Protein AF-A0A8J2HDX2-F1 (afdb_monomer_lite)

Radius of gyration: 68.19 Å; chains: 1; bounding box: 130×158×175 Å

Sequence (519 aa):
MGEDLKQIIIDLNKFLNKNLSLISFKALTPTDLLQLLSDVLSKITETPRINIIDENIEQSTMRILSILKILKYQTNKDFSLFRQRLSKGDQDTICGILQWLFKNIDIAQKRAYLSRFLIKIEVPAEYLQDAETSALYERYLELVEEFKIVHKEREAGIKGNEAAAELKSDLRAMEKERQSLQQRLQEEVMILMAIYNEKMSKELSALKLRVNALNNVVNTPYIGPDDIIKLRQQLDVLVREIQTLAESKITENGSEKITPFRQQAAAIAGIKRTTLDKLEKNENDLAEFTIKLENKRAKTKHLAEDSMPKGEDLKRYVARLKTKSGMYKRCRAELAELRAEGGILSRTDIILENQLNLKPLRQKNYDVDDKYERAKRSYDSIASSTQNAISNLINEVESTRKLIEENAQEMTELQKKIAKMKKIQQNIQDEVRSYANPNGEKSLQDKLNESIISEEKKYKLLKDKEKSLKELLKQSVSQTHQWTSLISIFKSKIENFAENKRRDGIVLRKDGTETLILE

pLDDT: mean 83.94, std 11.57, range [37.44, 97.31]

Structure (mmCIF, N/CA/C/O backbone):
data_AF-A0A8J2HDX2-F1
#
_entry.id   AF-A0A8J2HDX2-F1
#
loop_
_atom_site.group_PDB
_atom_site.id
_atom_site.type_symbol
_atom_site.label_atom_id
_atom_site.label_alt_id
_atom_site.label_comp_id
_atom_site.label_asym_id
_atom_site.label_entity_id
_atom_site.label_seq_id
_atom_site.pdbx_PDB_ins_code
_atom_site.Cartn_x
_atom_site.Cartn_y
_atom_site.Cartn_z
_atom_site.occupancy
_atom_site.B_iso_or_equiv
_atom_site.auth_seq_id
_atom_site.auth_comp_id
_atom_site.auth_asym_id
_atom_site.auth_atom_id
_atom_site.pdbx_PDB_model_num
ATOM 1 N N . MET A 1 1 ? 27.558 15.458 7.521 1.00 47.88 1 MET A N 1
ATOM 2 C CA . MET A 1 1 ? 28.916 14.862 7.551 1.00 47.88 1 MET A CA 1
ATOM 3 C C . MET A 1 1 ? 29.335 14.418 8.953 1.00 47.88 1 MET A C 1
ATOM 5 O O . MET A 1 1 ? 29.633 13.247 9.116 1.00 47.88 1 MET A O 1
ATOM 9 N N . GLY A 1 2 ? 29.376 15.294 9.971 1.00 58.41 2 GLY A N 1
ATOM 10 C CA . GLY A 1 2 ? 29.831 14.905 11.322 1.00 58.41 2 GLY A CA 1
ATOM 11 C C . GLY A 1 2 ? 28.864 14.012 12.117 1.00 58.41 2 GLY A C 1
ATOM 12 O O . GLY A 1 2 ? 29.315 13.105 12.809 1.00 58.41 2 GLY A O 1
ATOM 13 N N . GLU A 1 3 ? 27.551 14.245 12.016 1.00 66.44 3 GLU A N 1
ATOM 14 C CA . GLU A 1 3 ? 26.525 13.407 12.667 1.00 66.44 3 GLU A CA 1
ATOM 15 C C . GLU A 1 3 ? 26.333 12.070 11.945 1.00 66.44 3 GLU A C 1
ATOM 17 O O . GLU A 1 3 ? 26.319 11.027 12.594 1.00 66.44 3 GLU A O 1
ATOM 22 N N . ASP A 1 4 ? 26.308 12.087 10.609 1.00 76.50 4 ASP A N 1
ATOM 23 C CA . ASP A 1 4 ? 26.183 10.874 9.788 1.00 76.50 4 ASP A CA 1
ATOM 24 C C . ASP A 1 4 ? 27.313 9.876 10.076 1.00 76.50 4 ASP A C 1
ATOM 26 O O . ASP A 1 4 ? 27.078 8.680 10.216 1.00 76.50 4 ASP A O 1
ATOM 30 N N . LEU A 1 5 ? 28.545 10.370 10.239 1.00 82.94 5 LEU A N 1
ATOM 31 C CA . LEU A 1 5 ? 29.707 9.528 10.513 1.00 82.94 5 LEU A CA 1
ATOM 32 C C . LEU A 1 5 ? 29.677 8.940 11.934 1.00 82.94 5 LEU A C 1
ATOM 34 O O . LEU A 1 5 ? 30.085 7.798 12.129 1.00 82.94 5 LEU A O 1
ATOM 38 N N . LYS A 1 6 ? 29.142 9.671 12.922 1.00 84.88 6 LYS A N 1
ATOM 39 C CA . LYS A 1 6 ? 28.924 9.127 14.274 1.00 84.88 6 LYS A CA 1
ATOM 40 C C . LYS A 1 6 ? 27.893 8.001 14.260 1.00 84.88 6 LYS A C 1
ATOM 42 O O . LYS A 1 6 ? 28.129 6.977 14.892 1.00 84.88 6 LYS A O 1
ATOM 47 N N . GLN A 1 7 ? 26.796 8.174 13.521 1.00 87.00 7 GLN A N 1
ATOM 48 C CA . GLN A 1 7 ? 25.762 7.148 13.401 1.00 87.00 7 GLN A CA 1
ATOM 49 C C . GLN A 1 7 ? 26.303 5.883 12.722 1.00 87.00 7 GLN A C 1
ATOM 51 O O . GLN A 1 7 ? 26.125 4.792 13.252 1.00 87.00 7 GLN A O 1
ATOM 56 N N . ILE A 1 8 ? 27.063 6.032 11.628 1.00 87.75 8 ILE A N 1
ATOM 57 C CA . ILE A 1 8 ? 27.727 4.904 10.953 1.00 87.75 8 ILE A CA 1
ATOM 58 C C . ILE A 1 8 ? 28.613 4.124 11.928 1.00 87.75 8 ILE A C 1
ATOM 60 O O . ILE A 1 8 ? 28.575 2.900 11.925 1.00 87.75 8 ILE A O 1
ATOM 64 N N . ILE A 1 9 ? 29.393 4.803 12.776 1.00 87.56 9 ILE A N 1
ATOM 65 C CA . ILE A 1 9 ? 30.262 4.133 13.756 1.00 87.56 9 ILE A CA 1
ATOM 66 C C . ILE A 1 9 ? 29.443 3.359 14.797 1.00 87.56 9 ILE A C 1
ATOM 68 O O . ILE A 1 9 ? 29.817 2.240 15.141 1.00 87.56 9 ILE A O 1
ATOM 72 N N . ILE A 1 10 ? 28.332 3.921 15.286 1.00 88.25 10 ILE A N 1
ATOM 73 C CA . ILE A 1 10 ? 27.433 3.236 16.231 1.00 88.25 10 ILE A CA 1
ATOM 74 C C . ILE A 1 10 ? 26.864 1.965 15.593 1.00 88.25 10 ILE A C 1
ATOM 76 O O . ILE A 1 10 ? 26.948 0.888 16.187 1.00 88.25 10 ILE A O 1
ATOM 80 N N . ASP A 1 11 ? 26.336 2.081 14.375 1.00 88.88 11 ASP A N 1
ATOM 81 C CA . ASP A 1 11 ? 25.712 0.965 13.661 1.00 88.88 11 ASP A CA 1
ATOM 82 C C . ASP A 1 11 ? 26.738 -0.121 13.318 1.00 88.88 11 ASP A C 1
ATOM 84 O O . ASP A 1 11 ? 26.485 -1.308 13.508 1.00 88.88 11 ASP A O 1
ATOM 88 N N . LEU A 1 12 ? 27.940 0.279 12.907 1.00 90.38 12 LEU A N 1
ATOM 89 C CA . LEU A 1 12 ? 29.064 -0.607 12.618 1.00 90.38 12 LEU A CA 1
ATOM 90 C C . LEU A 1 12 ? 29.540 -1.350 13.870 1.00 90.38 12 LEU A C 1
ATOM 92 O O . LEU A 1 12 ? 29.727 -2.566 13.821 1.00 90.38 12 LEU A O 1
ATOM 96 N N . ASN A 1 13 ? 29.698 -0.648 14.994 1.00 90.88 13 ASN A N 1
ATOM 97 C CA . ASN A 1 13 ? 30.079 -1.254 16.269 1.00 90.88 13 ASN A CA 1
ATOM 98 C C . ASN A 1 13 ? 29.044 -2.289 16.719 1.00 90.88 13 ASN A C 1
ATOM 100 O O . ASN A 1 13 ? 29.422 -3.399 17.090 1.00 90.88 13 ASN A O 1
ATOM 104 N N . LYS A 1 14 ? 27.749 -1.965 16.602 1.00 89.88 14 LYS A N 1
ATOM 105 C CA . LYS A 1 14 ? 26.645 -2.889 16.894 1.00 89.88 14 LYS A CA 1
ATOM 106 C C . LYS A 1 14 ? 26.617 -4.086 15.939 1.00 89.88 14 LYS A C 1
ATOM 108 O O . LYS A 1 14 ? 26.324 -5.197 16.363 1.00 89.88 14 LYS A O 1
ATOM 113 N N . PHE A 1 15 ? 26.899 -3.872 14.655 1.00 89.25 15 PHE A N 1
ATOM 114 C CA . PHE A 1 15 ? 26.772 -4.908 13.630 1.00 89.25 15 PHE A CA 1
ATOM 115 C C . PHE A 1 15 ? 27.961 -5.880 13.593 1.00 89.25 15 PHE A C 1
ATOM 117 O O . PHE A 1 15 ? 27.776 -7.079 13.389 1.00 89.25 15 PHE A O 1
ATOM 124 N N . LEU A 1 16 ? 29.182 -5.380 13.804 1.00 87.88 16 LEU A N 1
ATOM 125 C CA . LEU A 1 16 ? 30.414 -6.178 13.808 1.00 87.88 16 LEU A CA 1
ATOM 126 C C . LEU A 1 16 ? 30.913 -6.538 15.217 1.00 87.88 16 LEU A C 1
ATOM 128 O O . LEU A 1 16 ? 31.955 -7.182 15.323 1.00 87.88 16 LEU A O 1
ATOM 132 N N . ASN A 1 17 ? 30.214 -6.120 16.279 1.00 87.06 17 ASN A N 1
ATOM 133 C CA . ASN A 1 17 ? 30.668 -6.226 17.672 1.00 87.06 17 ASN A CA 1
ATOM 134 C C . ASN A 1 17 ? 32.095 -5.672 17.867 1.00 87.06 17 ASN A C 1
ATOM 136 O O . ASN A 1 17 ? 32.968 -6.329 18.435 1.00 87.06 17 ASN A O 1
ATOM 140 N N . LYS A 1 18 ? 32.343 -4.458 17.359 1.00 85.81 18 LYS A N 1
ATOM 141 C CA . LYS A 1 18 ? 33.616 -3.721 17.498 1.00 85.81 18 LYS A CA 1
ATOM 142 C C . LYS A 1 18 ? 33.418 -2.478 18.377 1.00 85.81 18 LYS A C 1
ATOM 144 O O . LYS A 1 18 ? 32.295 -2.031 18.566 1.00 85.81 18 LYS A O 1
ATOM 149 N N . ASN A 1 19 ? 34.513 -1.904 18.882 1.00 85.88 19 ASN A N 1
ATOM 150 C CA . ASN A 1 19 ? 34.509 -0.698 19.724 1.00 85.88 19 ASN A CA 1
ATOM 151 C C . ASN A 1 19 ? 35.328 0.436 19.084 1.00 85.88 19 ASN A C 1
ATOM 153 O O . ASN A 1 19 ? 36.314 0.910 19.647 1.00 85.88 19 ASN A O 1
ATOM 157 N N . LEU A 1 20 ? 34.957 0.855 17.874 1.00 85.25 20 LEU A N 1
ATOM 158 C CA . LEU A 1 20 ? 35.617 1.962 17.183 1.00 85.25 20 LEU A CA 1
ATOM 159 C C . LEU A 1 20 ? 35.148 3.309 17.749 1.00 85.25 20 LEU A C 1
ATOM 161 O O . LEU A 1 20 ? 33.952 3.576 17.850 1.00 85.25 20 LEU A O 1
ATOM 165 N N . SER A 1 21 ? 36.100 4.179 18.080 1.00 88.12 21 SER A N 1
ATOM 166 C CA . SER A 1 21 ? 35.879 5.601 18.358 1.00 88.12 21 SER A CA 1
ATOM 167 C C . SER A 1 21 ? 36.009 6.445 17.084 1.00 88.12 21 SER A C 1
ATOM 169 O O . SER A 1 21 ? 36.665 6.039 16.121 1.00 88.12 21 SER A O 1
ATOM 171 N N . LEU A 1 22 ? 35.455 7.663 17.092 1.00 85.88 22 LEU A N 1
ATOM 172 C CA . LEU A 1 22 ? 35.558 8.619 15.978 1.00 85.88 22 LEU A CA 1
ATOM 173 C C . LEU A 1 22 ? 37.010 8.891 15.549 1.00 85.88 22 LEU A C 1
ATOM 175 O O . LEU A 1 22 ? 37.285 9.043 14.360 1.00 85.88 22 LEU A O 1
ATOM 179 N N . ILE A 1 23 ? 37.928 8.936 16.517 1.00 84.56 23 ILE A N 1
ATOM 180 C CA . ILE A 1 23 ? 39.357 9.169 16.284 1.00 84.56 23 ILE A CA 1
ATOM 181 C C . ILE A 1 23 ? 39.982 7.926 15.649 1.00 84.56 23 ILE A C 1
ATOM 183 O O . ILE A 1 23 ? 40.622 8.035 14.608 1.00 84.56 23 ILE A O 1
ATOM 187 N N . SER A 1 24 ? 39.723 6.741 16.214 1.00 85.75 24 SER A N 1
ATOM 188 C CA . SER A 1 24 ? 40.250 5.486 15.663 1.00 85.75 24 SER A CA 1
ATOM 189 C C . SER A 1 24 ? 39.725 5.189 14.259 1.00 85.75 24 SER A C 1
ATOM 191 O O . SER A 1 24 ? 40.480 4.702 13.433 1.00 85.75 24 SER A O 1
ATOM 193 N N . PHE A 1 25 ? 38.470 5.542 13.956 1.00 87.31 25 PHE A N 1
ATOM 194 C CA . PHE A 1 25 ? 37.887 5.349 12.629 1.00 87.31 25 PHE A CA 1
ATOM 195 C C . PHE A 1 25 ? 38.519 6.275 11.581 1.00 87.31 25 PHE A C 1
ATOM 197 O O . PHE A 1 25 ? 38.784 5.848 10.464 1.00 87.31 25 PHE A O 1
ATOM 204 N N . LYS A 1 26 ? 38.793 7.540 11.931 1.00 85.62 26 LYS A N 1
ATOM 205 C CA . LYS A 1 26 ? 39.486 8.480 11.032 1.00 85.62 26 LYS A CA 1
ATOM 206 C C . LYS A 1 26 ? 40.965 8.151 10.828 1.00 85.62 26 LYS A C 1
ATOM 208 O O . LYS A 1 26 ? 41.532 8.587 9.836 1.00 85.62 26 LYS A O 1
ATOM 213 N N . ALA A 1 27 ? 41.570 7.422 11.761 1.00 88.12 27 ALA A N 1
ATOM 214 C CA . ALA A 1 27 ? 42.953 6.969 11.673 1.00 88.12 27 ALA A CA 1
ATOM 215 C C . ALA A 1 27 ? 43.121 5.663 10.870 1.00 88.12 27 ALA A C 1
ATOM 217 O O . ALA A 1 27 ? 44.254 5.233 10.671 1.00 88.12 27 ALA A O 1
ATOM 218 N N . LEU A 1 28 ? 42.027 5.025 10.426 1.00 88.19 28 LEU A N 1
ATOM 219 C CA . LEU A 1 28 ? 42.089 3.798 9.628 1.00 88.19 28 LEU A CA 1
ATOM 220 C C . LEU A 1 28 ? 42.771 4.053 8.285 1.00 88.19 28 LEU A C 1
ATOM 222 O O . LEU A 1 28 ? 42.478 5.040 7.604 1.00 88.19 28 LEU A O 1
ATOM 226 N N . THR A 1 29 ? 43.642 3.129 7.879 1.00 88.44 29 THR A N 1
ATOM 227 C CA . THR A 1 29 ? 44.233 3.182 6.542 1.00 88.44 29 THR A CA 1
ATOM 228 C C . THR A 1 29 ? 43.172 2.864 5.478 1.00 88.44 29 THR A C 1
ATOM 230 O O . THR A 1 29 ? 42.164 2.215 5.782 1.00 88.44 29 THR A O 1
ATOM 233 N N . PRO A 1 30 ? 43.368 3.272 4.210 1.00 88.06 30 PRO A N 1
ATOM 234 C CA . PRO A 1 30 ? 42.437 2.934 3.131 1.00 88.06 30 PRO A CA 1
ATOM 235 C C . PRO A 1 30 ? 42.194 1.421 2.991 1.00 88.06 30 PRO A C 1
ATOM 237 O O . PRO A 1 30 ? 41.072 0.993 2.718 1.00 88.06 30 PRO A O 1
ATOM 240 N N . THR A 1 31 ? 43.223 0.608 3.248 1.00 88.12 31 THR A N 1
ATOM 241 C CA . THR A 1 31 ? 43.141 -0.859 3.254 1.00 88.12 31 THR A CA 1
ATOM 242 C C . THR A 1 31 ? 42.283 -1.373 4.409 1.00 88.12 31 THR A C 1
ATOM 244 O O . THR A 1 31 ? 41.418 -2.222 4.195 1.00 88.12 31 THR A O 1
ATOM 247 N N . ASP A 1 32 ? 42.445 -0.822 5.615 1.00 89.19 32 ASP A N 1
ATOM 248 C CA . ASP A 1 32 ? 41.626 -1.199 6.776 1.00 89.19 32 ASP A CA 1
ATOM 249 C C . ASP A 1 32 ? 40.155 -0.813 6.583 1.00 89.19 32 ASP A C 1
ATOM 251 O O . ASP A 1 32 ? 39.248 -1.546 6.985 1.00 89.19 32 ASP A O 1
ATOM 255 N N . LEU A 1 33 ? 39.902 0.330 5.941 1.00 89.69 33 LEU A N 1
ATOM 256 C CA . LEU A 1 33 ? 38.555 0.805 5.636 1.00 89.69 33 LEU A CA 1
ATOM 257 C C . LEU A 1 33 ? 37.858 -0.103 4.611 1.00 89.69 33 LEU A C 1
ATOM 259 O O . LEU A 1 33 ? 36.677 -0.430 4.763 1.00 89.69 33 LEU A O 1
ATOM 263 N N . LEU A 1 34 ? 38.598 -0.556 3.596 1.00 89.56 34 LEU A N 1
ATOM 264 C CA . LEU A 1 34 ? 38.124 -1.567 2.654 1.00 89.56 34 LEU A CA 1
ATOM 265 C C . LEU A 1 34 ? 37.864 -2.902 3.354 1.00 89.56 34 LEU A C 1
ATOM 267 O O . LEU A 1 34 ? 36.822 -3.513 3.109 1.00 89.56 34 LEU A O 1
ATOM 271 N N . GLN A 1 35 ? 38.754 -3.335 4.255 1.00 91.50 35 GLN A N 1
ATOM 272 C CA . GLN A 1 35 ? 38.575 -4.579 5.009 1.00 91.50 35 GLN A CA 1
ATOM 273 C C . GLN A 1 35 ? 37.304 -4.514 5.846 1.00 91.50 35 GLN A C 1
ATOM 275 O O . GLN A 1 35 ? 36.529 -5.465 5.889 1.00 91.50 35 GLN A O 1
ATOM 280 N N . LEU A 1 36 ? 37.051 -3.366 6.465 1.00 90.94 36 LEU A N 1
ATOM 281 C CA . LEU A 1 36 ? 35.852 -3.128 7.244 1.00 90.94 36 LEU A CA 1
ATOM 282 C C . LEU A 1 36 ? 34.590 -3.219 6.380 1.00 90.94 36 LEU A C 1
ATOM 284 O O . LEU A 1 36 ? 33.626 -3.870 6.781 1.00 90.94 36 LEU A O 1
ATOM 288 N N . LEU A 1 37 ? 34.592 -2.617 5.189 1.00 92.50 37 LEU A N 1
ATOM 289 C CA . LEU A 1 37 ? 33.483 -2.755 4.244 1.00 92.50 37 LEU A CA 1
ATOM 290 C C . LEU A 1 37 ? 33.296 -4.218 3.809 1.00 92.50 37 LEU A C 1
ATOM 292 O O . LEU A 1 37 ? 32.166 -4.702 3.768 1.00 92.50 37 LEU A O 1
ATOM 296 N N . SER A 1 38 ? 34.386 -4.935 3.531 1.00 91.88 38 SER A N 1
ATOM 297 C CA . SER A 1 38 ? 34.357 -6.362 3.185 1.00 91.88 38 SER A CA 1
ATOM 298 C C . SER A 1 38 ? 33.798 -7.217 4.328 1.00 91.88 38 SER A C 1
ATOM 300 O O . SER A 1 38 ? 32.986 -8.104 4.071 1.00 91.88 38 SER A O 1
ATOM 302 N N . ASP A 1 39 ? 34.142 -6.921 5.585 1.00 91.75 39 ASP A N 1
ATOM 303 C CA . ASP A 1 39 ? 33.595 -7.591 6.772 1.00 91.75 39 ASP A CA 1
ATOM 304 C C . ASP A 1 39 ? 32.075 -7.382 6.874 1.00 91.75 39 ASP A C 1
ATOM 306 O O . ASP A 1 39 ? 31.327 -8.340 7.086 1.00 91.75 39 ASP A O 1
ATOM 310 N N . VAL A 1 40 ? 31.606 -6.140 6.684 1.00 92.88 40 VAL A N 1
ATOM 311 C CA . VAL A 1 40 ? 30.170 -5.806 6.692 1.00 92.88 40 VAL A CA 1
ATOM 312 C C . VAL A 1 40 ? 29.442 -6.550 5.577 1.00 92.88 40 VAL A C 1
ATOM 314 O O . VAL A 1 40 ? 28.422 -7.190 5.831 1.00 92.88 40 VAL A O 1
ATOM 317 N N . LEU A 1 41 ? 29.970 -6.513 4.353 1.00 92.62 41 LEU A N 1
ATOM 318 C CA . LEU A 1 41 ? 29.374 -7.209 3.214 1.00 92.62 41 LEU A CA 1
ATOM 319 C C . LEU A 1 41 ? 29.359 -8.726 3.416 1.00 92.62 41 LEU A C 1
ATOM 321 O O . LEU A 1 41 ? 28.342 -9.352 3.129 1.00 92.62 41 LEU A O 1
ATOM 325 N N . SER A 1 42 ? 30.425 -9.309 3.971 1.00 91.62 42 SER A N 1
ATOM 326 C CA . SER A 1 42 ? 30.490 -10.746 4.281 1.00 91.62 42 SER A CA 1
ATOM 327 C C . SER A 1 42 ? 29.433 -11.135 5.314 1.00 91.62 42 SER A C 1
ATOM 329 O O . SER A 1 42 ? 28.755 -12.147 5.171 1.00 91.62 42 SER A O 1
ATOM 331 N N . LYS A 1 43 ? 29.216 -10.288 6.327 1.00 92.31 43 LYS A N 1
ATOM 332 C CA . LYS A 1 43 ? 28.185 -10.517 7.343 1.00 92.31 43 LYS A CA 1
ATOM 333 C C . LYS A 1 43 ? 26.760 -10.356 6.796 1.00 92.31 43 LYS A C 1
ATOM 335 O O . LYS A 1 43 ? 25.887 -11.109 7.208 1.00 92.31 43 LYS A O 1
ATOM 340 N N . ILE A 1 44 ? 26.521 -9.415 5.875 1.00 92.06 44 ILE A N 1
ATOM 341 C CA . ILE A 1 44 ? 25.218 -9.228 5.201 1.00 92.06 44 ILE A CA 1
ATOM 342 C C . ILE A 1 44 ? 24.912 -10.381 4.239 1.00 92.06 44 ILE A C 1
ATOM 344 O O . ILE A 1 44 ? 23.761 -10.788 4.116 1.00 92.06 44 ILE A O 1
ATOM 348 N N . THR A 1 45 ? 25.929 -10.875 3.534 1.00 89.38 45 THR A N 1
ATOM 349 C CA . THR A 1 45 ? 25.784 -11.937 2.526 1.00 89.38 45 THR A CA 1
ATOM 350 C C . THR A 1 45 ? 25.924 -13.349 3.091 1.00 89.38 45 THR A C 1
ATOM 352 O O . THR A 1 45 ? 25.694 -14.312 2.363 1.00 89.38 45 THR A O 1
ATOM 355 N N . GLU A 1 46 ? 26.263 -13.473 4.379 1.00 90.00 46 GLU A N 1
ATOM 356 C CA . GLU A 1 46 ? 26.555 -14.738 5.066 1.00 90.00 46 GLU A CA 1
ATOM 357 C C . GLU A 1 46 ? 27.662 -15.557 4.380 1.00 90.00 46 GLU A C 1
ATOM 359 O O . GLU A 1 46 ? 27.651 -16.788 4.384 1.00 90.00 46 GLU A O 1
ATOM 364 N N . THR A 1 47 ? 28.638 -14.869 3.783 1.00 87.31 47 THR A N 1
ATOM 365 C CA . THR A 1 47 ? 29.817 -15.490 3.171 1.00 87.31 47 THR A CA 1
ATOM 366 C C . THR A 1 47 ? 30.985 -15.526 4.156 1.00 87.31 47 THR A C 1
ATOM 368 O O . THR A 1 47 ? 31.059 -14.682 5.058 1.00 87.31 47 THR A O 1
ATOM 371 N N . PRO A 1 48 ? 31.939 -16.466 3.997 1.00 87.25 48 PRO A N 1
ATOM 372 C CA . PRO A 1 48 ? 33.165 -16.454 4.784 1.00 87.25 48 PRO A CA 1
ATOM 373 C C . PRO A 1 48 ? 33.876 -15.104 4.660 1.00 87.25 48 PRO A C 1
ATOM 375 O O . PRO A 1 48 ? 33.853 -14.458 3.610 1.00 87.25 48 PRO A O 1
ATOM 378 N N . ARG A 1 49 ? 34.491 -14.671 5.762 1.00 86.81 49 ARG A N 1
ATOM 379 C CA . ARG A 1 49 ? 35.256 -13.428 5.813 1.00 86.81 49 ARG A CA 1
ATOM 380 C C . ARG A 1 49 ? 36.492 -13.570 4.932 1.00 86.81 49 ARG A C 1
ATOM 382 O O . ARG A 1 49 ? 37.257 -14.514 5.101 1.00 86.81 49 ARG A O 1
ATOM 389 N N . ILE A 1 50 ? 36.691 -12.607 4.042 1.00 85.75 50 ILE A N 1
ATOM 390 C CA . ILE A 1 50 ? 37.848 -12.565 3.150 1.00 85.75 50 ILE A CA 1
ATOM 391 C C . ILE A 1 50 ? 38.763 -11.425 3.588 1.00 85.75 50 ILE A C 1
ATOM 393 O O . ILE A 1 50 ? 38.307 -10.285 3.754 1.00 85.75 50 ILE A O 1
ATOM 397 N N . ASN A 1 51 ? 40.040 -11.745 3.785 1.00 85.50 51 ASN A N 1
ATOM 398 C CA . ASN A 1 51 ? 41.079 -10.756 4.034 1.00 85.50 51 ASN A CA 1
ATOM 399 C C . ASN A 1 51 ? 41.512 -10.142 2.701 1.00 85.50 51 ASN A C 1
ATOM 401 O O . ASN A 1 51 ? 41.922 -10.845 1.785 1.00 85.50 51 ASN A O 1
ATOM 405 N N . ILE A 1 52 ? 41.461 -8.819 2.609 1.00 82.50 52 ILE A N 1
ATOM 406 C CA . ILE A 1 52 ? 41.796 -8.063 1.397 1.00 82.50 52 ILE A CA 1
ATOM 407 C C . ILE A 1 52 ? 43.292 -8.118 1.085 1.00 82.50 52 ILE A C 1
ATOM 409 O O . ILE A 1 52 ? 43.673 -7.929 -0.058 1.00 82.50 52 ILE A O 1
ATOM 413 N N . ILE A 1 53 ? 44.141 -8.396 2.077 1.00 80.56 53 ILE A N 1
ATOM 414 C CA . ILE A 1 53 ? 45.593 -8.544 1.879 1.00 80.56 53 ILE A CA 1
ATOM 415 C C . ILE A 1 53 ? 45.912 -9.808 1.066 1.00 80.56 53 ILE A C 1
ATOM 417 O O . ILE A 1 53 ? 46.876 -9.816 0.305 1.00 80.56 53 ILE A O 1
ATOM 421 N N . ASP A 1 54 ? 45.081 -10.845 1.195 1.00 81.06 54 ASP A N 1
ATOM 422 C CA . ASP A 1 54 ? 45.250 -12.115 0.484 1.00 81.06 54 ASP A CA 1
ATOM 423 C C . ASP A 1 54 ? 44.727 -12.031 -0.969 1.00 81.06 54 ASP A C 1
ATOM 425 O O . ASP A 1 54 ? 45.016 -12.898 -1.792 1.00 81.06 54 ASP A O 1
ATOM 429 N N . GLU A 1 55 ? 43.974 -10.976 -1.304 1.00 81.38 55 GLU A N 1
ATOM 430 C CA . GLU A 1 55 ? 43.422 -10.708 -2.634 1.00 81.38 55 GLU A CA 1
ATOM 431 C C . GLU A 1 55 ? 44.170 -9.550 -3.321 1.00 81.38 55 GLU A C 1
ATOM 433 O O . GLU A 1 55 ? 44.597 -8.582 -2.696 1.00 81.38 55 GLU A O 1
ATOM 438 N N . ASN A 1 56 ? 44.264 -9.565 -4.654 1.00 85.50 56 ASN A N 1
ATOM 439 C CA . ASN A 1 56 ? 44.684 -8.363 -5.378 1.00 85.50 56 ASN A CA 1
ATOM 440 C C . ASN A 1 56 ? 43.636 -7.240 -5.177 1.00 85.50 56 ASN A C 1
ATOM 442 O O . ASN A 1 56 ? 42.431 -7.507 -5.155 1.00 85.50 56 ASN A O 1
ATOM 446 N N . ILE A 1 57 ? 44.066 -5.976 -5.095 1.00 81.50 57 ILE A N 1
ATOM 447 C CA . ILE A 1 57 ? 43.197 -4.789 -4.955 1.00 81.50 57 ILE A CA 1
ATOM 448 C C . ILE A 1 57 ? 42.097 -4.781 -6.028 1.00 81.50 57 ILE A C 1
ATOM 450 O O . ILE A 1 57 ? 40.936 -4.482 -5.737 1.00 81.50 57 ILE A O 1
ATOM 454 N N . GLU A 1 58 ? 42.433 -5.159 -7.263 1.00 85.50 58 GLU A N 1
ATOM 455 C CA . GLU A 1 58 ? 41.466 -5.195 -8.363 1.00 85.50 58 GLU A CA 1
ATOM 456 C C . GLU A 1 58 ? 40.440 -6.328 -8.196 1.00 85.50 58 GLU A C 1
ATOM 458 O O . GLU A 1 58 ? 39.248 -6.130 -8.430 1.00 85.50 58 GLU A O 1
ATOM 463 N N . GLN A 1 59 ? 40.878 -7.497 -7.714 1.00 87.31 59 GLN A N 1
ATOM 464 C CA . GLN A 1 59 ? 39.998 -8.633 -7.417 1.00 87.31 59 GLN A CA 1
ATOM 465 C C . GLN A 1 59 ? 39.042 -8.300 -6.263 1.00 87.31 59 GLN A C 1
ATOM 467 O O . GLN A 1 59 ? 37.831 -8.482 -6.398 1.00 87.31 59 GLN A O 1
ATOM 472 N N . SER A 1 60 ? 39.564 -7.708 -5.184 1.00 88.00 60 SER A N 1
ATOM 473 C CA . SER A 1 60 ? 38.775 -7.213 -4.048 1.00 88.00 60 SER A CA 1
ATOM 474 C C . SER A 1 60 ? 37.733 -6.184 -4.487 1.00 88.00 60 SER A C 1
ATOM 476 O O . SER A 1 60 ? 36.563 -6.260 -4.108 1.00 88.00 60 SER A O 1
ATOM 478 N N . THR A 1 61 ? 38.135 -5.233 -5.338 1.00 88.81 61 THR A N 1
ATOM 479 C CA . THR A 1 61 ? 37.245 -4.189 -5.862 1.00 88.81 61 THR A CA 1
ATOM 480 C C . THR A 1 61 ? 36.129 -4.798 -6.708 1.00 88.81 61 THR A C 1
ATOM 482 O O . THR A 1 61 ? 34.959 -4.469 -6.510 1.00 88.81 61 THR A O 1
ATOM 485 N N . MET A 1 62 ? 36.453 -5.729 -7.609 1.00 89.56 62 MET A N 1
ATOM 486 C CA . MET A 1 62 ? 35.463 -6.414 -8.446 1.00 89.56 62 MET A CA 1
ATOM 487 C C . MET A 1 62 ? 34.495 -7.269 -7.623 1.00 89.56 62 MET A C 1
ATOM 489 O O . MET A 1 62 ? 33.291 -7.249 -7.889 1.00 89.56 62 MET A O 1
ATOM 493 N N . ARG A 1 63 ? 34.982 -7.956 -6.583 1.00 91.50 63 ARG A N 1
ATOM 494 C CA . ARG A 1 63 ? 34.145 -8.712 -5.642 1.00 91.50 63 ARG A CA 1
ATOM 495 C C . ARG A 1 63 ? 33.160 -7.797 -4.917 1.00 91.50 63 ARG A C 1
ATOM 497 O O . ARG A 1 63 ? 31.958 -8.063 -4.926 1.00 91.50 63 ARG A O 1
ATOM 504 N N . ILE A 1 64 ? 33.644 -6.693 -4.347 1.00 91.75 64 ILE A N 1
ATOM 505 C CA . ILE A 1 64 ? 32.799 -5.704 -3.664 1.00 91.75 64 ILE A CA 1
ATOM 506 C C . ILE A 1 64 ? 31.763 -5.121 -4.636 1.00 91.75 64 ILE A C 1
ATOM 508 O O . ILE A 1 64 ? 30.584 -5.054 -4.298 1.00 91.75 64 ILE A O 1
ATOM 512 N N . LEU A 1 65 ? 32.158 -4.758 -5.861 1.00 91.56 65 LEU A N 1
ATOM 513 C CA . LEU A 1 65 ? 31.238 -4.239 -6.880 1.00 91.56 65 LEU A CA 1
ATOM 514 C C . LEU A 1 65 ? 30.177 -5.262 -7.299 1.00 91.56 65 LEU A C 1
ATOM 516 O O . LEU A 1 65 ? 29.015 -4.892 -7.470 1.00 91.56 65 LEU A O 1
ATOM 520 N N . SER A 1 66 ? 30.551 -6.535 -7.435 1.00 90.44 66 SER A N 1
ATOM 521 C CA . SER A 1 66 ? 29.615 -7.624 -7.727 1.00 90.44 66 SER A CA 1
ATOM 522 C C . SER A 1 66 ? 28.559 -7.750 -6.627 1.00 90.44 66 SER A C 1
ATOM 524 O O . SER A 1 66 ? 27.359 -7.722 -6.912 1.00 90.44 66 SER A O 1
ATOM 526 N N . ILE A 1 67 ? 28.987 -7.758 -5.359 1.00 91.88 67 ILE A N 1
ATOM 527 C CA . ILE A 1 67 ? 28.072 -7.790 -4.211 1.00 91.88 67 ILE A CA 1
ATOM 528 C C . ILE A 1 67 ? 27.173 -6.547 -4.214 1.00 91.88 67 ILE A C 1
ATOM 530 O O . ILE A 1 67 ? 25.955 -6.668 -4.125 1.00 91.88 67 ILE A O 1
ATOM 534 N N . LEU A 1 68 ? 27.727 -5.345 -4.389 1.00 92.62 68 LEU A N 1
ATOM 535 C CA . LEU A 1 68 ? 26.939 -4.108 -4.432 1.00 92.62 68 LEU A CA 1
ATOM 536 C C . LEU A 1 68 ? 25.916 -4.097 -5.580 1.00 92.62 68 LEU A C 1
ATOM 538 O O . LEU A 1 68 ? 24.802 -3.597 -5.402 1.00 92.62 68 LEU A O 1
ATOM 542 N N . LYS A 1 69 ? 26.247 -4.698 -6.730 1.00 91.06 69 LYS A N 1
ATOM 543 C CA . LYS A 1 69 ? 25.322 -4.878 -7.857 1.00 91.06 69 LYS A CA 1
ATOM 544 C C . LYS A 1 69 ? 24.166 -5.811 -7.492 1.00 91.06 69 LYS A C 1
ATOM 546 O O . LYS A 1 69 ? 23.017 -5.486 -7.798 1.00 91.06 69 LYS A O 1
ATOM 551 N N . ILE A 1 70 ? 24.445 -6.921 -6.805 1.00 91.19 70 ILE A N 1
ATOM 552 C CA . ILE A 1 70 ? 23.426 -7.849 -6.282 1.00 91.19 70 ILE A CA 1
ATOM 553 C C . ILE A 1 70 ? 22.511 -7.135 -5.281 1.00 91.19 70 ILE A C 1
ATOM 555 O O . ILE A 1 70 ? 21.285 -7.218 -5.374 1.00 91.19 70 ILE A O 1
ATOM 559 N N . LEU A 1 71 ? 23.100 -6.359 -4.371 1.00 92.44 71 LEU A N 1
ATOM 560 C CA . LEU A 1 71 ? 22.368 -5.562 -3.389 1.00 92.44 71 LEU A CA 1
ATOM 561 C C . LEU A 1 71 ? 21.595 -4.393 -4.028 1.00 92.44 71 LEU A C 1
ATOM 563 O O . LEU A 1 71 ? 20.739 -3.806 -3.367 1.00 92.44 71 LEU A O 1
ATOM 567 N N . LYS A 1 72 ? 21.824 -4.097 -5.318 1.00 90.19 72 LYS A N 1
ATOM 568 C CA . LYS A 1 72 ? 21.256 -2.970 -6.081 1.00 90.19 72 LYS A CA 1
ATOM 569 C C . LYS A 1 72 ? 21.590 -1.609 -5.462 1.00 90.19 72 LYS A C 1
ATOM 571 O O . LYS A 1 72 ? 20.730 -0.732 -5.375 1.00 90.19 72 LYS A O 1
ATOM 576 N N . TYR A 1 73 ? 22.835 -1.437 -5.032 1.00 91.31 73 TYR A N 1
ATOM 577 C CA . TYR A 1 73 ? 23.353 -0.127 -4.657 1.00 91.31 73 TYR A CA 1
ATOM 578 C C . TYR A 1 73 ? 23.451 0.777 -5.896 1.00 91.31 73 TYR A C 1
ATOM 580 O O . TYR A 1 73 ? 23.956 0.352 -6.935 1.00 91.31 73 TYR A O 1
ATOM 588 N N . GLN A 1 74 ? 22.963 2.015 -5.794 1.00 84.50 74 GLN A N 1
ATOM 589 C CA . GLN A 1 74 ? 23.023 3.007 -6.869 1.00 84.50 74 GLN A CA 1
ATOM 590 C C . GLN A 1 74 ? 23.990 4.127 -6.495 1.00 84.50 74 GLN A C 1
ATOM 592 O O . GLN A 1 74 ? 23.885 4.719 -5.420 1.00 84.50 74 GLN A O 1
ATOM 597 N N . THR A 1 75 ? 24.930 4.420 -7.392 1.00 82.12 75 THR A N 1
ATOM 598 C CA . THR A 1 75 ? 25.923 5.478 -7.209 1.00 82.12 75 THR A CA 1
ATOM 599 C C . THR A 1 75 ? 25.456 6.749 -7.906 1.00 82.12 75 THR A C 1
ATOM 601 O O . THR A 1 75 ? 25.179 6.731 -9.099 1.00 82.12 75 THR A O 1
ATOM 604 N N . ASN A 1 76 ? 25.456 7.883 -7.204 1.00 73.69 76 ASN A N 1
ATOM 605 C CA . ASN A 1 76 ? 25.144 9.192 -7.806 1.00 73.69 76 ASN A CA 1
ATOM 606 C C . ASN A 1 76 ? 26.333 9.796 -8.587 1.00 73.69 76 ASN A C 1
ATOM 608 O O . ASN A 1 76 ? 26.272 10.944 -9.014 1.00 73.69 76 ASN A O 1
ATOM 612 N N . LYS A 1 77 ? 27.445 9.061 -8.690 1.00 75.62 77 LYS A N 1
ATOM 613 C CA . LYS A 1 77 ? 28.697 9.464 -9.344 1.00 75.62 77 LYS A CA 1
ATOM 614 C C . LYS A 1 77 ? 28.944 8.577 -10.563 1.00 75.62 77 LYS A C 1
ATOM 616 O O . LYS A 1 77 ? 28.457 7.446 -10.594 1.00 75.62 77 LYS A O 1
ATOM 621 N N . ASP A 1 78 ? 29.767 9.056 -11.493 1.00 84.62 78 ASP A N 1
ATOM 622 C CA . ASP A 1 78 ? 30.226 8.274 -12.644 1.00 84.62 78 ASP A CA 1
ATOM 623 C C . ASP A 1 78 ? 30.859 6.947 -12.211 1.00 84.62 78 ASP A C 1
ATOM 625 O O . ASP A 1 78 ? 31.716 6.910 -11.324 1.00 84.62 78 ASP A O 1
ATOM 629 N N . PHE A 1 79 ? 30.464 5.851 -12.866 1.00 85.25 79 PHE A N 1
ATOM 630 C CA . PHE A 1 79 ? 30.865 4.495 -12.479 1.00 85.25 79 PHE A CA 1
ATOM 631 C C . PHE A 1 79 ? 32.387 4.283 -12.534 1.00 85.25 79 PHE A C 1
ATOM 633 O O . PHE A 1 79 ? 32.961 3.684 -11.625 1.00 85.25 79 PHE A O 1
ATOM 640 N N . SER A 1 80 ? 33.061 4.823 -13.556 1.00 86.62 80 SER A N 1
ATOM 641 C CA . SER A 1 80 ? 34.522 4.732 -13.697 1.00 86.62 80 SER A CA 1
ATOM 642 C C . SER A 1 80 ? 35.251 5.433 -12.548 1.00 86.62 80 SER A C 1
ATOM 644 O O . SER A 1 80 ? 36.187 4.879 -11.969 1.00 86.62 80 SER A O 1
ATOM 646 N N . LEU A 1 81 ? 34.777 6.622 -12.163 1.00 88.19 81 LEU A N 1
ATOM 647 C CA . LEU A 1 81 ? 35.329 7.387 -11.047 1.00 88.19 81 LEU A CA 1
ATOM 648 C C . LEU A 1 81 ? 35.008 6.723 -9.701 1.00 88.19 81 LEU A C 1
ATOM 650 O O . LEU A 1 81 ? 35.848 6.697 -8.804 1.00 88.19 81 LEU A O 1
ATOM 654 N N . PHE A 1 82 ? 33.817 6.139 -9.563 1.00 90.75 82 PHE A N 1
ATOM 655 C CA . PHE A 1 82 ? 33.428 5.365 -8.388 1.00 90.75 82 PHE A CA 1
ATOM 656 C C . PHE A 1 82 ? 34.321 4.132 -8.196 1.00 90.75 82 PHE A C 1
ATOM 658 O O . PHE A 1 82 ? 34.855 3.949 -7.104 1.00 90.75 82 PHE A O 1
ATOM 665 N N . ARG A 1 83 ? 34.561 3.340 -9.252 1.00 90.38 83 ARG A N 1
ATOM 666 C CA . ARG A 1 83 ? 35.480 2.186 -9.214 1.00 90.38 83 ARG A CA 1
ATOM 667 C C . ARG A 1 83 ? 36.892 2.608 -8.816 1.00 90.38 83 ARG A C 1
ATOM 669 O O . ARG A 1 83 ? 37.481 1.976 -7.947 1.00 90.38 83 ARG A O 1
ATOM 676 N N . GLN A 1 84 ? 37.411 3.692 -9.398 1.00 90.12 84 GLN A N 1
ATOM 677 C CA . GLN A 1 84 ? 38.748 4.202 -9.077 1.00 90.12 84 GLN A CA 1
ATOM 678 C C . GLN A 1 84 ? 38.865 4.692 -7.623 1.00 90.12 84 GLN A C 1
ATOM 680 O O . GLN A 1 84 ? 39.898 4.508 -6.984 1.00 90.12 84 GLN A O 1
ATOM 685 N N . ARG A 1 85 ? 37.828 5.347 -7.087 1.00 89.12 85 ARG A N 1
ATOM 686 C CA . ARG A 1 85 ? 37.815 5.796 -5.684 1.00 89.12 85 ARG A CA 1
ATOM 687 C C . ARG A 1 85 ? 37.681 4.622 -4.720 1.00 89.12 85 ARG A C 1
ATOM 689 O O . ARG A 1 85 ? 38.342 4.616 -3.685 1.00 89.12 85 ARG A O 1
ATOM 696 N N . LEU A 1 86 ? 36.876 3.622 -5.077 1.00 91.56 86 LEU A N 1
ATOM 697 C CA . LEU A 1 86 ? 36.724 2.402 -4.294 1.00 91.56 86 LEU A CA 1
ATOM 698 C C . LEU A 1 86 ? 38.039 1.614 -4.227 1.00 91.56 86 LEU A C 1
ATOM 700 O O . LEU A 1 86 ? 38.449 1.258 -3.130 1.00 91.56 86 LEU A O 1
ATOM 704 N N . SER A 1 87 ? 38.742 1.420 -5.349 1.00 89.62 87 SER A N 1
ATOM 705 C CA . SER A 1 87 ? 40.027 0.700 -5.352 1.00 89.62 87 SER A CA 1
ATOM 706 C C . SER A 1 87 ? 41.119 1.406 -4.542 1.00 89.62 87 SER A C 1
ATOM 708 O O . SER A 1 87 ? 41.996 0.753 -3.986 1.00 89.62 87 SER A O 1
ATOM 710 N N . LYS A 1 88 ? 41.041 2.736 -4.414 1.00 89.50 88 LYS A N 1
ATOM 711 C CA . LYS A 1 88 ? 41.930 3.541 -3.560 1.00 89.50 88 LYS A CA 1
ATOM 712 C C . LYS A 1 88 ? 41.514 3.587 -2.084 1.00 89.50 88 LYS A C 1
ATOM 714 O O . LYS A 1 88 ? 42.211 4.225 -1.302 1.00 89.50 88 LYS A O 1
ATOM 719 N N . GLY A 1 89 ? 40.393 2.971 -1.702 1.00 87.69 89 GLY A N 1
ATOM 720 C CA . GLY A 1 89 ? 39.879 2.998 -0.329 1.00 87.69 89 GLY A CA 1
ATOM 721 C C . GLY A 1 89 ? 39.447 4.392 0.139 1.00 87.69 89 GLY A C 1
ATOM 722 O O . GLY A 1 89 ? 39.625 4.747 1.302 1.00 87.69 89 GLY A O 1
ATOM 723 N N . ASP A 1 90 ? 38.897 5.203 -0.768 1.00 90.25 90 ASP A N 1
ATOM 724 C CA . ASP A 1 90 ? 38.452 6.566 -0.475 1.00 90.25 90 ASP A CA 1
ATOM 725 C C . ASP A 1 90 ? 37.367 6.607 0.616 1.00 90.25 90 ASP A C 1
ATOM 727 O O . ASP A 1 90 ? 36.309 5.975 0.504 1.00 90.25 90 ASP A O 1
ATOM 731 N N . GLN A 1 91 ? 37.618 7.411 1.653 1.00 88.06 91 GLN A N 1
ATOM 732 C CA . GLN A 1 91 ? 36.797 7.438 2.861 1.00 88.06 91 GLN A CA 1
ATOM 733 C C . GLN A 1 91 ? 35.349 7.856 2.593 1.00 88.06 91 GLN A C 1
ATOM 735 O O . GLN A 1 91 ? 34.428 7.206 3.090 1.00 88.06 91 GLN A O 1
ATOM 740 N N . ASP A 1 92 ? 35.132 8.894 1.783 1.00 87.69 92 ASP A N 1
ATOM 741 C CA . ASP A 1 92 ? 33.786 9.383 1.459 1.00 87.69 92 ASP A CA 1
ATOM 742 C C . ASP A 1 92 ? 32.959 8.324 0.728 1.00 87.69 92 ASP A C 1
ATOM 744 O O . ASP A 1 92 ? 31.767 8.151 0.990 1.00 87.69 92 ASP A O 1
ATOM 748 N N . THR A 1 93 ? 33.593 7.608 -0.203 1.00 90.75 93 THR A N 1
ATOM 749 C CA . THR A 1 93 ? 32.935 6.577 -1.008 1.00 90.75 93 THR A CA 1
ATOM 750 C C . THR A 1 93 ? 32.525 5.390 -0.139 1.00 90.75 93 THR A C 1
ATOM 752 O O . THR A 1 93 ? 31.371 4.966 -0.197 1.00 90.75 93 THR A O 1
ATOM 755 N N . ILE A 1 94 ? 33.415 4.901 0.729 1.00 91.06 94 ILE A N 1
ATOM 756 C CA . ILE A 1 94 ? 33.107 3.780 1.628 1.00 91.06 94 ILE A CA 1
ATOM 757 C C . ILE A 1 94 ? 32.084 4.181 2.695 1.00 91.06 94 ILE A C 1
ATOM 759 O O . ILE A 1 94 ? 31.149 3.422 2.948 1.00 91.06 94 ILE A O 1
ATOM 763 N N . CYS A 1 95 ? 32.180 5.386 3.265 1.00 89.00 95 CYS A N 1
ATOM 764 C CA . CYS A 1 95 ? 31.171 5.883 4.204 1.00 89.00 95 CYS A CA 1
ATOM 765 C C . CYS A 1 95 ? 29.794 5.996 3.539 1.00 89.00 95 CYS A C 1
ATOM 767 O O . CYS A 1 95 ? 28.800 5.609 4.147 1.00 89.00 95 CYS A O 1
ATOM 769 N N . GLY A 1 96 ? 29.725 6.450 2.283 1.00 89.50 96 GLY A N 1
ATOM 770 C CA . GLY A 1 96 ? 28.474 6.496 1.524 1.00 89.50 96 GLY A CA 1
ATOM 771 C C . GLY A 1 96 ? 27.860 5.112 1.282 1.00 89.50 96 GLY A C 1
ATOM 772 O O . GLY A 1 96 ? 26.638 4.961 1.347 1.00 89.50 96 GLY A O 1
ATOM 773 N N . ILE A 1 97 ? 28.690 4.090 1.051 1.00 91.69 97 ILE A N 1
ATOM 774 C CA . ILE A 1 97 ? 28.235 2.699 0.923 1.00 91.69 97 ILE A CA 1
ATOM 775 C C . ILE A 1 97 ? 27.725 2.179 2.272 1.00 91.69 97 ILE A C 1
ATOM 777 O O . ILE A 1 97 ? 26.607 1.673 2.346 1.00 91.69 97 ILE A O 1
ATOM 781 N N . LEU A 1 98 ? 28.503 2.338 3.348 1.00 91.56 98 LEU A N 1
ATOM 782 C CA . LEU A 1 98 ? 28.131 1.888 4.695 1.00 91.56 98 LEU A CA 1
ATOM 783 C C . LEU A 1 98 ? 26.842 2.554 5.184 1.00 91.56 98 LEU A C 1
ATOM 785 O O . LEU A 1 98 ? 25.957 1.877 5.700 1.00 91.56 98 LEU A O 1
ATOM 789 N N . GLN A 1 99 ? 26.699 3.861 4.959 1.00 91.19 99 GLN A N 1
ATOM 790 C CA . GLN A 1 99 ? 25.486 4.600 5.299 1.00 91.19 99 GLN A CA 1
ATOM 791 C C . GLN A 1 99 ? 24.258 4.010 4.603 1.00 91.19 99 GLN A C 1
ATOM 793 O O . GLN A 1 99 ? 23.203 3.845 5.216 1.00 91.19 99 GLN A O 1
ATOM 798 N N . TRP A 1 100 ? 24.388 3.679 3.318 1.00 93.06 100 TRP A N 1
ATOM 799 C CA . TRP A 1 100 ? 23.300 3.065 2.572 1.00 93.06 100 TRP A CA 1
ATOM 800 C C . TRP A 1 100 ? 23.000 1.642 3.053 1.00 93.06 100 TRP A C 1
ATOM 802 O O . TRP A 1 100 ? 21.826 1.294 3.187 1.00 93.06 100 TRP A O 1
ATOM 812 N N . LEU A 1 101 ? 24.031 0.840 3.341 1.00 93.25 101 LEU A N 1
ATOM 813 C CA . LEU A 1 101 ? 23.876 -0.531 3.829 1.00 93.25 101 LEU A CA 1
ATOM 814 C C . LEU A 1 101 ? 23.138 -0.567 5.168 1.00 93.25 101 LEU A C 1
ATOM 816 O O . LEU A 1 101 ? 22.154 -1.290 5.286 1.00 93.25 101 LEU A O 1
ATOM 820 N N . PHE A 1 102 ? 23.549 0.245 6.146 1.00 92.25 102 PHE A N 1
ATOM 821 C CA . PHE A 1 102 ? 22.908 0.259 7.465 1.00 92.25 102 PHE A CA 1
ATOM 822 C C . PHE A 1 102 ? 21.483 0.810 7.424 1.00 92.25 102 PHE A C 1
ATOM 824 O O . PHE A 1 102 ? 20.608 0.295 8.113 1.00 92.25 102 PHE A O 1
ATOM 831 N N . LYS A 1 103 ? 21.204 1.785 6.550 1.00 91.56 103 LYS A N 1
ATOM 832 C CA . LYS A 1 103 ? 19.838 2.286 6.347 1.00 91.56 103 LYS A CA 1
ATOM 833 C C . LYS A 1 103 ? 18.897 1.241 5.728 1.00 91.56 103 LYS A C 1
ATOM 835 O O . LYS A 1 103 ? 17.690 1.332 5.923 1.00 91.56 103 LYS A O 1
ATOM 840 N N . ASN A 1 104 ? 19.425 0.285 4.963 1.00 92.75 104 ASN A N 1
ATOM 841 C CA . ASN A 1 104 ? 18.637 -0.684 4.195 1.00 92.75 104 ASN A CA 1
ATOM 842 C C . ASN A 1 104 ? 19.011 -2.134 4.531 1.00 92.75 104 ASN A C 1
ATOM 844 O O . ASN A 1 104 ? 18.980 -2.992 3.647 1.00 92.75 104 ASN A O 1
ATOM 848 N N . ILE A 1 105 ? 19.389 -2.409 5.780 1.00 91.88 105 ILE A N 1
ATOM 849 C CA . ILE A 1 105 ? 20.028 -3.676 6.147 1.00 91.88 105 ILE A CA 1
ATOM 850 C C . ILE A 1 105 ? 19.129 -4.890 5.898 1.00 91.88 105 ILE A C 1
ATOM 852 O O . ILE A 1 105 ? 19.577 -5.853 5.279 1.00 91.88 105 ILE A O 1
ATOM 856 N N . ASP A 1 106 ? 17.843 -4.796 6.242 1.00 90.62 106 ASP A N 1
ATOM 857 C CA . ASP A 1 106 ? 16.870 -5.880 6.051 1.00 90.62 106 ASP A CA 1
ATOM 858 C C . ASP A 1 106 ? 16.662 -6.183 4.560 1.00 90.62 106 ASP A C 1
ATOM 860 O O . ASP A 1 106 ? 16.620 -7.335 4.122 1.00 90.62 106 ASP A O 1
ATOM 864 N N . ILE A 1 107 ? 16.594 -5.127 3.741 1.00 91.44 107 ILE A N 1
ATOM 865 C CA . ILE A 1 107 ? 16.452 -5.242 2.286 1.00 91.44 107 ILE A CA 1
ATOM 866 C C . ILE A 1 107 ? 17.724 -5.846 1.685 1.00 91.44 107 ILE A C 1
ATOM 868 O O . ILE A 1 107 ? 17.639 -6.693 0.794 1.00 91.44 107 ILE A O 1
ATOM 872 N N . ALA A 1 108 ? 18.897 -5.415 2.151 1.00 92.50 108 ALA A N 1
ATOM 873 C CA . ALA A 1 108 ? 20.184 -5.902 1.677 1.00 92.50 108 ALA A CA 1
ATOM 874 C C . ALA A 1 108 ? 20.380 -7.388 2.018 1.00 92.50 108 ALA A C 1
ATOM 876 O O . ALA A 1 108 ? 20.712 -8.164 1.125 1.00 92.50 108 ALA A O 1
ATOM 877 N N . GLN A 1 109 ? 20.090 -7.803 3.253 1.00 93.38 109 GLN A N 1
ATOM 878 C CA . GLN A 1 109 ? 20.133 -9.207 3.673 1.00 93.38 109 GLN A CA 1
ATOM 879 C C . GLN A 1 109 ? 19.158 -10.064 2.864 1.00 93.38 109 GLN A C 1
ATOM 881 O O . GLN A 1 109 ? 19.546 -11.094 2.315 1.00 93.38 109 GLN A O 1
ATOM 886 N N . LYS A 1 110 ? 17.913 -9.602 2.685 1.00 91.62 110 LYS A N 1
ATOM 887 C CA . LYS A 1 110 ? 16.924 -10.311 1.864 1.00 91.62 110 LYS A CA 1
ATOM 888 C C . LYS A 1 110 ? 17.379 -10.459 0.412 1.00 91.62 110 LYS A C 1
ATOM 890 O O . LYS A 1 110 ? 17.223 -11.527 -0.175 1.00 91.62 110 LYS A O 1
ATOM 895 N N . ARG A 1 111 ? 17.954 -9.409 -0.186 1.00 93.62 111 ARG A N 1
ATOM 896 C CA . ARG A 1 111 ? 18.506 -9.465 -1.551 1.00 93.62 111 ARG A CA 1
ATOM 897 C C . ARG A 1 111 ? 19.679 -10.428 -1.645 1.00 93.62 111 ARG A C 1
ATOM 899 O O . ARG A 1 111 ? 19.716 -11.214 -2.585 1.00 93.62 111 ARG A O 1
ATOM 906 N N . ALA A 1 112 ? 20.600 -10.386 -0.686 1.00 92.94 112 ALA A N 1
ATOM 907 C CA . ALA A 1 112 ? 21.725 -11.308 -0.635 1.00 92.94 112 ALA A CA 1
ATOM 908 C C . ALA A 1 112 ? 21.248 -12.762 -0.535 1.00 92.94 112 ALA A C 1
ATOM 910 O O . ALA A 1 112 ? 21.656 -13.592 -1.344 1.00 92.94 112 ALA A O 1
ATOM 911 N N . TYR A 1 113 ? 20.310 -13.047 0.369 1.00 93.31 113 TYR A N 1
ATOM 912 C CA . TYR A 1 113 ? 19.700 -14.365 0.511 1.00 93.31 113 TYR A CA 1
ATOM 913 C C . TYR A 1 113 ? 19.047 -14.839 -0.795 1.00 93.31 113 TYR A C 1
ATOM 915 O O . TYR A 1 113 ? 19.406 -15.889 -1.322 1.00 93.31 113 TYR A O 1
ATOM 923 N N . LEU A 1 114 ? 18.146 -14.035 -1.373 1.00 93.44 114 LEU A N 1
ATOM 924 C CA . LEU A 1 114 ? 17.432 -14.393 -2.601 1.00 93.44 114 LEU A CA 1
ATOM 925 C C . LEU A 1 114 ? 18.364 -14.548 -3.806 1.00 93.44 114 LEU A C 1
ATOM 927 O O . LEU A 1 114 ? 18.105 -15.373 -4.677 1.00 93.44 114 LEU A O 1
ATOM 931 N N . SER A 1 115 ? 19.456 -13.784 -3.865 1.00 91.81 115 SER A N 1
ATOM 932 C CA . SER A 1 115 ? 20.402 -13.850 -4.981 1.00 91.81 115 SER A CA 1
ATOM 933 C C . SER A 1 115 ? 21.035 -15.231 -5.154 1.00 91.81 115 SER A C 1
ATOM 935 O O . SER A 1 115 ? 21.274 -15.640 -6.285 1.00 91.81 115 SER A O 1
ATOM 937 N N . ARG A 1 116 ? 21.210 -15.979 -4.056 1.00 90.06 116 ARG A N 1
ATOM 938 C CA . ARG A 1 116 ? 21.768 -17.341 -4.057 1.00 90.06 116 ARG A CA 1
ATOM 939 C C . ARG A 1 116 ? 20.884 -18.347 -4.796 1.00 90.06 116 ARG A C 1
ATOM 941 O O . ARG A 1 116 ? 21.389 -19.366 -5.247 1.00 90.06 116 ARG A O 1
ATOM 948 N N . PHE A 1 117 ? 19.588 -18.060 -4.904 1.00 90.69 117 PHE A N 1
ATOM 949 C CA . PHE A 1 117 ? 18.594 -18.959 -5.495 1.00 90.69 117 PHE A CA 1
ATOM 950 C C . PHE A 1 117 ? 18.008 -18.422 -6.805 1.00 90.69 117 PHE A C 1
ATOM 952 O O . PHE A 1 117 ? 17.596 -19.201 -7.657 1.00 90.69 117 PHE A O 1
ATOM 959 N N . LEU A 1 118 ? 17.951 -17.096 -6.976 1.00 91.94 118 LEU A N 1
ATOM 960 C CA . LEU A 1 118 ? 17.285 -16.456 -8.116 1.00 91.94 118 LEU A CA 1
ATOM 961 C C . LEU A 1 118 ? 18.231 -16.028 -9.244 1.00 91.94 118 LEU A C 1
ATOM 963 O O . LEU A 1 118 ? 17.756 -15.765 -10.350 1.00 91.94 118 LEU A O 1
ATOM 967 N N . ILE A 1 119 ? 19.540 -15.913 -8.993 1.00 89.44 119 ILE A N 1
ATOM 968 C CA . ILE A 1 119 ? 20.508 -15.685 -10.072 1.00 89.44 119 ILE A CA 1
ATOM 969 C C . ILE A 1 119 ? 20.680 -17.009 -10.812 1.00 89.44 119 ILE A C 1
ATOM 971 O O . ILE A 1 119 ? 21.205 -17.973 -10.258 1.00 89.44 119 ILE A O 1
ATOM 975 N N . LYS A 1 120 ? 20.194 -17.048 -12.055 1.00 89.38 120 LYS A N 1
ATOM 976 C CA . LYS A 1 120 ? 20.256 -18.243 -12.895 1.00 89.38 120 LYS A CA 1
ATOM 977 C C . LYS A 1 120 ? 21.702 -18.575 -13.233 1.00 89.38 120 LYS A C 1
ATOM 979 O O . LYS A 1 120 ? 22.485 -17.684 -13.554 1.00 89.38 120 LYS A O 1
ATOM 984 N N . ILE A 1 121 ? 22.019 -19.862 -13.196 1.00 88.56 121 ILE A N 1
ATOM 985 C CA . ILE A 1 121 ? 23.285 -20.369 -13.719 1.00 88.56 121 ILE A CA 1
ATOM 986 C C . ILE A 1 121 ? 23.248 -20.204 -15.244 1.00 88.56 121 ILE A C 1
ATOM 988 O O . ILE A 1 121 ? 22.304 -20.655 -15.902 1.00 88.56 121 ILE A O 1
ATOM 992 N N . GLU A 1 122 ? 24.245 -19.512 -15.791 1.00 88.56 122 GLU A N 1
ATOM 993 C CA . GLU A 1 122 ? 24.435 -19.370 -17.234 1.00 88.56 122 GLU A CA 1
ATOM 994 C C . GLU A 1 122 ? 25.081 -20.655 -17.765 1.00 88.56 122 GLU A C 1
ATOM 996 O O . GLU A 1 122 ? 26.234 -20.954 -17.454 1.00 88.56 122 GLU A O 1
ATOM 1001 N N . VAL A 1 123 ? 24.317 -21.436 -18.531 1.00 88.94 123 VAL A N 1
ATOM 1002 C CA . VAL A 1 123 ? 24.789 -22.667 -19.176 1.00 88.94 123 VAL A CA 1
ATOM 1003 C C . VAL A 1 123 ? 25.054 -22.355 -20.653 1.00 88.94 123 VAL A C 1
ATOM 1005 O O . VAL A 1 123 ? 24.136 -21.880 -21.327 1.00 88.94 123 VAL A O 1
ATOM 1008 N N . PRO A 1 124 ? 26.279 -22.570 -21.167 1.00 92.50 124 PRO A N 1
ATOM 1009 C CA . PRO A 1 124 ? 26.589 -22.327 -22.574 1.00 92.50 124 PRO A CA 1
ATOM 1010 C C . PRO A 1 124 ? 25.700 -23.146 -23.519 1.00 92.50 124 PRO A C 1
ATOM 1012 O O . PRO A 1 124 ? 25.299 -24.270 -23.203 1.00 92.50 124 PRO A O 1
ATOM 1015 N N . ALA A 1 125 ? 25.400 -22.581 -24.690 1.00 86.88 125 ALA A N 1
ATOM 1016 C CA . ALA A 1 125 ? 24.442 -23.155 -25.635 1.00 86.88 125 ALA A CA 1
ATOM 1017 C C . ALA A 1 125 ? 24.882 -24.522 -26.179 1.00 86.88 125 ALA A C 1
ATOM 1019 O O . ALA A 1 125 ? 24.036 -25.326 -26.556 1.00 86.88 125 ALA A O 1
ATOM 1020 N N . GLU A 1 126 ? 26.186 -24.804 -26.190 1.00 91.25 126 GLU A N 1
ATOM 1021 C CA . GLU A 1 126 ? 26.755 -26.080 -26.622 1.00 91.25 126 GLU A CA 1
ATOM 1022 C C . GLU A 1 126 ? 26.320 -27.236 -25.712 1.00 91.25 126 GLU A C 1
ATOM 1024 O O . GLU A 1 126 ? 26.041 -28.327 -26.200 1.00 91.25 126 GLU A O 1
ATOM 1029 N N . TYR A 1 127 ? 26.198 -26.990 -24.404 1.00 87.62 127 TYR A N 1
ATOM 1030 C CA . TYR A 1 127 ? 25.756 -28.001 -23.437 1.00 87.62 127 TYR A CA 1
ATOM 1031 C C . TYR A 1 127 ? 24.237 -28.185 -23.434 1.00 87.62 127 TYR A C 1
ATOM 1033 O O . TYR A 1 127 ? 23.753 -29.257 -23.098 1.00 87.62 127 TYR A O 1
ATOM 1041 N N . LEU A 1 128 ? 23.473 -27.169 -23.841 1.00 89.38 128 LEU A N 1
ATOM 1042 C CA . LEU A 1 128 ? 22.011 -27.255 -23.944 1.00 89.38 128 LEU A CA 1
ATOM 1043 C C . LEU A 1 128 ? 21.530 -28.026 -25.185 1.00 89.38 128 LEU A C 1
ATOM 1045 O O . LEU A 1 128 ? 20.337 -28.294 -25.305 1.00 89.38 128 LEU A O 1
ATOM 1049 N N . GLN A 1 129 ? 22.431 -28.381 -26.108 1.00 88.06 129 GLN A N 1
ATOM 1050 C CA . GLN A 1 129 ? 22.114 -29.268 -27.236 1.00 88.06 129 GLN A CA 1
ATOM 1051 C C . GLN A 1 129 ? 21.928 -30.722 -26.791 1.00 88.06 129 GLN A C 1
ATOM 1053 O O . GLN A 1 129 ? 21.221 -31.479 -27.456 1.00 88.06 129 GLN A O 1
ATOM 1058 N N . ASP A 1 130 ? 22.556 -31.107 -25.679 1.00 94.19 130 ASP A N 1
ATOM 1059 C CA . ASP A 1 130 ? 22.359 -32.412 -25.067 1.00 94.19 130 ASP A CA 1
ATOM 1060 C C . ASP A 1 130 ? 20.980 -32.489 -24.391 1.00 94.19 130 ASP A C 1
ATOM 1062 O O . ASP A 1 130 ? 20.603 -31.628 -23.590 1.00 94.19 130 ASP A O 1
ATOM 1066 N N . ALA A 1 131 ? 20.215 -33.531 -24.721 1.00 92.12 131 ALA A N 1
ATOM 1067 C CA . ALA A 1 131 ? 18.826 -33.669 -24.291 1.00 92.12 131 ALA A CA 1
ATOM 1068 C C . ALA A 1 131 ? 18.696 -33.838 -22.768 1.00 92.12 131 ALA A C 1
ATOM 1070 O O . ALA A 1 131 ? 17.765 -33.296 -22.171 1.00 92.12 131 ALA A O 1
ATOM 1071 N N . GLU A 1 132 ? 19.633 -34.547 -22.129 1.00 93.31 132 GLU A N 1
ATOM 1072 C CA . GLU A 1 132 ? 19.628 -34.750 -20.675 1.00 93.31 132 GLU A CA 1
ATOM 1073 C C . GLU A 1 132 ? 19.933 -33.446 -19.932 1.00 93.31 132 GLU A C 1
ATOM 1075 O O . GLU A 1 132 ? 19.215 -33.065 -19.002 1.00 93.31 132 GLU A O 1
ATOM 1080 N N . THR A 1 133 ? 20.960 -32.721 -20.381 1.00 92.12 133 THR A N 1
ATOM 1081 C CA . THR A 1 133 ? 21.349 -31.424 -19.812 1.00 92.12 133 THR A CA 1
ATOM 1082 C C . THR A 1 133 ? 20.243 -30.380 -19.973 1.00 92.12 133 THR A C 1
ATOM 1084 O O . THR A 1 133 ? 19.960 -29.626 -19.038 1.00 92.12 133 THR A O 1
ATOM 1087 N N . SER A 1 134 ? 19.577 -30.363 -21.129 1.00 92.69 134 SER A N 1
ATOM 1088 C CA . SER A 1 134 ? 18.443 -29.473 -21.394 1.00 92.69 134 SER A CA 1
ATOM 1089 C C . SER A 1 134 ? 17.260 -29.761 -20.463 1.00 92.69 134 SER A C 1
ATOM 1091 O O . SER A 1 134 ? 16.780 -28.855 -19.779 1.00 92.69 134 SER A O 1
ATOM 1093 N N . ALA A 1 135 ? 16.866 -31.033 -20.325 1.00 94.31 135 ALA A N 1
ATOM 1094 C CA . ALA A 1 135 ? 15.790 -31.442 -19.421 1.00 94.31 135 ALA A CA 1
ATOM 1095 C C . ALA A 1 135 ? 16.102 -31.115 -17.947 1.00 94.31 135 ALA A C 1
ATOM 1097 O O . ALA A 1 135 ? 15.231 -30.666 -17.198 1.00 94.31 135 ALA A O 1
ATOM 1098 N N . LEU A 1 136 ? 17.358 -31.292 -17.517 1.00 95.50 136 LEU A N 1
ATOM 1099 C CA . LEU A 1 136 ? 17.788 -30.924 -16.167 1.00 95.50 136 LEU A CA 1
ATOM 1100 C C . LEU A 1 136 ? 17.715 -29.406 -15.943 1.00 95.50 136 LEU A C 1
ATOM 1102 O O . LEU A 1 136 ? 17.308 -28.959 -14.867 1.00 95.50 136 LEU A O 1
ATOM 1106 N N . TYR A 1 137 ? 18.085 -28.613 -16.951 1.00 94.12 137 TYR A N 1
ATOM 1107 C CA . TYR A 1 137 ? 17.996 -27.158 -16.883 1.00 94.12 137 TYR A CA 1
ATOM 1108 C C . TYR A 1 137 ? 16.541 -26.676 -16.834 1.00 94.12 137 TYR A C 1
ATOM 1110 O O . TYR A 1 137 ? 16.221 -25.805 -16.024 1.00 94.12 137 TYR A O 1
ATOM 1118 N N . GLU A 1 138 ? 15.639 -27.275 -17.615 1.00 94.12 138 GLU A N 1
ATOM 1119 C CA . GLU A 1 138 ? 14.197 -27.013 -17.526 1.00 94.12 138 GLU A CA 1
ATOM 1120 C C . GLU A 1 138 ? 13.662 -27.325 -16.125 1.00 94.12 138 GLU A C 1
ATOM 1122 O O . GLU A 1 138 ? 13.025 -26.472 -15.501 1.00 94.12 138 GLU A O 1
ATOM 1127 N N . ARG A 1 139 ? 14.018 -28.488 -15.562 1.00 95.44 139 ARG A N 1
ATOM 1128 C CA . ARG A 1 139 ? 13.624 -28.858 -14.197 1.00 95.44 139 ARG A CA 1
ATOM 1129 C C . ARG A 1 139 ? 14.167 -27.890 -13.142 1.00 95.44 139 ARG A C 1
ATOM 1131 O O . ARG A 1 139 ? 13.475 -27.567 -12.177 1.00 95.44 139 ARG A O 1
ATOM 1138 N N . TYR A 1 140 ? 15.396 -27.410 -13.313 1.00 94.69 140 TYR A N 1
ATOM 1139 C CA . TYR A 1 140 ? 15.969 -26.364 -12.466 1.00 94.69 140 TYR A CA 1
ATOM 1140 C C . TYR A 1 140 ? 15.152 -25.066 -12.541 1.00 94.69 140 TYR A C 1
ATOM 1142 O O . TYR A 1 140 ? 14.856 -24.471 -11.503 1.00 94.69 140 TYR A O 1
ATOM 1150 N N . LEU A 1 141 ? 14.748 -24.638 -13.741 1.00 94.06 141 LEU A N 1
ATOM 1151 C CA . LEU A 1 141 ? 13.925 -23.441 -13.917 1.00 94.06 141 LEU A CA 1
ATOM 1152 C C . LEU A 1 141 ? 12.548 -23.584 -13.254 1.00 94.06 141 LEU A C 1
ATOM 1154 O O . LEU A 1 141 ? 12.099 -22.634 -12.612 1.00 94.06 141 LEU A O 1
ATOM 1158 N N . GLU A 1 142 ? 11.918 -24.758 -13.343 1.00 95.50 142 GLU A N 1
ATOM 1159 C CA . GLU A 1 142 ? 10.666 -25.057 -12.632 1.00 95.50 142 GLU A CA 1
ATOM 1160 C C . GLU A 1 142 ? 10.824 -24.916 -11.113 1.00 95.50 142 GLU A C 1
ATOM 1162 O O . GLU A 1 142 ? 10.037 -24.219 -10.472 1.00 95.50 142 GLU A O 1
ATOM 1167 N N . LEU A 1 143 ? 11.878 -25.508 -10.539 1.00 95.69 143 LEU A N 1
ATOM 1168 C CA . LEU A 1 143 ? 12.168 -25.419 -9.102 1.00 95.69 143 LEU A CA 1
ATOM 1169 C C . LEU A 1 143 ? 12.437 -23.975 -8.650 1.00 95.69 143 LEU A C 1
ATOM 1171 O O . LEU A 1 143 ? 12.063 -23.590 -7.540 1.00 95.69 143 LEU A O 1
ATOM 1175 N N . VAL A 1 144 ? 13.061 -23.150 -9.498 1.00 95.00 144 VAL A N 1
ATOM 1176 C CA . VAL A 1 144 ? 13.257 -21.718 -9.218 1.00 95.00 144 VAL A CA 1
ATOM 1177 C C . VAL A 1 144 ? 11.918 -20.973 -9.171 1.00 95.00 144 VAL A C 1
ATOM 1179 O O . VAL A 1 144 ? 11.741 -20.106 -8.311 1.00 95.00 144 VAL A O 1
ATOM 1182 N N . GLU A 1 145 ? 10.967 -21.285 -10.057 1.00 94.75 145 GLU A N 1
ATOM 1183 C CA . GLU A 1 145 ? 9.622 -20.692 -10.001 1.00 94.75 145 GLU A CA 1
ATOM 1184 C C . GLU A 1 145 ? 8.824 -21.186 -8.785 1.00 94.75 145 GLU A C 1
ATOM 1186 O O . GLU A 1 145 ? 8.209 -20.373 -8.091 1.00 94.75 145 GLU A O 1
ATOM 1191 N N . GLU A 1 146 ? 8.903 -22.477 -8.451 1.00 95.75 146 GLU A N 1
ATOM 1192 C CA . GLU A 1 146 ? 8.285 -23.040 -7.244 1.00 95.75 146 GLU A CA 1
ATOM 1193 C C . GLU A 1 146 ? 8.825 -22.363 -5.973 1.00 95.75 146 GLU A C 1
ATOM 1195 O O . GLU A 1 146 ? 8.053 -21.904 -5.125 1.00 95.75 146 GLU A O 1
ATOM 1200 N N . PHE A 1 147 ? 10.148 -22.179 -5.880 1.00 95.88 147 PHE A N 1
ATOM 1201 C CA . PHE A 1 147 ? 10.779 -21.446 -4.782 1.00 95.88 147 PHE A CA 1
ATOM 1202 C C . PHE A 1 147 ? 10.227 -20.022 -4.641 1.00 95.88 147 PHE A C 1
ATOM 1204 O O . PHE A 1 147 ? 9.966 -19.575 -3.522 1.00 95.88 147 PHE A O 1
ATOM 1211 N N . LYS A 1 148 ? 10.010 -19.292 -5.746 1.00 94.50 148 LYS A N 1
ATOM 1212 C CA . LYS A 1 148 ? 9.442 -17.933 -5.683 1.00 94.50 148 LYS A CA 1
ATOM 1213 C C . LYS A 1 148 ? 8.039 -17.929 -5.087 1.00 94.50 148 LYS A C 1
ATOM 1215 O O . LYS A 1 148 ? 7.733 -17.025 -4.308 1.00 94.50 148 LYS A O 1
ATOM 1220 N N . ILE A 1 149 ? 7.202 -18.900 -5.454 1.00 94.69 149 ILE A N 1
ATOM 1221 C CA . ILE A 1 149 ? 5.829 -19.021 -4.950 1.00 94.69 149 ILE A CA 1
ATOM 1222 C C . ILE A 1 149 ? 5.863 -19.308 -3.447 1.00 94.69 149 ILE A C 1
ATOM 1224 O O . ILE A 1 149 ? 5.367 -18.499 -2.660 1.00 94.69 149 ILE A O 1
ATOM 1228 N N . VAL A 1 150 ? 6.552 -20.377 -3.042 1.00 95.06 150 VAL A N 1
ATOM 1229 C CA . VAL A 1 150 ? 6.637 -20.809 -1.637 1.00 95.06 150 VAL A CA 1
ATOM 1230 C C . VAL A 1 150 ? 7.264 -19.727 -0.754 1.00 95.06 150 VAL A C 1
ATOM 1232 O O . VAL A 1 150 ? 6.762 -19.413 0.328 1.00 95.06 150 VAL A O 1
ATOM 1235 N N . HIS A 1 151 ? 8.341 -19.084 -1.214 1.00 93.69 151 HIS A N 1
ATOM 1236 C CA . HIS A 1 151 ? 8.978 -18.003 -0.464 1.00 93.69 151 HIS A CA 1
ATOM 1237 C C . HIS A 1 151 ? 8.050 -16.786 -0.324 1.00 93.69 151 HIS A C 1
ATOM 1239 O O . HIS A 1 151 ? 8.036 -16.133 0.721 1.00 93.69 151 HIS A O 1
ATOM 1245 N N . LYS A 1 152 ? 7.269 -16.446 -1.357 1.00 92.75 152 LYS A N 1
ATOM 1246 C CA . LYS A 1 152 ? 6.309 -15.334 -1.293 1.00 92.75 152 LYS A CA 1
ATOM 1247 C C . LYS A 1 152 ? 5.189 -15.616 -0.289 1.00 92.75 152 LYS A C 1
ATOM 1249 O O . LYS A 1 152 ? 4.830 -14.712 0.465 1.00 92.75 152 LYS A O 1
ATOM 1254 N N . GLU A 1 153 ? 4.681 -16.844 -0.244 1.00 91.38 153 GLU A N 1
ATOM 1255 C CA . GLU A 1 153 ? 3.674 -17.276 0.734 1.00 91.38 153 GLU A CA 1
ATOM 1256 C C . GLU A 1 153 ? 4.214 -17.242 2.165 1.00 91.38 153 GLU A C 1
ATOM 1258 O O . GLU A 1 153 ? 3.578 -16.667 3.049 1.00 91.38 153 GLU A O 1
ATOM 1263 N N . ARG A 1 154 ? 5.432 -17.754 2.390 1.00 91.75 154 ARG A N 1
ATOM 1264 C CA . ARG A 1 154 ? 6.112 -17.671 3.691 1.00 91.75 154 ARG A CA 1
ATOM 1265 C C . ARG A 1 154 ? 6.246 -16.226 4.174 1.00 91.75 154 ARG A C 1
ATOM 1267 O O . ARG A 1 154 ? 5.944 -15.937 5.328 1.00 91.75 154 ARG A O 1
ATOM 1274 N N . GLU A 1 155 ? 6.683 -15.315 3.306 1.00 88.38 155 GLU A N 1
ATOM 1275 C CA . GLU A 1 155 ? 6.832 -13.893 3.648 1.00 88.38 155 GLU A CA 1
ATOM 1276 C C . GLU A 1 155 ? 5.492 -13.222 3.974 1.00 88.38 155 GLU A C 1
ATOM 1278 O O . GLU A 1 155 ? 5.428 -12.373 4.864 1.00 88.38 155 GLU A O 1
ATOM 1283 N N . ALA A 1 156 ? 4.416 -13.600 3.280 1.00 87.38 156 ALA A N 1
ATOM 1284 C CA . ALA A 1 156 ? 3.070 -13.140 3.612 1.00 87.38 156 ALA A CA 1
ATOM 1285 C C . ALA A 1 156 ? 2.615 -13.682 4.979 1.00 87.38 156 ALA A C 1
ATOM 1287 O O . ALA A 1 156 ? 2.072 -12.927 5.787 1.00 87.38 156 ALA A O 1
ATOM 1288 N N . GLY A 1 157 ? 2.902 -14.954 5.269 1.00 86.31 157 GLY A N 1
ATOM 1289 C CA . GLY A 1 157 ? 2.602 -15.590 6.552 1.00 86.31 157 GLY A CA 1
ATOM 1290 C C . GLY A 1 157 ? 3.347 -14.965 7.735 1.00 86.31 157 GLY A C 1
ATOM 1291 O O . GLY A 1 157 ? 2.742 -14.745 8.781 1.00 86.31 157 GLY A O 1
ATOM 1292 N N . ILE A 1 158 ? 4.628 -14.609 7.574 1.00 87.38 158 ILE A N 1
ATOM 1293 C CA . ILE A 1 158 ? 5.412 -13.922 8.620 1.00 87.38 158 ILE A CA 1
ATOM 1294 C C . ILE A 1 158 ? 4.760 -12.587 8.992 1.00 87.38 158 ILE A C 1
ATOM 1296 O O . ILE A 1 158 ? 4.510 -12.342 10.170 1.00 87.38 158 ILE A O 1
ATOM 1300 N N . LYS A 1 159 ? 4.392 -11.771 7.997 1.00 85.44 159 LYS A N 1
ATOM 1301 C CA . LYS A 1 159 ? 3.693 -10.497 8.237 1.00 85.44 159 LYS A CA 1
ATOM 1302 C C . LYS A 1 159 ? 2.333 -10.692 8.907 1.00 85.44 159 LYS A C 1
ATOM 1304 O O . LYS A 1 159 ? 1.958 -9.913 9.778 1.00 85.44 159 LYS A O 1
ATOM 1309 N N . GLY A 1 160 ? 1.597 -11.736 8.519 1.00 84.12 160 GLY A N 1
ATOM 1310 C CA . GLY A 1 160 ? 0.337 -12.104 9.168 1.00 84.12 160 GLY A CA 1
ATOM 1311 C C . GLY A 1 160 ? 0.523 -12.485 10.641 1.00 84.12 160 GLY A C 1
ATOM 1312 O O . GLY A 1 160 ? -0.254 -12.055 11.491 1.00 84.12 160 GLY A O 1
ATOM 1313 N N . ASN A 1 161 ? 1.581 -13.233 10.960 1.00 85.94 161 ASN A N 1
ATOM 1314 C CA . ASN A 1 161 ? 1.910 -13.618 12.333 1.00 85.94 161 ASN A CA 1
ATOM 1315 C C . ASN A 1 161 ? 2.355 -12.430 13.194 1.00 85.94 161 ASN A C 1
ATOM 1317 O O . ASN A 1 161 ? 1.988 -12.376 14.365 1.00 85.94 161 ASN A O 1
ATOM 1321 N N . GLU A 1 162 ? 3.113 -11.482 12.638 1.00 84.56 162 GLU A N 1
ATOM 1322 C CA . GLU A 1 162 ? 3.482 -10.239 13.331 1.00 84.56 162 GLU A CA 1
ATOM 1323 C C . GLU A 1 162 ? 2.234 -9.433 13.710 1.00 84.56 162 GLU A C 1
ATOM 1325 O O . GLU A 1 162 ? 2.063 -9.083 14.878 1.00 84.56 162 GLU A O 1
ATOM 1330 N N . ALA A 1 163 ? 1.307 -9.246 12.764 1.00 84.00 163 ALA A N 1
ATOM 1331 C CA . ALA A 1 163 ? 0.032 -8.577 13.025 1.00 84.00 163 ALA A CA 1
ATOM 1332 C C . ALA A 1 163 ? -0.820 -9.326 14.071 1.00 84.00 163 ALA A C 1
ATOM 1334 O O . ALA A 1 163 ? -1.426 -8.713 14.949 1.00 84.00 163 ALA A O 1
ATOM 1335 N N . ALA A 1 164 ? -0.843 -10.662 14.025 1.00 85.25 164 ALA A N 1
ATOM 1336 C CA . ALA A 1 164 ? -1.541 -11.471 15.023 1.00 85.25 164 ALA A CA 1
ATOM 1337 C C . ALA A 1 164 ? -0.893 -11.380 16.418 1.00 85.25 164 ALA A C 1
ATOM 1339 O O . ALA A 1 164 ? -1.596 -11.405 17.432 1.00 85.25 164 ALA A O 1
ATOM 1340 N N . ALA A 1 165 ? 0.437 -11.274 16.492 1.00 88.50 165 ALA A N 1
ATOM 1341 C CA . ALA A 1 165 ? 1.167 -11.106 17.745 1.00 88.50 165 ALA A CA 1
ATOM 1342 C C . ALA A 1 165 ? 0.905 -9.731 18.378 1.00 88.50 165 ALA A C 1
ATOM 1344 O O . ALA A 1 165 ? 0.685 -9.663 19.590 1.00 88.50 165 ALA A O 1
ATOM 1345 N N . GLU A 1 166 ? 0.865 -8.671 17.567 1.00 88.75 166 GLU A N 1
ATOM 1346 C CA . GLU A 1 166 ? 0.484 -7.320 17.997 1.00 88.75 166 GLU A CA 1
ATOM 1347 C C . GLU A 1 166 ? -0.952 -7.311 18.542 1.00 88.75 166 GLU A C 1
ATOM 1349 O O . GLU A 1 166 ? -1.163 -6.970 19.706 1.00 88.75 166 GLU A O 1
ATOM 1354 N N . LEU A 1 167 ? -1.915 -7.857 17.789 1.00 88.50 167 LEU A N 1
ATOM 1355 C CA . LEU A 1 167 ? -3.309 -7.968 18.232 1.00 88.50 167 LEU A CA 1
ATOM 1356 C C . LEU A 1 167 ? -3.454 -8.773 19.537 1.00 88.50 167 LEU A C 1
ATOM 1358 O O . LEU A 1 167 ? -4.261 -8.439 20.404 1.00 88.50 167 LEU A O 1
ATOM 1362 N N . LYS A 1 168 ? -2.665 -9.839 19.710 1.00 90.19 168 LYS A N 1
ATOM 1363 C CA . LYS A 1 168 ? -2.654 -10.640 20.945 1.00 90.19 168 LYS A CA 1
ATOM 1364 C C . LYS A 1 168 ? -2.087 -9.861 22.133 1.00 90.19 168 LYS A C 1
ATOM 1366 O O . LYS A 1 168 ? -2.545 -10.066 23.260 1.00 90.19 168 LYS A O 1
ATOM 1371 N N . SER A 1 169 ? -1.087 -9.013 21.906 1.00 92.19 169 SER A N 1
ATOM 1372 C CA . SER A 1 169 ? -0.555 -8.109 22.928 1.00 92.19 169 SER A CA 1
ATOM 1373 C C . SER A 1 169 ? -1.609 -7.079 23.338 1.00 92.19 169 SER A C 1
ATOM 1375 O O . SER A 1 169 ? -1.874 -6.922 24.531 1.00 92.19 169 SER A O 1
ATOM 1377 N N . ASP A 1 170 ? -2.279 -6.469 22.362 1.00 91.50 170 ASP A N 1
ATOM 1378 C CA . ASP A 1 170 ? -3.336 -5.484 22.597 1.00 91.50 170 ASP A CA 1
ATOM 1379 C C . ASP A 1 170 ? -4.525 -6.089 23.344 1.00 91.50 170 ASP A C 1
ATOM 1381 O O . ASP A 1 170 ? -4.984 -5.524 24.334 1.00 91.50 170 ASP A O 1
ATOM 1385 N N . LEU A 1 171 ? -4.966 -7.293 22.966 1.00 90.50 171 LEU A N 1
ATOM 1386 C CA . LEU A 1 171 ? -6.018 -8.015 23.688 1.00 90.50 171 LEU A CA 1
ATOM 1387 C C . LEU A 1 171 ? -5.648 -8.271 25.154 1.00 90.50 171 LEU A C 1
ATOM 1389 O O . LEU A 1 171 ? -6.497 -8.144 26.034 1.00 90.50 171 LEU A O 1
ATOM 1393 N N . ARG A 1 172 ? -4.385 -8.608 25.448 1.00 93.69 172 ARG A N 1
ATOM 1394 C CA . ARG A 1 172 ? -3.921 -8.779 26.836 1.00 93.69 172 ARG A CA 1
ATOM 1395 C C . ARG A 1 172 ? -3.926 -7.462 27.605 1.00 93.69 172 ARG A C 1
ATOM 1397 O O . ARG A 1 172 ? -4.268 -7.461 28.787 1.00 93.69 172 ARG A O 1
ATOM 1404 N N . ALA A 1 173 ? -3.544 -6.363 26.958 1.00 93.06 173 ALA A N 1
ATOM 1405 C CA . ALA A 1 173 ? -3.598 -5.037 27.561 1.00 93.06 173 ALA A CA 1
ATOM 1406 C C . ALA A 1 173 ? -5.049 -4.627 27.862 1.00 93.06 173 ALA A C 1
ATOM 1408 O O . ALA A 1 173 ? -5.344 -4.245 28.995 1.00 93.06 173 ALA A O 1
ATOM 1409 N N . MET A 1 174 ? -5.957 -4.811 26.899 1.00 91.44 174 MET A N 1
ATOM 1410 C CA . MET A 1 174 ? -7.387 -4.537 27.061 1.00 91.44 174 MET A CA 1
ATOM 1411 C C . MET A 1 174 ? -8.021 -5.397 28.153 1.00 91.44 174 MET A C 1
ATOM 1413 O O . MET A 1 174 ? -8.794 -4.890 28.958 1.00 91.44 174 MET A O 1
ATOM 1417 N N . GLU A 1 175 ? -7.678 -6.683 28.239 1.00 91.81 175 GLU A N 1
ATOM 1418 C CA . GLU A 1 175 ? -8.208 -7.560 29.288 1.00 91.81 175 GLU A CA 1
ATOM 1419 C C . GLU A 1 175 ? -7.745 -7.117 30.684 1.00 91.81 175 GLU A C 1
ATOM 1421 O O . GLU A 1 175 ? -8.533 -7.104 31.631 1.00 91.81 175 GLU A O 1
ATOM 1426 N N . LYS A 1 176 ? -6.489 -6.676 30.817 1.00 93.62 176 LYS A N 1
ATOM 1427 C CA . LYS A 1 176 ? -5.975 -6.119 32.075 1.00 93.62 176 LYS A CA 1
ATOM 1428 C C . LYS A 1 176 ? -6.683 -4.813 32.450 1.00 93.62 176 LYS A C 1
ATOM 1430 O O . LYS A 1 176 ? -7.019 -4.611 33.617 1.00 93.62 176 LYS A O 1
ATOM 1435 N N . GLU A 1 177 ? -6.925 -3.939 31.477 1.00 92.00 177 GLU A N 1
ATOM 1436 C CA . GLU A 1 177 ? -7.677 -2.698 31.686 1.00 92.00 177 GLU A CA 1
ATOM 1437 C C . GLU A 1 177 ? -9.127 -2.988 32.092 1.00 92.00 177 GLU A C 1
ATOM 1439 O O . GLU A 1 177 ? -9.615 -2.432 33.077 1.00 92.00 177 GLU A O 1
ATOM 1444 N N . ARG A 1 178 ? -9.784 -3.940 31.417 1.00 93.19 178 ARG A N 1
ATOM 1445 C CA . ARG A 1 178 ? -11.138 -4.408 31.741 1.00 93.19 178 ARG A CA 1
ATOM 1446 C C . ARG A 1 178 ? -11.228 -4.914 33.179 1.00 93.19 178 ARG A C 1
ATOM 1448 O O . ARG A 1 178 ? -12.155 -4.543 33.894 1.00 93.19 178 ARG A O 1
ATOM 1455 N N . GLN A 1 179 ? -10.269 -5.728 33.618 1.00 93.75 179 GLN A N 1
ATOM 1456 C CA . GLN A 1 179 ? -10.216 -6.231 34.995 1.00 93.75 179 GLN A CA 1
ATOM 1457 C C . GLN A 1 179 ? -10.027 -5.101 36.011 1.00 93.75 179 GLN A C 1
ATOM 1459 O O . GLN A 1 179 ? -10.721 -5.069 37.025 1.00 93.75 179 GLN A O 1
ATOM 1464 N N . SER A 1 180 ? -9.149 -4.136 35.723 1.00 92.38 180 SER A N 1
ATOM 1465 C CA . SER A 1 180 ? -8.949 -2.969 36.589 1.00 92.38 180 SER A CA 1
ATOM 1466 C C . SER A 1 180 ? -10.208 -2.101 36.695 1.00 92.38 180 SER A C 1
ATOM 1468 O O . SER A 1 180 ? -10.574 -1.683 37.793 1.00 92.38 180 SER A O 1
ATOM 1470 N N . LEU A 1 181 ? -10.909 -1.867 35.581 1.00 91.69 181 LEU A N 1
ATOM 1471 C CA . LEU A 1 181 ? -12.179 -1.137 35.570 1.00 91.69 181 LEU A CA 1
ATOM 1472 C C . LEU A 1 181 ? -13.269 -1.881 36.341 1.00 91.69 181 LEU A C 1
ATOM 1474 O O . LEU A 1 181 ? -13.993 -1.268 37.120 1.00 91.69 181 LEU A O 1
ATOM 1478 N N . GLN A 1 182 ? -13.360 -3.200 36.165 1.00 91.81 182 GLN A N 1
ATOM 1479 C CA . GLN A 1 182 ? -14.318 -4.026 36.891 1.00 91.81 182 GLN A CA 1
ATOM 1480 C C . GLN A 1 182 ? -14.063 -3.986 38.403 1.00 91.81 182 GLN A C 1
ATOM 1482 O O . GLN A 1 182 ? -15.017 -3.859 39.169 1.00 91.81 182 GLN A O 1
ATOM 1487 N N . GLN A 1 183 ? -12.799 -4.032 38.832 1.00 93.50 183 GLN A N 1
ATOM 1488 C CA . GLN A 1 183 ? -12.436 -3.897 40.242 1.00 93.50 183 GLN A CA 1
ATOM 1489 C C . GLN A 1 183 ? -12.831 -2.521 40.796 1.00 93.50 183 GLN A C 1
ATOM 1491 O O . GLN A 1 183 ? -13.484 -2.445 41.833 1.00 93.50 183 GLN A O 1
ATOM 1496 N N . ARG A 1 184 ? -12.512 -1.435 40.080 1.00 92.44 184 ARG A N 1
ATOM 1497 C CA . ARG A 1 184 ? -12.897 -0.073 40.487 1.00 92.44 184 ARG A CA 1
ATOM 1498 C C . ARG A 1 184 ? -14.413 0.089 40.597 1.00 92.44 184 ARG A C 1
ATOM 1500 O O . ARG A 1 184 ? -14.891 0.669 41.563 1.00 92.44 184 ARG A O 1
ATOM 1507 N N . LEU A 1 185 ? -15.166 -0.462 39.643 1.00 91.62 185 LEU A N 1
ATOM 1508 C CA . LEU A 1 185 ? -16.627 -0.435 39.674 1.00 91.62 185 LEU A CA 1
ATOM 1509 C C . LEU A 1 185 ? -17.179 -1.216 40.876 1.00 91.62 185 LEU A C 1
ATOM 1511 O O . LEU A 1 185 ? -18.121 -0.766 41.519 1.00 91.62 185 LEU A O 1
ATOM 1515 N N . GLN A 1 186 ? -16.596 -2.373 41.203 1.00 91.88 186 GLN A N 1
ATOM 1516 C CA . GLN A 1 186 ? -16.979 -3.142 42.392 1.00 91.88 186 GLN A CA 1
ATOM 1517 C C . GLN A 1 186 ? -16.705 -2.369 43.686 1.00 91.88 186 GLN A C 1
ATOM 1519 O O . GLN A 1 186 ? -17.563 -2.347 44.569 1.00 91.88 186 GLN A O 1
ATOM 1524 N N . GLU A 1 187 ? -15.548 -1.713 43.790 1.00 90.31 187 GLU A N 1
ATOM 1525 C CA . GLU A 1 187 ? -15.201 -0.854 44.928 1.00 90.31 187 GLU A CA 1
ATOM 1526 C C . GLU A 1 187 ? -16.196 0.308 45.069 1.00 90.31 187 GLU A C 1
ATOM 1528 O O . GLU A 1 187 ? -16.715 0.548 46.160 1.00 90.31 187 GLU A O 1
ATOM 1533 N N . GLU A 1 188 ? -16.538 0.977 43.967 1.00 86.69 188 GLU A N 1
ATOM 1534 C CA . GLU A 1 188 ? -17.490 2.091 43.947 1.00 86.69 188 GLU A CA 1
ATOM 1535 C C . GLU A 1 188 ? -18.911 1.650 44.327 1.00 86.69 188 GLU A C 1
ATOM 1537 O O . GLU A 1 188 ? -19.545 2.267 45.184 1.00 86.69 188 GLU A O 1
ATOM 1542 N N . VAL A 1 189 ? -19.393 0.525 43.787 1.00 90.81 189 VAL A N 1
ATOM 1543 C CA . VAL A 1 189 ? -20.684 -0.064 44.183 1.00 90.81 189 VAL A CA 1
ATOM 1544 C C . VAL A 1 189 ? -20.693 -0.418 45.671 1.00 90.81 189 VAL A C 1
ATOM 1546 O O . VAL A 1 189 ? -21.684 -0.156 46.355 1.00 90.81 189 VAL A O 1
ATOM 1549 N N . MET A 1 190 ? -19.598 -0.974 46.199 1.00 89.06 190 MET A N 1
ATOM 1550 C CA . MET A 1 190 ? -19.488 -1.306 47.621 1.00 89.06 190 MET A CA 1
ATOM 1551 C C . MET A 1 190 ? -19.555 -0.050 48.504 1.00 89.06 190 MET A C 1
ATOM 1553 O O . MET A 1 190 ? -20.238 -0.058 49.532 1.00 89.06 190 MET A O 1
ATOM 1557 N N . ILE A 1 191 ? -18.900 1.040 48.091 1.00 86.00 191 ILE A N 1
ATOM 1558 C CA . ILE A 1 191 ? -18.955 2.338 48.778 1.00 86.00 191 ILE A CA 1
ATOM 1559 C C . ILE A 1 191 ? -20.379 2.906 48.740 1.00 86.00 191 ILE A C 1
ATOM 1561 O O . ILE A 1 191 ? -20.916 3.268 49.789 1.00 86.00 191 ILE A O 1
ATOM 1565 N N . LEU A 1 192 ? -21.028 2.923 47.573 1.00 85.19 192 LEU A N 1
ATOM 1566 C CA . LEU A 1 192 ? -22.398 3.423 47.421 1.00 85.19 192 LEU A CA 1
ATOM 1567 C C . LEU A 1 192 ? -23.399 2.620 48.260 1.00 85.19 192 LEU A C 1
ATOM 1569 O O . LEU A 1 192 ? -24.246 3.205 48.938 1.00 85.19 192 LEU A O 1
ATOM 1573 N N . MET A 1 193 ? -23.273 1.290 48.290 1.00 85.62 193 MET A N 1
ATOM 1574 C CA . MET A 1 193 ? -24.080 0.443 49.173 1.00 85.62 193 MET A CA 1
ATOM 1575 C C . MET A 1 193 ? -23.847 0.774 50.651 1.00 85.62 193 MET A C 1
ATOM 1577 O O . MET A 1 193 ? -24.803 0.808 51.427 1.00 85.62 193 MET A O 1
ATOM 1581 N N . ALA A 1 194 ? -22.602 1.042 51.060 1.00 83.00 194 ALA A N 1
ATOM 1582 C CA . ALA A 1 194 ? -22.296 1.433 52.434 1.00 83.00 194 ALA A CA 1
ATOM 1583 C C . ALA A 1 194 ? -22.918 2.794 52.799 1.00 83.00 194 ALA A C 1
ATOM 1585 O O . ALA A 1 194 ? -23.524 2.913 53.866 1.00 83.00 194 ALA A O 1
ATOM 1586 N N . ILE A 1 195 ? -22.833 3.791 51.911 1.00 82.81 195 ILE A N 1
ATOM 1587 C CA . ILE A 1 195 ? -23.452 5.115 52.096 1.00 82.81 195 ILE A CA 1
ATOM 1588 C C . ILE A 1 195 ? -24.978 4.989 52.199 1.00 82.81 195 ILE A C 1
ATOM 1590 O O . ILE A 1 195 ? -25.584 5.558 53.114 1.00 82.81 195 ILE A O 1
ATOM 1594 N N . TYR A 1 196 ? -25.594 4.206 51.307 1.00 83.69 196 TYR A N 1
ATOM 1595 C CA . TYR A 1 196 ? -27.036 3.962 51.301 1.00 83.69 196 TYR A CA 1
ATOM 1596 C C . TYR A 1 196 ? -27.511 3.311 52.609 1.00 83.69 196 TYR A C 1
ATOM 1598 O O . TYR A 1 196 ? -28.417 3.817 53.278 1.00 83.69 196 TYR A O 1
ATOM 1606 N N . ASN A 1 197 ? -26.866 2.209 53.002 1.00 80.00 197 ASN A N 1
ATOM 1607 C CA . ASN A 1 197 ? -27.276 1.419 54.159 1.00 80.00 197 ASN A CA 1
ATOM 1608 C C . ASN A 1 197 ? -27.028 2.133 55.489 1.00 80.00 197 ASN A C 1
ATOM 1610 O O . ASN A 1 197 ? -27.818 1.958 56.414 1.00 80.00 197 ASN A O 1
ATOM 1614 N N . GLU A 1 198 ? -25.959 2.923 55.621 1.00 77.38 198 GLU A N 1
ATOM 1615 C CA . GLU A 1 198 ? -25.596 3.517 56.913 1.00 77.38 198 GLU A CA 1
ATOM 1616 C C . GLU A 1 198 ? -26.007 4.973 57.087 1.00 77.38 198 GLU A C 1
ATOM 1618 O O . GLU A 1 198 ? -26.457 5.319 58.179 1.00 77.38 198 GLU A O 1
ATOM 1623 N N . LYS A 1 199 ? -25.824 5.825 56.073 1.00 77.06 199 LYS A N 1
ATOM 1624 C CA . LYS A 1 199 ? -26.043 7.276 56.192 1.00 77.06 199 LYS A CA 1
ATOM 1625 C C . LYS A 1 199 ? -27.462 7.629 55.740 1.00 77.06 199 LYS A C 1
ATOM 1627 O O . LYS A 1 199 ? -28.279 8.042 56.561 1.00 77.06 199 LYS A O 1
ATOM 1632 N N . MET A 1 200 ? -27.794 7.327 54.481 1.00 78.06 200 MET A N 1
ATOM 1633 C CA . MET A 1 200 ? -29.095 7.655 53.877 1.00 78.06 200 MET A CA 1
ATOM 1634 C C . MET A 1 200 ? -30.269 6.996 54.607 1.00 78.06 200 MET A C 1
ATOM 1636 O O . MET A 1 200 ? -31.254 7.663 54.914 1.00 78.06 200 MET A O 1
ATOM 1640 N N . SER A 1 201 ? -30.181 5.698 54.921 1.00 82.75 201 SER A N 1
ATOM 1641 C CA . SER A 1 201 ? -31.275 4.988 55.602 1.00 82.75 201 SER A CA 1
ATOM 1642 C C . SER A 1 201 ? -31.577 5.579 56.990 1.00 82.75 201 SER A C 1
ATOM 1644 O O . SER A 1 201 ? -32.744 5.762 57.353 1.00 82.75 201 SER A O 1
ATOM 1646 N N . LYS A 1 202 ? -30.529 5.942 57.747 1.00 81.56 202 LYS A N 1
ATOM 1647 C CA . LYS A 1 202 ? -30.648 6.527 59.087 1.00 81.56 202 LYS A CA 1
ATOM 1648 C C . 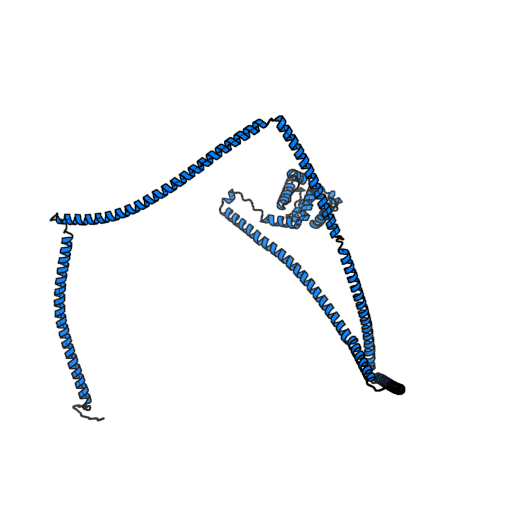LYS A 1 202 ? -31.203 7.939 59.019 1.00 81.56 202 LYS A C 1
ATOM 1650 O O . LYS A 1 202 ? -32.152 8.228 59.743 1.00 81.56 202 LYS A O 1
ATOM 1655 N N . GLU A 1 203 ? -30.682 8.782 58.132 1.00 84.38 203 GLU A N 1
ATOM 1656 C CA . GLU A 1 203 ? -31.188 10.142 57.915 1.00 84.38 203 GLU A CA 1
ATOM 1657 C C . GLU A 1 203 ? -32.654 10.134 57.473 1.00 84.38 203 GLU A C 1
ATOM 1659 O O . GLU A 1 203 ? -33.469 10.861 58.039 1.00 84.38 203 GLU A O 1
ATOM 1664 N N . LEU A 1 204 ? -33.024 9.239 56.550 1.00 83.69 204 LEU A N 1
ATOM 1665 C CA . LEU A 1 204 ? -34.408 9.058 56.115 1.00 83.69 204 LEU A CA 1
ATOM 1666 C C . LEU A 1 204 ? -35.313 8.635 57.282 1.00 83.69 204 LEU A C 1
ATOM 1668 O O . LEU A 1 204 ? -36.412 9.168 57.436 1.00 83.69 204 LEU A O 1
ATOM 1672 N N . SER A 1 205 ? -34.869 7.690 58.118 1.00 87.00 205 SER A N 1
ATOM 1673 C CA . SER A 1 205 ? -35.635 7.237 59.288 1.00 87.00 205 SER A CA 1
ATOM 1674 C C . SER A 1 205 ? -35.793 8.334 60.347 1.00 87.00 205 SER A C 1
ATOM 1676 O O . SER A 1 205 ? -36.889 8.525 60.874 1.00 87.00 205 SER A O 1
ATOM 1678 N N . ALA A 1 206 ? -34.735 9.109 60.602 1.00 87.31 206 ALA A N 1
ATOM 1679 C CA . ALA A 1 206 ? -34.744 10.227 61.536 1.00 87.31 206 ALA A CA 1
ATOM 1680 C C . ALA A 1 206 ? -35.654 11.356 61.040 1.00 87.31 206 ALA A C 1
ATOM 1682 O O . ALA A 1 206 ? -36.433 11.912 61.815 1.00 87.31 206 ALA A O 1
ATOM 1683 N N . LEU A 1 207 ? -35.612 11.659 59.739 1.00 89.25 207 LEU A N 1
ATOM 1684 C CA . LEU A 1 207 ? -36.486 12.652 59.128 1.00 89.25 207 LEU A CA 1
ATOM 1685 C C . LEU A 1 207 ? -37.950 12.199 59.167 1.00 89.25 207 LEU A C 1
ATOM 1687 O O . LEU A 1 207 ? -38.809 12.992 59.542 1.00 89.25 207 LEU A O 1
ATOM 1691 N N . LYS A 1 208 ? -38.240 10.921 58.882 1.00 89.81 208 LYS A N 1
ATOM 1692 C CA . LYS A 1 208 ? -39.586 10.337 59.037 1.00 89.81 208 LYS A CA 1
ATOM 1693 C C . LYS A 1 208 ? -40.093 10.437 60.476 1.00 89.81 208 LYS A C 1
ATOM 1695 O O . LYS A 1 208 ? -41.227 10.855 60.685 1.00 89.81 208 LYS A O 1
ATOM 1700 N N . LEU A 1 209 ? -39.261 10.104 61.466 1.00 89.31 209 LEU A N 1
ATOM 1701 C CA . LEU A 1 209 ? -39.599 10.258 62.886 1.00 89.31 209 LEU A CA 1
ATOM 1702 C C . LEU A 1 209 ? -39.884 11.719 63.242 1.00 89.31 209 LEU A C 1
ATOM 1704 O O . LEU A 1 209 ? -40.865 11.995 63.926 1.00 89.31 209 LEU A O 1
ATOM 1708 N N . ARG A 1 210 ? -39.073 12.658 62.743 1.00 87.56 210 ARG A N 1
ATOM 1709 C CA . ARG A 1 210 ? -39.281 14.095 62.954 1.00 87.56 210 ARG A CA 1
ATOM 1710 C C . ARG A 1 210 ? -40.582 14.579 62.320 1.00 87.56 210 ARG A C 1
ATOM 1712 O O . ARG A 1 210 ? -41.320 15.309 62.971 1.00 87.56 210 ARG A O 1
ATOM 1719 N N . VAL A 1 211 ? -40.881 14.163 61.091 1.00 88.44 211 VAL A N 1
ATOM 1720 C CA . VAL A 1 211 ? -42.143 14.488 60.409 1.00 88.44 211 VAL A CA 1
ATOM 1721 C C . VAL A 1 211 ? -43.331 13.915 61.179 1.00 88.44 211 VAL A C 1
ATOM 1723 O O . VAL A 1 211 ? -44.277 14.648 61.438 1.00 88.44 211 VAL A O 1
ATOM 1726 N N . ASN A 1 212 ? -43.266 12.657 61.622 1.00 88.31 212 ASN A N 1
ATOM 1727 C CA . ASN A 1 212 ? -44.321 12.046 62.434 1.00 88.31 212 ASN A CA 1
ATOM 1728 C C . ASN A 1 212 ? -44.503 12.760 63.779 1.00 88.31 212 ASN A C 1
ATOM 1730 O O . ASN A 1 212 ? -45.633 13.003 64.186 1.00 88.31 212 ASN A O 1
ATOM 1734 N N . ALA A 1 213 ? -43.415 13.139 64.453 1.00 82.12 213 ALA A N 1
ATOM 1735 C CA . ALA A 1 213 ? -43.479 13.895 65.700 1.00 82.12 213 ALA A CA 1
ATOM 1736 C C . ALA A 1 213 ? -44.122 15.274 65.493 1.00 82.12 213 ALA A C 1
ATOM 1738 O O . ALA A 1 213 ? -45.008 15.651 66.253 1.00 82.12 213 ALA A O 1
ATOM 1739 N N . LEU A 1 214 ? -43.731 16.000 64.440 1.00 83.50 214 LEU A N 1
ATOM 1740 C CA . LEU A 1 214 ? -44.349 17.278 64.077 1.00 83.50 214 LEU A CA 1
ATOM 1741 C C . LEU A 1 214 ? -45.830 17.105 63.726 1.00 83.50 214 LEU A C 1
ATOM 1743 O O . LEU A 1 214 ? -46.652 17.901 64.164 1.00 83.50 214 LEU A O 1
ATOM 1747 N N . ASN A 1 215 ? -46.182 16.042 63.002 1.00 85.00 215 ASN A N 1
ATOM 1748 C CA . ASN A 1 215 ? -47.568 15.725 62.670 1.00 85.00 215 ASN A CA 1
ATOM 1749 C C . ASN A 1 215 ? -48.390 15.426 63.936 1.00 85.00 215 ASN A C 1
ATOM 1751 O O . ASN A 1 215 ? -49.500 15.920 64.087 1.00 85.00 215 ASN A O 1
ATOM 1755 N N . ASN A 1 216 ? -47.828 14.686 64.895 1.00 79.94 216 ASN A N 1
ATOM 1756 C CA . ASN A 1 216 ? -48.477 14.428 66.181 1.00 79.94 216 ASN A CA 1
ATOM 1757 C C . ASN A 1 216 ? -48.695 15.719 66.981 1.00 79.94 216 ASN A C 1
ATOM 1759 O O . ASN A 1 216 ? -49.772 15.898 67.534 1.00 79.94 216 ASN A O 1
ATOM 1763 N N . VAL A 1 217 ? -47.715 16.631 66.991 1.00 77.44 217 VAL A N 1
ATOM 1764 C CA . VAL A 1 217 ? -47.832 17.945 67.650 1.00 77.44 217 VAL A CA 1
ATOM 1765 C C . VAL A 1 217 ? -48.916 18.808 66.995 1.00 77.44 217 VAL A C 1
ATOM 1767 O O . VAL A 1 217 ? -49.678 19.464 67.699 1.00 77.44 217 VAL A O 1
ATOM 1770 N N . VAL A 1 218 ? -49.018 18.786 65.661 1.00 79.50 218 VAL A N 1
ATOM 1771 C CA . VAL A 1 218 ? -50.073 19.494 64.913 1.00 79.50 218 VAL A CA 1
ATOM 1772 C C . VAL A 1 218 ? -51.461 18.909 65.203 1.00 79.50 218 VAL A C 1
ATOM 1774 O O . VAL A 1 218 ? -52.426 19.662 65.296 1.00 79.50 218 VAL A O 1
ATOM 1777 N N . ASN A 1 219 ? -51.567 17.589 65.380 1.00 78.62 219 ASN A N 1
ATOM 1778 C CA . ASN A 1 219 ? -52.837 16.898 65.625 1.00 78.62 219 ASN A CA 1
ATOM 1779 C C . ASN A 1 219 ? -53.277 16.893 67.103 1.00 78.62 219 ASN A C 1
ATOM 1781 O O . ASN A 1 219 ? -54.412 16.516 67.396 1.00 78.62 219 ASN A O 1
ATOM 1785 N N . THR A 1 220 ? -52.421 17.301 68.045 1.00 74.12 220 THR A N 1
ATOM 1786 C CA . THR A 1 220 ? -52.799 17.451 69.460 1.00 74.12 220 THR A CA 1
ATOM 1787 C C . THR A 1 220 ? -53.473 18.804 69.732 1.00 74.12 220 THR A C 1
ATOM 1789 O O . THR A 1 220 ? -52.879 19.846 69.445 1.00 74.12 220 THR A O 1
ATOM 1792 N N . PRO A 1 221 ? -54.680 18.830 70.330 1.00 65.50 221 PRO A N 1
ATOM 1793 C CA . PRO A 1 221 ? -55.391 20.067 70.638 1.00 65.50 221 PRO A CA 1
ATOM 1794 C C . PRO A 1 221 ? -54.766 20.753 71.866 1.00 65.50 221 PRO A C 1
ATOM 1796 O O . PRO A 1 221 ? -55.114 20.438 72.994 1.00 65.50 221 PRO A O 1
ATOM 1799 N N . TYR A 1 222 ? -53.843 21.685 71.609 1.00 66.12 222 TYR A N 1
ATOM 1800 C CA . TYR A 1 222 ? -53.172 22.600 72.551 1.00 66.12 222 TYR A CA 1
ATOM 1801 C C . TYR A 1 222 ? -52.402 21.951 73.723 1.00 66.12 222 TYR A C 1
ATOM 1803 O O . TYR A 1 222 ? -52.975 21.444 74.680 1.00 66.12 222 TYR A O 1
ATOM 1811 N N . ILE A 1 223 ? -51.069 22.057 73.681 1.00 67.88 223 ILE A N 1
ATOM 1812 C CA . ILE A 1 223 ? -50.163 21.641 74.762 1.00 67.88 223 ILE A CA 1
ATOM 1813 C C . ILE A 1 223 ? -49.765 22.885 75.574 1.00 67.88 223 ILE A C 1
ATOM 1815 O O . ILE A 1 223 ? -49.101 23.779 75.043 1.00 67.88 223 ILE A O 1
ATOM 1819 N N . GLY A 1 224 ? -50.146 22.944 76.853 1.00 74.88 224 GLY A N 1
ATOM 1820 C CA . GLY A 1 224 ? -49.766 24.026 77.769 1.00 74.88 224 GLY A CA 1
ATOM 1821 C C . GLY A 1 224 ? -48.360 23.854 78.379 1.00 74.88 224 GLY A C 1
ATOM 1822 O O . GLY A 1 224 ? -47.792 22.759 78.341 1.00 74.88 224 GLY A O 1
ATOM 1823 N N . PRO A 1 225 ? -47.772 24.909 78.981 1.00 75.00 225 PRO A N 1
ATOM 1824 C CA . PRO A 1 225 ? -46.441 24.851 79.599 1.00 75.00 225 PRO A CA 1
ATOM 1825 C C . PRO A 1 225 ? -46.332 23.813 80.732 1.00 75.00 225 PRO A C 1
ATOM 1827 O O . PRO A 1 225 ? -45.293 23.166 80.855 1.00 75.00 225 PRO A O 1
ATOM 1830 N N . ASP A 1 226 ? -47.406 23.582 81.494 1.00 77.25 226 ASP A N 1
ATOM 1831 C CA . ASP A 1 226 ? -47.436 22.574 82.565 1.00 77.25 226 ASP A CA 1
ATOM 1832 C C . ASP A 1 226 ? -47.384 21.133 82.034 1.00 77.25 226 ASP A C 1
ATOM 1834 O O . ASP A 1 226 ? -46.739 20.267 82.630 1.00 77.25 226 ASP A O 1
ATOM 1838 N N . ASP A 1 227 ? -47.998 20.864 80.880 1.00 76.62 227 ASP A N 1
ATOM 1839 C CA . ASP A 1 227 ? -47.975 19.536 80.258 1.00 76.62 227 ASP A CA 1
ATOM 1840 C C . ASP A 1 227 ? -46.597 19.222 79.659 1.00 76.62 227 ASP A C 1
ATOM 1842 O O . ASP A 1 227 ? -46.118 18.090 79.748 1.00 76.62 227 ASP A O 1
ATOM 1846 N N . ILE A 1 228 ? -45.893 20.238 79.143 1.00 77.69 228 ILE A N 1
ATOM 1847 C CA . ILE A 1 228 ? -44.491 20.113 78.709 1.00 77.69 228 ILE A CA 1
ATOM 1848 C C . ILE A 1 228 ? -43.585 19.771 79.898 1.00 77.69 228 ILE A C 1
ATOM 1850 O O . ILE A 1 228 ? -42.676 18.949 79.760 1.00 77.69 228 ILE A O 1
ATOM 1854 N N . ILE A 1 229 ? -43.815 20.383 81.064 1.00 83.12 229 ILE A N 1
ATOM 1855 C CA . ILE A 1 229 ? -43.040 20.102 82.280 1.00 83.12 229 ILE A CA 1
ATOM 1856 C C . ILE A 1 229 ? -43.271 18.657 82.740 1.00 83.12 229 ILE A C 1
ATOM 1858 O O . ILE A 1 229 ? -42.299 17.954 83.021 1.00 83.12 229 ILE A O 1
ATOM 1862 N N . LYS A 1 230 ? -44.521 18.177 82.739 1.00 83.69 230 LYS A N 1
ATOM 1863 C CA . LYS A 1 230 ? -44.839 16.775 83.066 1.00 83.69 230 LYS A CA 1
ATOM 1864 C C . LYS A 1 230 ? -44.176 15.791 82.100 1.00 83.69 230 LYS A C 1
ATOM 1866 O O . LYS A 1 230 ? -43.567 14.821 82.548 1.00 83.69 230 LYS A O 1
ATOM 1871 N N . LEU A 1 231 ? -44.229 16.058 80.793 1.00 82.19 231 LEU A N 1
ATOM 1872 C CA . LEU A 1 231 ? -43.573 15.219 79.782 1.00 82.19 231 LEU A CA 1
ATOM 1873 C C . LEU A 1 231 ? -42.047 15.194 79.952 1.00 82.19 231 LEU A C 1
ATOM 1875 O O . LEU A 1 231 ? -41.434 14.140 79.798 1.00 82.19 231 LEU A O 1
ATOM 1879 N N . ARG A 1 232 ? -41.421 16.322 80.318 1.00 83.44 232 ARG A N 1
ATOM 1880 C CA . ARG A 1 232 ? -39.982 16.374 80.637 1.00 83.44 232 ARG A CA 1
ATOM 1881 C C . ARG A 1 232 ? -39.638 15.554 81.876 1.00 83.44 232 ARG A C 1
ATOM 1883 O O . ARG A 1 232 ? -38.673 14.803 81.841 1.00 83.44 232 ARG A O 1
ATOM 1890 N N . GLN A 1 233 ? -40.438 15.647 82.936 1.00 87.62 233 GLN A N 1
ATOM 1891 C CA . GLN A 1 233 ? -40.222 14.848 84.145 1.00 87.62 233 GLN A CA 1
ATOM 1892 C C . GLN A 1 233 ? -40.354 13.346 83.864 1.00 87.62 233 GLN A C 1
ATOM 1894 O O . GLN A 1 233 ? -39.534 12.562 84.335 1.00 87.62 233 GLN A O 1
ATOM 1899 N N . GLN A 1 234 ? -41.339 12.938 83.058 1.00 87.88 234 GLN A N 1
ATOM 1900 C CA . GLN A 1 234 ? -41.480 11.544 82.623 1.00 87.88 234 GLN A CA 1
ATOM 1901 C C . GLN A 1 234 ? -40.295 11.082 81.767 1.00 87.88 234 GLN A C 1
ATOM 1903 O O . GLN A 1 234 ? -39.808 9.966 81.948 1.00 87.88 234 GLN A O 1
ATOM 1908 N N . LEU A 1 235 ? -39.798 11.942 80.873 1.00 88.38 235 LEU A N 1
ATOM 1909 C CA . LEU A 1 235 ? -38.593 11.672 80.092 1.00 88.38 235 LEU A CA 1
ATOM 1910 C C . LEU A 1 235 ? -37.379 11.457 81.006 1.00 88.38 235 LEU A C 1
ATOM 1912 O O . LEU A 1 235 ? -36.652 10.488 80.820 1.00 88.38 235 LEU A O 1
ATOM 1916 N N . ASP A 1 236 ? -37.181 12.313 82.010 1.00 88.94 236 ASP A N 1
ATOM 1917 C CA . ASP A 1 236 ? -36.051 12.211 82.939 1.00 88.94 236 ASP A CA 1
ATOM 1918 C C . ASP A 1 236 ? -36.088 10.911 83.756 1.00 88.94 236 ASP A C 1
ATOM 1920 O O . ASP A 1 236 ? -35.044 10.297 83.988 1.00 88.94 236 ASP A O 1
ATOM 1924 N N . VAL A 1 237 ? -37.280 10.464 84.170 1.00 90.25 237 VAL A N 1
ATOM 1925 C CA . VAL A 1 237 ? -37.459 9.171 84.853 1.00 90.25 237 VAL A CA 1
ATOM 1926 C C . VAL A 1 237 ? -37.103 8.014 83.917 1.00 90.25 237 VAL A C 1
ATOM 1928 O O . VAL A 1 237 ? -36.271 7.182 84.275 1.00 90.25 237 VAL A O 1
ATOM 1931 N N . LEU A 1 238 ? -37.644 8.004 82.696 1.00 88.62 238 LEU A N 1
ATOM 1932 C CA . LEU A 1 238 ? -37.355 6.969 81.695 1.00 88.62 238 LEU A CA 1
ATOM 1933 C C . LEU A 1 238 ? -35.872 6.923 81.304 1.00 88.62 238 LEU A C 1
ATOM 1935 O O . LEU A 1 238 ? -35.308 5.846 81.135 1.00 88.62 238 LEU A O 1
ATOM 1939 N N . VAL A 1 239 ? -35.213 8.077 81.181 1.00 88.69 239 VAL A N 1
ATOM 1940 C CA . VAL A 1 239 ? -33.772 8.149 80.894 1.00 88.69 239 VAL A CA 1
ATOM 1941 C C . VAL A 1 239 ? -32.968 7.512 82.024 1.00 88.69 239 VAL A C 1
ATOM 1943 O O . VAL A 1 239 ? -32.045 6.746 81.749 1.00 88.69 239 VAL A O 1
ATOM 1946 N N . ARG A 1 240 ? -33.332 7.767 83.288 1.00 86.62 240 ARG A N 1
ATOM 1947 C CA . ARG A 1 240 ? -32.681 7.121 84.439 1.00 86.62 240 ARG A CA 1
ATOM 1948 C C . ARG A 1 240 ? -32.922 5.614 84.462 1.00 86.62 240 ARG A C 1
ATOM 1950 O O . ARG A 1 240 ? -31.981 4.878 84.730 1.00 86.62 240 ARG A O 1
ATOM 1957 N N . GLU A 1 241 ? -34.127 5.148 84.142 1.00 87.75 241 GLU A N 1
ATOM 1958 C CA . GLU A 1 241 ? -34.425 3.711 84.036 1.00 87.75 241 GLU A CA 1
ATOM 1959 C C . GLU A 1 241 ? -33.624 3.028 82.919 1.00 87.75 241 GLU A C 1
ATOM 1961 O O . GLU A 1 241 ? -33.092 1.936 83.103 1.00 87.75 241 GLU A O 1
ATOM 1966 N N . ILE A 1 242 ? -33.476 3.675 81.761 1.00 83.50 242 ILE A N 1
ATOM 1967 C CA . ILE A 1 242 ? -32.644 3.154 80.668 1.00 83.50 242 ILE A CA 1
ATOM 1968 C C . ILE A 1 242 ? -31.172 3.097 81.089 1.00 83.50 242 ILE A C 1
ATOM 1970 O O . ILE A 1 242 ? -30.485 2.125 80.772 1.00 83.50 242 ILE A O 1
ATOM 1974 N N . GLN A 1 243 ? -30.688 4.115 81.803 1.00 83.88 243 GLN A N 1
ATOM 1975 C CA . GLN A 1 243 ? -29.318 4.185 82.305 1.00 83.88 243 GLN A CA 1
ATOM 1976 C C . GLN A 1 243 ? -29.025 3.033 83.281 1.00 83.88 243 GLN A C 1
ATOM 1978 O O . GLN A 1 243 ? -28.050 2.306 83.093 1.00 83.88 243 GLN A O 1
ATOM 1983 N N . THR A 1 244 ? -29.904 2.795 84.261 1.00 84.06 244 THR A N 1
ATOM 1984 C CA . THR A 1 244 ? -29.740 1.698 85.231 1.00 84.06 244 THR A CA 1
ATOM 1985 C C . THR A 1 244 ? -29.853 0.323 84.568 1.00 84.06 244 THR A C 1
ATOM 1987 O O . THR A 1 244 ? -29.068 -0.578 84.871 1.00 84.06 244 THR A O 1
ATOM 1990 N N . LEU A 1 245 ? -30.762 0.153 83.600 1.00 80.88 245 LEU A N 1
ATOM 1991 C CA . LEU A 1 245 ? -30.863 -1.070 82.797 1.00 80.88 245 LEU A CA 1
ATOM 1992 C C . LEU A 1 245 ? -29.610 -1.306 81.941 1.00 80.88 245 LEU A C 1
ATOM 1994 O O . LEU A 1 245 ? -29.134 -2.438 81.848 1.00 80.88 245 LEU A O 1
ATOM 1998 N N . ALA A 1 246 ? -29.041 -0.261 81.339 1.00 73.31 246 ALA A N 1
ATOM 1999 C CA . ALA A 1 246 ? -27.804 -0.365 80.571 1.00 73.31 246 ALA A CA 1
ATOM 2000 C C . ALA A 1 246 ? -26.613 -0.759 81.458 1.00 73.31 246 ALA A C 1
ATOM 2002 O O . ALA A 1 246 ? -25.823 -1.615 81.061 1.00 73.31 246 ALA A O 1
ATOM 2003 N N . GLU A 1 247 ? -26.518 -0.185 82.658 1.00 74.25 247 GLU A N 1
ATOM 2004 C CA . GLU A 1 247 ? -25.476 -0.484 83.646 1.00 74.25 247 GLU A CA 1
ATOM 2005 C C . GLU A 1 247 ? -25.600 -1.915 84.197 1.00 74.25 247 GLU A C 1
ATOM 2007 O O . GLU A 1 247 ? -24.605 -2.638 84.230 1.00 74.25 247 GLU A O 1
ATOM 2012 N N . SER A 1 248 ? -26.814 -2.385 84.512 1.00 71.81 248 SER A N 1
ATOM 2013 C CA . SER A 1 248 ? -27.056 -3.774 84.954 1.00 71.81 248 SER A CA 1
ATOM 2014 C C . SER A 1 248 ? -26.698 -4.821 83.886 1.00 71.81 248 SER A C 1
ATOM 2016 O O . SER A 1 248 ? -26.129 -5.872 84.175 1.00 71.81 248 SER A O 1
ATOM 2018 N N . LYS A 1 249 ? -26.941 -4.508 82.609 1.00 67.69 249 LYS A N 1
ATOM 2019 C CA . LYS A 1 249 ? -26.621 -5.390 81.479 1.00 67.69 249 LYS A CA 1
ATOM 2020 C C . LYS A 1 249 ? -25.117 -5.490 81.197 1.00 67.69 249 LYS A C 1
ATOM 2022 O O . LYS A 1 249 ? -24.683 -6.398 80.491 1.00 67.69 249 LYS A O 1
ATOM 2027 N N . ILE A 1 250 ? -24.322 -4.546 81.701 1.00 63.47 250 ILE A N 1
ATOM 2028 C CA . ILE A 1 250 ? -22.856 -4.579 81.626 1.00 63.47 250 ILE A CA 1
ATOM 2029 C C . ILE A 1 250 ? -22.276 -5.450 82.753 1.00 63.47 250 ILE A C 1
ATOM 2031 O O . ILE A 1 250 ? -21.189 -6.000 82.575 1.00 63.47 250 ILE A O 1
ATOM 2035 N N . THR A 1 251 ? -22.990 -5.620 83.870 1.00 63.06 251 THR A N 1
ATOM 2036 C CA . THR A 1 251 ? -22.527 -6.369 85.048 1.00 63.06 251 THR A CA 1
ATOM 2037 C C . THR A 1 251 ? -23.003 -7.828 85.098 1.00 63.06 251 THR A C 1
ATOM 2039 O O . THR A 1 251 ? -22.359 -8.638 85.762 1.00 63.06 251 THR A O 1
ATOM 2042 N N . GLU A 1 252 ? -24.056 -8.214 84.365 1.00 55.91 252 GLU A N 1
ATOM 2043 C CA . GLU A 1 252 ? -24.501 -9.617 84.272 1.00 55.91 252 GLU A CA 1
ATOM 2044 C C . GLU A 1 252 ? -23.575 -10.516 83.414 1.00 55.91 252 GLU A C 1
ATOM 2046 O O . GLU A 1 252 ? -23.056 -10.135 82.359 1.00 55.91 252 GLU A O 1
ATOM 2051 N N . ASN A 1 253 ? -23.361 -11.74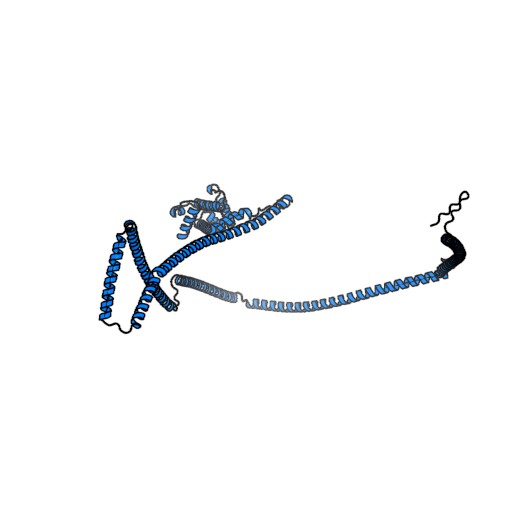2 83.910 1.00 51.25 253 ASN A N 1
ATOM 2052 C CA . ASN A 1 253 ? -22.356 -12.728 83.490 1.00 51.25 253 ASN A CA 1
ATOM 2053 C C . ASN A 1 253 ? -22.209 -12.923 81.965 1.00 51.25 253 ASN A C 1
ATOM 2055 O O . ASN A 1 253 ? -23.136 -13.336 81.273 1.00 51.25 253 ASN A O 1
ATOM 2059 N N . GLY A 1 254 ? -20.981 -12.717 81.464 1.00 56.44 254 GLY A N 1
ATOM 2060 C CA . GLY A 1 254 ? -20.578 -12.915 80.059 1.00 56.44 254 GLY A CA 1
ATOM 2061 C C . GLY A 1 254 ? -20.114 -11.640 79.333 1.00 56.44 254 GLY A C 1
ATOM 2062 O O . GLY A 1 254 ? -19.537 -11.720 78.246 1.00 56.44 254 GLY A O 1
ATOM 2063 N N . SER A 1 255 ? -20.311 -10.473 79.954 1.00 55.25 255 SER A N 1
ATOM 2064 C CA . SER A 1 255 ? -20.018 -9.127 79.431 1.00 55.25 255 SER A CA 1
ATOM 2065 C C . SER A 1 255 ? -18.523 -8.791 79.250 1.00 55.25 255 SER A C 1
ATOM 2067 O O . SER A 1 255 ? -18.163 -8.110 78.283 1.00 55.25 255 SER A O 1
ATOM 2069 N N . GLU A 1 256 ? -17.622 -9.307 80.097 1.00 58.22 256 GLU A N 1
ATOM 2070 C CA . GLU A 1 256 ? -16.173 -9.029 79.997 1.00 58.22 256 GLU A CA 1
ATOM 2071 C C . GLU A 1 256 ? -15.571 -9.459 78.653 1.00 58.22 256 GLU A C 1
ATOM 2073 O O . GLU A 1 256 ? -14.682 -8.791 78.130 1.00 58.22 256 GLU A O 1
ATOM 2078 N N . LYS A 1 257 ? -16.101 -10.522 78.033 1.00 64.12 257 LYS A N 1
ATOM 2079 C CA . LYS A 1 257 ? -15.667 -10.950 76.696 1.00 64.12 257 LYS A CA 1
ATOM 2080 C C . LYS A 1 257 ? -16.233 -10.068 75.582 1.00 64.12 257 LYS A C 1
ATOM 2082 O O . LYS A 1 257 ? -15.595 -9.953 74.548 1.00 64.12 257 LYS A O 1
ATOM 2087 N N . ILE A 1 258 ? -17.399 -9.444 75.767 1.00 68.88 258 ILE A N 1
ATOM 2088 C CA . ILE A 1 258 ? -18.120 -8.663 74.739 1.00 68.88 258 ILE A CA 1
ATOM 2089 C C . ILE A 1 258 ? -17.676 -7.194 74.716 1.00 68.88 258 ILE A C 1
ATOM 2091 O O . ILE A 1 258 ? -17.656 -6.560 73.659 1.00 68.88 258 ILE A O 1
ATOM 2095 N N . THR A 1 259 ? -17.303 -6.648 75.869 1.00 76.19 259 THR A N 1
ATOM 2096 C CA . THR A 1 259 ? -16.839 -5.263 76.031 1.00 76.19 259 THR A CA 1
ATOM 2097 C C . THR A 1 259 ? -15.672 -4.879 75.102 1.00 76.19 259 THR A C 1
ATOM 2099 O O . THR A 1 259 ? -15.800 -3.854 74.423 1.00 76.19 259 THR A O 1
ATOM 2102 N N . PRO A 1 260 ? -14.591 -5.677 74.954 1.00 78.50 260 PRO A N 1
ATOM 2103 C CA . PRO A 1 260 ? -13.527 -5.367 73.996 1.00 78.50 260 PRO A CA 1
ATOM 2104 C C . PRO A 1 260 ? -14.023 -5.359 72.542 1.00 78.50 260 PRO A C 1
ATOM 2106 O O . PRO A 1 260 ? -13.650 -4.466 71.783 1.00 78.50 260 PRO A O 1
ATOM 2109 N N . PHE A 1 261 ? -14.937 -6.258 72.153 1.00 81.69 261 PHE A N 1
ATOM 2110 C CA . PHE A 1 261 ? -15.531 -6.239 70.808 1.00 81.69 261 PHE A CA 1
ATOM 2111 C C . PHE A 1 261 ? -16.431 -5.019 70.578 1.00 81.69 261 PHE A C 1
ATOM 2113 O O . PHE A 1 261 ? -16.468 -4.494 69.468 1.00 81.69 261 PHE A O 1
ATOM 2120 N N . ARG A 1 262 ? -17.128 -4.517 71.607 1.00 81.25 262 ARG A N 1
ATOM 2121 C CA . ARG A 1 262 ? -17.905 -3.267 71.513 1.00 81.25 262 ARG A CA 1
ATOM 2122 C C . ARG A 1 262 ? -17.009 -2.046 71.351 1.00 81.25 262 ARG A C 1
ATOM 2124 O O . ARG A 1 262 ? -17.309 -1.193 70.521 1.00 81.25 262 ARG A O 1
ATOM 2131 N N . GLN A 1 263 ? -15.912 -1.972 72.105 1.00 83.81 263 GLN A N 1
ATOM 2132 C CA . GLN A 1 263 ? -14.922 -0.903 71.949 1.00 83.81 263 GLN A CA 1
ATOM 2133 C C . GLN A 1 263 ? -14.262 -0.961 70.568 1.00 83.81 263 GLN A C 1
ATOM 2135 O O . GLN A 1 263 ? -14.155 0.065 69.898 1.00 83.81 263 GLN A O 1
ATOM 2140 N N . GLN A 1 264 ? -13.908 -2.159 70.093 1.00 85.94 264 GLN A N 1
ATOM 2141 C CA . GLN A 1 264 ? -13.367 -2.361 68.751 1.00 85.94 264 GLN A CA 1
ATOM 2142 C C . GLN A 1 264 ? -14.381 -1.974 67.662 1.00 85.94 264 GLN A C 1
ATOM 2144 O O . GLN A 1 264 ? -14.026 -1.262 66.725 1.00 85.94 264 GLN A O 1
ATOM 2149 N N . ALA A 1 265 ? -15.651 -2.364 67.796 1.00 83.81 265 ALA A N 1
ATOM 2150 C CA . ALA A 1 265 ? -16.714 -1.980 66.867 1.00 83.81 265 ALA A CA 1
ATOM 2151 C C . ALA A 1 265 ? -16.960 -0.462 66.861 1.00 83.81 265 ALA A C 1
ATOM 2153 O O . ALA A 1 265 ? -17.128 0.123 65.792 1.00 83.81 265 ALA A O 1
ATOM 2154 N N . ALA A 1 266 ? -16.928 0.193 68.026 1.00 83.50 266 ALA A N 1
ATOM 2155 C CA . ALA A 1 266 ? -17.046 1.645 68.136 1.00 83.50 266 ALA A CA 1
ATOM 2156 C C . ALA A 1 266 ? -15.851 2.370 67.491 1.00 83.50 266 ALA A C 1
ATOM 2158 O O . ALA A 1 266 ? -16.047 3.346 66.766 1.00 83.50 266 ALA A O 1
ATOM 2159 N N . ALA A 1 267 ? -14.628 1.864 67.684 1.00 86.69 267 ALA A N 1
ATOM 2160 C CA . ALA A 1 267 ? -13.430 2.393 67.038 1.00 86.69 267 ALA A CA 1
ATOM 2161 C C . ALA A 1 267 ? -13.498 2.244 65.507 1.00 86.69 267 ALA A C 1
ATOM 2163 O O . ALA A 1 267 ? -13.276 3.216 64.785 1.00 86.69 267 ALA A O 1
ATOM 2164 N N . ILE A 1 268 ? -13.883 1.065 65.004 1.00 84.75 268 ILE A N 1
ATOM 2165 C CA . ILE A 1 268 ? -14.071 0.813 63.565 1.00 84.75 268 ILE A CA 1
ATOM 2166 C C . ILE A 1 268 ? -15.174 1.714 62.994 1.00 84.75 268 ILE A C 1
ATOM 2168 O O . ILE A 1 268 ? -14.987 2.306 61.933 1.00 84.75 268 ILE A O 1
ATOM 2172 N N . ALA A 1 269 ? -16.296 1.883 63.699 1.00 82.38 269 ALA A N 1
ATOM 2173 C CA . ALA A 1 269 ? -17.373 2.780 63.283 1.00 82.38 269 ALA A CA 1
ATOM 2174 C C . ALA A 1 269 ? -16.918 4.251 63.231 1.00 82.38 269 ALA A C 1
ATOM 2176 O O . ALA A 1 269 ? -17.276 4.972 62.300 1.00 82.38 269 ALA A O 1
ATOM 2177 N N . GLY A 1 270 ? -16.090 4.692 64.184 1.00 84.56 270 GLY A N 1
ATOM 2178 C CA . GLY A 1 270 ? -15.482 6.025 64.177 1.00 84.56 270 GLY A CA 1
ATOM 2179 C C . GLY A 1 270 ? -14.527 6.234 62.997 1.00 84.56 270 GLY A C 1
ATOM 2180 O O . GLY A 1 270 ? -14.615 7.242 62.293 1.00 84.56 270 GLY A O 1
ATOM 2181 N N . ILE A 1 271 ? -13.662 5.255 62.713 1.00 87.88 271 ILE A N 1
ATOM 2182 C CA . ILE A 1 271 ? -12.771 5.278 61.541 1.00 87.88 271 ILE A CA 1
ATOM 2183 C C . ILE A 1 271 ? -13.593 5.308 60.245 1.00 87.88 271 ILE A C 1
ATOM 2185 O O . ILE A 1 271 ? -13.322 6.119 59.359 1.00 87.88 271 ILE A O 1
ATOM 2189 N N . LYS A 1 272 ? -14.643 4.487 60.141 1.00 83.75 272 LYS A N 1
ATOM 2190 C CA . LYS A 1 272 ? -15.542 4.468 58.980 1.00 83.75 272 LYS A CA 1
ATOM 2191 C C . LYS A 1 272 ? -16.248 5.811 58.775 1.00 83.75 272 LYS A C 1
ATOM 2193 O O . LYS A 1 272 ? -16.308 6.312 57.659 1.00 83.75 272 LYS A O 1
ATOM 2198 N N . ARG A 1 273 ? -16.721 6.446 59.851 1.00 81.50 273 ARG A N 1
ATOM 2199 C CA . ARG A 1 273 ? -17.353 7.771 59.779 1.00 81.50 273 ARG A CA 1
ATOM 2200 C C . ARG A 1 273 ? -16.376 8.846 59.301 1.00 81.50 273 ARG A C 1
ATOM 2202 O O . ARG A 1 273 ? -16.672 9.557 58.352 1.00 81.50 273 ARG A O 1
ATOM 2209 N N . THR A 1 274 ? -15.185 8.913 59.898 1.00 87.25 274 THR A N 1
ATOM 2210 C CA . THR A 1 274 ? -14.167 9.911 59.514 1.00 87.25 274 THR A CA 1
ATOM 2211 C C . THR A 1 274 ? -13.644 9.720 58.089 1.00 87.25 274 THR A C 1
ATOM 2213 O O . THR A 1 274 ? -13.303 10.697 57.425 1.00 87.25 274 THR A O 1
ATOM 2216 N N . THR A 1 275 ? -13.569 8.481 57.600 1.00 84.88 275 THR A N 1
ATOM 2217 C CA . THR A 1 275 ? -13.191 8.191 56.208 1.00 84.88 275 THR A CA 1
ATOM 2218 C C . THR A 1 275 ? -14.296 8.565 55.223 1.00 84.88 275 THR A C 1
ATOM 2220 O O . THR A 1 275 ? -13.982 9.167 54.199 1.00 84.88 275 THR A O 1
ATOM 2223 N N . LEU A 1 276 ? -15.569 8.316 55.550 1.00 81.62 276 LEU A N 1
ATOM 2224 C CA . LEU A 1 276 ? -16.710 8.780 54.751 1.00 81.62 276 LEU A CA 1
ATOM 2225 C C . LEU A 1 276 ? -16.789 10.311 54.678 1.00 81.62 276 LEU A C 1
ATOM 2227 O O . LEU A 1 276 ? -17.002 10.851 53.599 1.00 81.62 276 LEU A O 1
ATOM 2231 N N . ASP A 1 277 ? -16.552 11.019 55.783 1.00 84.75 277 ASP A N 1
ATOM 2232 C CA . ASP A 1 277 ? -16.568 12.490 55.782 1.00 84.75 277 ASP A CA 1
ATOM 2233 C C . ASP A 1 277 ? -15.414 13.075 54.936 1.00 84.75 277 ASP A C 1
ATOM 2235 O O . ASP A 1 277 ? -15.570 14.090 54.257 1.00 84.75 277 ASP A O 1
ATOM 2239 N N . LYS A 1 278 ? -14.244 12.415 54.920 1.00 89.06 278 LYS A N 1
ATOM 2240 C CA . LYS A 1 278 ? -13.137 12.773 54.011 1.00 89.06 278 LYS A CA 1
ATOM 2241 C C . LYS A 1 278 ? -13.478 12.496 52.548 1.00 89.06 278 LYS A C 1
ATOM 2243 O O . LYS A 1 278 ? -13.100 13.292 51.693 1.00 89.06 278 LYS A O 1
ATOM 2248 N N . LEU A 1 279 ? -14.151 11.380 52.264 1.00 84.06 279 LEU A N 1
ATOM 2249 C CA . LEU A 1 279 ? -14.597 11.035 50.915 1.00 84.06 279 LEU A CA 1
ATOM 2250 C C . LEU A 1 279 ? -15.563 12.099 50.384 1.00 84.06 279 LEU A C 1
ATOM 2252 O O . LEU A 1 279 ? -15.320 12.641 49.315 1.00 84.06 279 LEU A O 1
ATOM 2256 N N . GLU A 1 280 ? -16.569 12.470 51.175 1.00 83.19 280 GLU A N 1
ATOM 2257 C CA . GLU A 1 280 ? -17.549 13.505 50.828 1.00 83.19 280 GLU A CA 1
ATOM 2258 C C . GLU A 1 280 ? -16.878 14.859 50.548 1.00 83.19 280 GLU A C 1
ATOM 2260 O O . GLU A 1 280 ? -17.197 15.544 49.575 1.00 83.19 280 GLU A O 1
ATOM 2265 N N . LYS A 1 281 ? -15.878 15.239 51.355 1.00 91.19 281 LYS A N 1
ATOM 2266 C CA . LYS A 1 281 ? -15.089 16.449 51.095 1.00 91.19 281 LYS A CA 1
ATOM 2267 C C . LYS A 1 281 ? -14.345 16.374 49.757 1.00 91.19 281 LYS A C 1
ATOM 2269 O O . LYS A 1 281 ? -14.401 17.322 48.981 1.00 91.19 281 LYS A O 1
ATOM 2274 N N . ASN A 1 282 ? -13.682 15.253 49.477 1.00 90.38 282 ASN A N 1
ATOM 2275 C CA . ASN A 1 282 ? -12.955 15.063 48.223 1.00 90.38 282 ASN A CA 1
ATOM 2276 C C . ASN A 1 282 ? -13.894 15.040 47.005 1.00 90.38 282 ASN A C 1
ATOM 2278 O O . ASN A 1 282 ? -13.530 15.566 45.957 1.00 90.38 282 ASN A O 1
ATOM 2282 N N . GLU A 1 283 ? -15.089 14.455 47.127 1.00 85.31 283 GLU A N 1
ATOM 2283 C CA . GLU A 1 283 ? -16.114 14.465 46.075 1.00 85.31 283 GLU A CA 1
ATOM 2284 C C . GLU A 1 283 ? -16.588 15.891 45.768 1.00 85.31 283 GLU A C 1
ATOM 2286 O O . GLU A 1 283 ? -16.669 16.275 44.599 1.00 85.31 283 GLU A O 1
ATOM 2291 N N . ASN A 1 284 ? -16.813 16.708 46.801 1.00 89.81 284 ASN A N 1
ATOM 2292 C CA . ASN A 1 284 ? -17.165 18.121 46.642 1.00 89.81 284 ASN A CA 1
ATOM 2293 C C . ASN A 1 284 ? -16.043 18.927 45.968 1.00 89.81 284 ASN A C 1
ATOM 2295 O O . ASN A 1 284 ? -16.305 19.691 45.035 1.00 89.81 284 ASN A O 1
ATOM 2299 N N . ASP A 1 285 ? -14.790 18.723 46.386 1.00 92.75 285 ASP A N 1
ATOM 2300 C CA . ASP A 1 285 ? -13.626 19.363 45.765 1.00 92.75 285 ASP A CA 1
ATOM 2301 C C . ASP A 1 285 ? -13.494 18.945 44.285 1.00 92.75 285 ASP A C 1
ATOM 2303 O O . ASP A 1 285 ? -13.230 19.773 43.409 1.00 92.75 285 ASP A O 1
ATOM 2307 N N . LEU A 1 286 ? -13.727 17.664 43.972 1.00 90.38 286 LEU A N 1
ATOM 2308 C CA . LEU A 1 286 ? -13.684 17.139 42.605 1.00 90.38 286 LEU A CA 1
ATOM 2309 C C . LEU A 1 286 ? -14.790 17.748 41.735 1.00 90.38 286 LEU A C 1
ATOM 2311 O O . LEU A 1 286 ? -14.515 18.148 40.598 1.00 90.38 286 LEU A O 1
ATOM 2315 N N . ALA A 1 287 ? -16.009 17.885 42.258 1.00 91.75 287 ALA A N 1
ATOM 2316 C CA . ALA A 1 287 ? -17.100 18.573 41.572 1.00 91.75 287 ALA A CA 1
ATOM 2317 C C . ALA A 1 287 ? -16.742 20.043 41.286 1.00 91.75 287 ALA A C 1
ATOM 2319 O O . ALA A 1 287 ? -16.892 20.513 40.153 1.00 91.75 287 ALA A O 1
ATOM 2320 N N . GLU A 1 288 ? -16.173 20.754 42.265 1.00 94.31 288 GLU A N 1
ATOM 2321 C CA . GLU A 1 288 ? -15.735 22.141 42.096 1.00 94.31 288 GLU A CA 1
ATOM 2322 C C . GLU A 1 288 ? -14.632 22.269 41.027 1.00 94.31 288 GLU A C 1
ATOM 2324 O O . GLU A 1 288 ? -14.697 23.134 40.143 1.00 94.31 288 GLU A O 1
ATOM 2329 N N . PHE A 1 289 ? -13.621 21.395 41.058 1.00 93.69 289 PHE A N 1
ATOM 2330 C CA . PHE A 1 289 ? -12.556 21.392 40.056 1.00 93.69 289 PHE A CA 1
ATOM 2331 C C . PHE A 1 289 ? -13.061 21.037 38.659 1.00 93.69 289 PHE A C 1
ATOM 2333 O O . PHE A 1 289 ? -12.585 21.622 37.683 1.00 93.69 289 PHE A O 1
ATOM 2340 N N . THR A 1 290 ? -14.043 20.143 38.552 1.00 91.25 290 THR A N 1
ATOM 2341 C CA . THR A 1 290 ? -14.662 19.771 37.274 1.00 91.25 290 THR A CA 1
ATOM 2342 C C . THR A 1 290 ? -15.369 20.973 36.649 1.00 91.25 290 THR A C 1
ATOM 2344 O O . THR A 1 290 ? -15.093 21.314 35.497 1.00 91.25 290 THR A O 1
ATOM 2347 N N . ILE A 1 291 ? -16.155 21.712 37.438 1.00 93.94 291 ILE A N 1
ATOM 2348 C CA . ILE A 1 291 ? -16.806 22.958 37.003 1.00 93.94 291 ILE A CA 1
ATOM 2349 C C . ILE A 1 291 ? -15.761 24.012 36.596 1.00 93.94 291 ILE A C 1
ATOM 2351 O O . ILE A 1 291 ? -15.877 24.660 35.551 1.00 93.94 291 ILE A O 1
ATOM 2355 N N . LYS A 1 292 ? -14.691 24.191 37.385 1.00 94.06 292 LYS A N 1
ATOM 2356 C CA . LYS A 1 292 ? -13.589 25.115 37.044 1.00 94.06 292 LYS A CA 1
ATOM 2357 C C . LYS A 1 292 ? -12.909 24.731 35.726 1.00 94.06 292 LYS A C 1
ATOM 2359 O O . LYS A 1 292 ? -12.542 25.614 34.944 1.00 94.06 292 LYS A O 1
ATOM 2364 N N . LEU A 1 293 ? -12.727 23.437 35.474 1.00 90.12 293 LEU A N 1
ATOM 2365 C CA . LEU A 1 293 ? -12.098 22.916 34.266 1.00 90.12 293 LEU A CA 1
ATOM 2366 C C . LEU A 1 293 ? -12.989 23.106 33.034 1.00 90.12 293 LEU A C 1
ATOM 2368 O O . LEU A 1 293 ? -12.491 23.570 32.007 1.00 90.12 293 LEU A O 1
ATOM 2372 N N . GLU A 1 294 ? -14.291 22.838 33.134 1.00 91.44 294 GLU A N 1
ATOM 2373 C CA . GLU A 1 294 ? -15.254 23.129 32.065 1.00 91.44 294 GLU A CA 1
ATOM 2374 C C . GLU A 1 294 ? -15.307 24.618 31.735 1.00 91.44 294 GLU A C 1
ATOM 2376 O O . GLU A 1 294 ? -15.192 24.993 30.568 1.00 91.44 294 GLU A O 1
ATOM 2381 N N . ASN A 1 295 ? -15.345 25.482 32.749 1.00 91.69 295 ASN A N 1
ATOM 2382 C CA . ASN A 1 295 ? -15.297 26.929 32.550 1.00 91.69 295 ASN A CA 1
ATOM 2383 C C . ASN A 1 295 ? -14.016 27.377 31.828 1.00 91.69 295 ASN A C 1
ATOM 2385 O O . ASN A 1 295 ? -14.061 28.232 30.940 1.00 91.69 295 ASN A O 1
ATOM 2389 N N . LYS A 1 296 ? -12.854 26.796 32.163 1.00 90.25 296 LYS A N 1
ATOM 2390 C CA . LYS A 1 296 ? -11.604 27.067 31.433 1.00 90.25 296 LYS A CA 1
ATOM 2391 C C . LYS A 1 296 ? -11.639 26.527 30.002 1.00 90.25 296 LYS A C 1
ATOM 2393 O O . LYS A 1 296 ? -11.156 27.211 29.098 1.00 90.25 296 LYS A O 1
ATOM 2398 N N . ARG A 1 297 ? -12.210 25.340 29.773 1.00 84.00 297 ARG A N 1
ATOM 2399 C CA . ARG A 1 297 ? -12.390 24.771 28.426 1.00 84.00 297 ARG A CA 1
ATOM 2400 C C . ARG A 1 297 ? -13.303 25.643 27.569 1.00 84.00 297 ARG A C 1
ATOM 2402 O O . ARG A 1 297 ? -12.934 25.936 26.438 1.00 84.00 297 ARG A O 1
ATOM 2409 N N . ALA A 1 298 ? -14.421 26.120 28.110 1.00 85.00 298 ALA A N 1
ATOM 2410 C CA . ALA A 1 298 ? -15.332 27.034 27.426 1.00 85.00 298 ALA A CA 1
ATOM 2411 C C . ALA A 1 298 ? -14.634 28.355 27.060 1.00 85.00 298 ALA A C 1
ATOM 2413 O O . ALA A 1 298 ? -14.664 28.760 25.900 1.00 85.00 298 ALA A O 1
ATOM 2414 N N . LYS A 1 299 ? -13.897 28.962 28.003 1.00 82.81 299 LYS A N 1
ATOM 2415 C CA . LYS A 1 299 ? -13.059 30.147 27.734 1.00 82.81 299 LYS A CA 1
ATOM 2416 C C . LYS A 1 299 ? -12.007 29.887 26.650 1.00 82.81 299 LYS A C 1
ATOM 2418 O O . LYS A 1 299 ? -11.809 30.722 25.779 1.00 82.81 299 LYS A O 1
ATOM 2423 N N . THR A 1 300 ? -11.355 28.724 26.667 1.00 77.94 300 THR A N 1
ATOM 2424 C CA . THR A 1 300 ? -10.354 28.348 25.651 1.00 77.94 300 THR A CA 1
ATOM 2425 C C . THR A 1 300 ? -10.988 28.136 24.281 1.00 77.94 300 THR A C 1
ATOM 2427 O O . THR A 1 300 ? -10.409 28.546 23.284 1.00 77.94 300 THR A O 1
ATOM 2430 N N . LYS A 1 301 ? -12.181 27.534 24.224 1.00 76.69 301 LYS A N 1
ATOM 2431 C CA . LYS A 1 301 ? -12.938 27.339 22.983 1.00 76.69 301 LYS A CA 1
ATOM 2432 C C . LYS A 1 301 ? -13.335 28.681 22.364 1.00 76.69 301 LYS A C 1
ATOM 2434 O O . LYS A 1 301 ? -13.147 28.861 21.171 1.00 76.69 301 LYS A O 1
ATOM 2439 N N . HIS A 1 302 ? -13.776 29.633 23.186 1.00 73.94 302 HIS A N 1
ATOM 2440 C CA . HIS A 1 302 ? -14.105 30.992 22.744 1.00 73.94 302 HIS A CA 1
ATOM 2441 C C . HIS A 1 302 ? -12.876 31.775 22.244 1.00 73.94 302 HIS A C 1
ATOM 2443 O O . HIS A 1 302 ? -12.991 32.597 21.347 1.00 73.94 302 HIS A O 1
ATOM 2449 N N . LEU A 1 303 ? -11.688 31.494 22.796 1.00 68.62 303 LEU A N 1
ATOM 2450 C CA . LEU A 1 303 ? -10.404 32.050 22.345 1.00 68.62 303 LEU A CA 1
ATOM 2451 C C . LEU A 1 303 ? -9.809 31.320 21.125 1.00 68.62 303 LEU A C 1
ATOM 2453 O O . LEU A 1 303 ? -8.835 31.799 20.554 1.00 68.62 303 LEU A O 1
ATOM 2457 N N . ALA A 1 304 ? -10.328 30.143 20.765 1.00 59.75 304 ALA A N 1
ATOM 2458 C CA . ALA A 1 304 ? -9.836 29.321 19.658 1.00 59.75 304 ALA A CA 1
ATOM 2459 C C . ALA A 1 304 ? -10.566 29.582 18.328 1.00 59.75 304 ALA A C 1
ATOM 2461 O O . ALA A 1 304 ? -10.155 29.027 17.311 1.00 59.75 304 ALA A O 1
ATOM 2462 N N . GLU A 1 305 ? -11.615 30.417 18.317 1.00 59.34 305 GLU A N 1
ATOM 2463 C CA . GLU A 1 305 ? -12.191 30.954 17.071 1.00 59.34 305 GLU A CA 1
ATOM 2464 C C . GLU A 1 305 ? -11.168 31.812 16.307 1.00 59.34 305 GLU A C 1
ATOM 2466 O O . GLU A 1 305 ? -11.125 31.767 15.077 1.00 59.34 305 GLU A O 1
ATOM 2471 N N . ASP A 1 306 ? -10.241 32.462 17.019 1.00 59.41 306 ASP A N 1
ATOM 2472 C CA . ASP A 1 306 ? -8.996 32.950 16.433 1.00 59.41 306 ASP A CA 1
ATOM 2473 C C . ASP A 1 306 ? -8.056 31.758 16.198 1.00 59.41 306 ASP A C 1
ATOM 2475 O O . ASP A 1 306 ? -7.297 31.330 17.073 1.00 59.41 306 ASP A O 1
ATOM 2479 N N . SER A 1 307 ? -8.143 31.196 14.990 1.00 56.88 307 SER A N 1
ATOM 2480 C CA . SER A 1 307 ? -7.376 30.058 14.468 1.00 56.88 307 SER A CA 1
ATOM 2481 C C . SER A 1 307 ? -5.858 30.329 14.415 1.00 56.88 307 SER A C 1
ATOM 2483 O O . SER A 1 307 ? -5.244 30.364 13.346 1.00 56.88 307 SER A O 1
ATOM 2485 N N . MET A 1 308 ? -5.211 30.505 15.566 1.00 63.56 308 MET A N 1
ATOM 2486 C CA . MET A 1 308 ? -3.756 30.518 15.688 1.00 63.56 308 MET A CA 1
ATOM 2487 C C . MET A 1 308 ? -3.243 29.087 15.911 1.00 63.56 308 MET A C 1
ATOM 2489 O O . MET A 1 308 ? -3.504 28.507 16.969 1.00 63.56 308 MET A O 1
ATOM 2493 N N . PRO A 1 309 ? -2.455 28.515 14.977 1.00 67.31 309 PRO A N 1
ATOM 2494 C CA . PRO A 1 309 ? -1.778 27.244 15.206 1.00 67.31 309 PRO A CA 1
ATOM 2495 C C . PRO A 1 309 ? -0.824 27.381 16.399 1.00 67.31 309 PRO A C 1
ATOM 2497 O O . PRO A 1 309 ? 0.011 28.288 16.424 1.00 67.31 309 PRO A O 1
ATOM 2500 N N . LYS A 1 310 ? -0.924 26.486 17.386 1.00 74.81 310 LYS A N 1
ATOM 2501 C CA . LYS A 1 310 ? -0.027 26.444 18.556 1.00 74.81 310 LYS A CA 1
ATOM 2502 C C . LYS A 1 310 ? 0.822 25.169 18.535 1.00 74.81 310 LYS A C 1
ATOM 2504 O O . LYS A 1 310 ? 0.420 24.146 17.992 1.00 74.81 310 LYS A O 1
ATOM 2509 N N . GLY A 1 311 ? 2.015 25.233 19.129 1.00 81.75 311 GLY A N 1
ATOM 2510 C CA . GLY A 1 311 ? 2.882 24.067 19.345 1.00 81.75 311 GLY A CA 1
ATOM 2511 C C . GLY A 1 311 ? 3.369 23.381 18.059 1.00 81.75 311 GLY A C 1
ATOM 2512 O O . GLY A 1 311 ? 4.045 23.995 17.232 1.00 81.75 311 GLY A O 1
ATOM 2513 N N . GLU A 1 312 ? 3.062 22.088 17.925 1.00 79.62 312 GLU A N 1
ATOM 2514 C CA . GLU A 1 312 ? 3.403 21.233 16.773 1.00 79.62 312 GLU A CA 1
ATOM 2515 C C . GLU A 1 312 ? 2.855 21.784 15.450 1.00 79.62 312 GLU A C 1
ATOM 2517 O O . GLU A 1 312 ? 3.583 21.842 14.456 1.00 79.62 312 GLU A O 1
ATOM 2522 N N . ASP A 1 313 ? 1.610 22.260 15.434 1.00 79.44 313 ASP A N 1
ATOM 2523 C CA . ASP A 1 313 ? 0.968 22.736 14.207 1.00 79.44 313 ASP A CA 1
ATOM 2524 C C . ASP A 1 313 ? 1.605 24.023 13.686 1.00 79.44 313 ASP A C 1
ATOM 2526 O O . ASP A 1 313 ? 1.751 24.198 12.473 1.00 79.44 313 ASP A O 1
ATOM 2530 N N . LEU A 1 314 ? 2.087 24.885 14.589 1.00 84.81 314 LEU A N 1
ATOM 2531 C CA . LEU A 1 314 ? 2.879 26.057 14.219 1.00 84.81 314 LEU A CA 1
ATOM 2532 C C . LEU A 1 314 ? 4.221 25.644 13.611 1.00 84.81 314 LEU A C 1
ATOM 2534 O O . LEU A 1 314 ? 4.619 26.184 12.580 1.00 84.81 314 LEU A O 1
ATOM 2538 N N . LYS A 1 315 ? 4.907 24.654 14.196 1.00 86.38 315 LYS A N 1
ATOM 2539 C CA . LYS A 1 315 ? 6.169 24.134 13.644 1.00 86.38 315 LYS A CA 1
ATOM 2540 C C . LYS A 1 315 ? 5.960 23.538 12.253 1.00 86.38 315 LYS A C 1
ATOM 2542 O O . LYS A 1 315 ? 6.727 23.849 11.341 1.00 86.38 315 LYS A O 1
ATOM 2547 N N . ARG A 1 316 ? 4.898 22.749 12.058 1.00 86.38 316 ARG A N 1
ATOM 2548 C CA . ARG A 1 316 ? 4.515 22.195 10.748 1.00 86.38 316 ARG A CA 1
ATOM 2549 C C . ARG A 1 316 ? 4.171 23.300 9.756 1.00 86.38 316 ARG A C 1
ATOM 2551 O O . ARG A 1 316 ? 4.616 23.255 8.612 1.00 86.38 316 ARG A O 1
ATOM 2558 N N . TYR A 1 317 ? 3.427 24.317 10.184 1.00 86.00 317 TYR A N 1
ATOM 2559 C CA . TYR A 1 317 ? 3.105 25.475 9.354 1.00 86.00 317 TYR A CA 1
ATOM 2560 C C . TYR A 1 317 ? 4.364 26.239 8.918 1.00 86.00 317 TYR A C 1
ATOM 2562 O O . TYR A 1 317 ? 4.549 26.481 7.725 1.00 86.00 317 TYR A O 1
ATOM 2570 N N . VAL A 1 318 ? 5.283 26.522 9.844 1.00 89.50 318 VAL A N 1
ATOM 2571 C CA . VAL A 1 318 ? 6.574 27.164 9.551 1.00 89.50 318 VAL A CA 1
ATOM 2572 C C . VAL A 1 318 ? 7.436 26.297 8.626 1.00 89.50 318 VAL A C 1
ATOM 2574 O O . VAL A 1 318 ? 8.051 26.819 7.697 1.00 89.50 318 VAL A O 1
ATOM 2577 N N . ALA A 1 319 ? 7.461 24.976 8.815 1.00 89.94 319 ALA A N 1
ATOM 2578 C CA . ALA A 1 319 ? 8.179 24.055 7.932 1.00 89.94 319 ALA A CA 1
ATOM 2579 C C . ALA A 1 319 ? 7.598 24.046 6.506 1.00 89.94 319 ALA A C 1
ATOM 2581 O O . ALA A 1 319 ? 8.349 24.110 5.527 1.00 89.94 319 ALA A O 1
ATOM 2582 N N . ARG A 1 320 ? 6.263 24.050 6.371 1.00 91.38 320 ARG A N 1
ATOM 2583 C CA . ARG A 1 320 ? 5.577 24.194 5.075 1.00 91.38 320 ARG A CA 1
ATOM 2584 C C . ARG A 1 320 ? 5.913 25.526 4.410 1.00 91.38 320 ARG A C 1
ATOM 2586 O O . ARG A 1 320 ? 6.231 25.545 3.224 1.00 91.38 320 ARG A O 1
ATOM 2593 N N . LEU A 1 321 ? 5.922 26.621 5.168 1.00 93.19 321 LEU A N 1
ATOM 2594 C CA . LEU A 1 321 ? 6.326 27.944 4.682 1.00 93.19 321 LEU A CA 1
ATOM 2595 C C . LEU A 1 321 ? 7.777 27.969 4.192 1.00 93.19 321 LEU A C 1
ATOM 2597 O O . LEU A 1 321 ? 8.039 28.464 3.097 1.00 93.19 321 LEU A O 1
ATOM 2601 N N . LYS A 1 322 ? 8.716 27.387 4.949 1.00 93.62 322 LYS A N 1
ATOM 2602 C CA . LYS A 1 322 ? 10.124 27.265 4.532 1.00 93.62 322 LYS A CA 1
ATOM 2603 C C . LYS A 1 32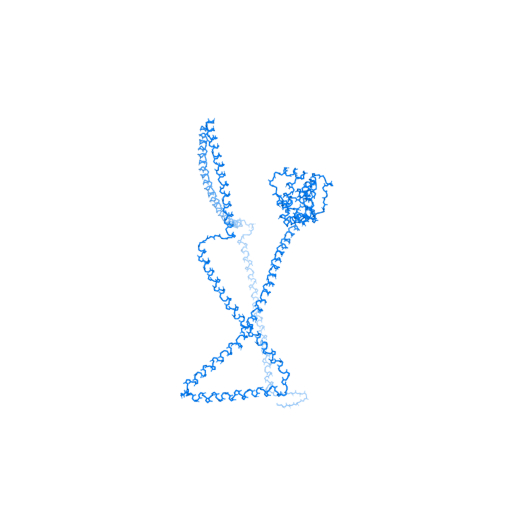2 ? 10.260 26.460 3.241 1.00 93.62 322 LYS A C 1
ATOM 2605 O O . LYS A 1 322 ? 10.968 26.883 2.331 1.00 93.62 322 LYS A O 1
ATOM 2610 N N . THR A 1 323 ? 9.532 25.350 3.133 1.00 94.31 323 THR A N 1
ATOM 2611 C CA . THR A 1 323 ? 9.513 24.512 1.924 1.00 94.31 323 THR A CA 1
ATOM 2612 C C . THR A 1 323 ? 8.965 25.287 0.726 1.00 94.31 323 THR A C 1
ATOM 2614 O O . THR A 1 323 ? 9.600 25.323 -0.328 1.00 94.31 323 THR A O 1
ATOM 2617 N N . LYS A 1 324 ? 7.837 25.987 0.900 1.00 95.38 324 LYS A N 1
ATOM 2618 C CA . LYS A 1 324 ? 7.217 26.816 -0.144 1.00 95.38 324 LYS A CA 1
ATOM 2619 C C . LYS A 1 324 ? 8.128 27.973 -0.570 1.00 95.38 324 LYS A C 1
ATOM 2621 O O . LYS A 1 324 ? 8.247 28.247 -1.760 1.00 95.38 324 LYS A O 1
ATOM 2626 N N . SER A 1 325 ? 8.836 28.597 0.373 1.00 95.19 325 SER A N 1
ATOM 2627 C CA . SER A 1 325 ? 9.856 29.614 0.084 1.00 95.19 325 SER A CA 1
ATOM 2628 C C . SER A 1 325 ? 11.028 29.038 -0.724 1.00 95.19 325 SER A C 1
ATOM 2630 O O . SER A 1 325 ? 11.478 29.656 -1.688 1.00 95.19 325 SER A O 1
ATOM 2632 N N . GLY A 1 326 ? 11.488 27.828 -0.388 1.00 95.06 326 GLY A N 1
ATOM 2633 C CA . GLY A 1 326 ? 12.518 27.119 -1.150 1.00 95.06 326 GLY A CA 1
ATOM 2634 C C . GLY A 1 326 ? 12.077 26.772 -2.575 1.00 95.06 326 GLY A C 1
ATOM 2635 O O . GLY A 1 326 ? 12.846 26.959 -3.515 1.00 95.06 326 GLY A O 1
ATOM 2636 N N . MET A 1 327 ? 10.832 26.318 -2.758 1.00 93.94 327 MET A N 1
ATOM 2637 C CA . MET A 1 327 ? 10.252 26.089 -4.089 1.00 93.94 327 MET A CA 1
ATOM 2638 C C . MET A 1 327 ? 10.180 27.378 -4.902 1.00 93.94 327 MET A C 1
ATOM 2640 O O . MET A 1 327 ? 10.649 27.402 -6.033 1.00 93.94 327 MET A O 1
ATOM 2644 N N . TYR A 1 328 ? 9.678 28.461 -4.308 1.00 96.31 328 TYR A N 1
ATOM 2645 C CA . TYR A 1 328 ? 9.623 29.763 -4.967 1.00 96.31 328 TYR A CA 1
ATOM 2646 C C . TYR A 1 328 ? 11.004 30.223 -5.454 1.00 96.31 328 TYR A C 1
ATOM 2648 O O . TYR A 1 328 ? 11.141 30.656 -6.595 1.00 96.31 328 TYR A O 1
ATOM 2656 N N . LYS A 1 329 ? 12.048 30.085 -4.622 1.00 96.88 329 LYS A N 1
ATOM 2657 C CA . LYS A 1 329 ? 13.423 30.437 -5.012 1.00 96.88 329 LYS A CA 1
ATOM 2658 C C . LYS A 1 329 ? 13.933 29.595 -6.185 1.00 96.88 329 LYS A C 1
ATOM 2660 O O . LYS A 1 329 ? 14.561 30.157 -7.073 1.00 96.88 329 LYS A O 1
ATOM 2665 N N . ARG A 1 330 ? 13.638 28.289 -6.208 1.00 95.38 330 ARG A N 1
ATOM 2666 C CA . ARG A 1 330 ? 14.004 27.402 -7.327 1.00 95.38 330 ARG A CA 1
ATOM 2667 C C . ARG A 1 330 ? 13.285 27.777 -8.618 1.00 95.38 330 ARG A C 1
ATOM 2669 O O . ARG A 1 330 ? 13.955 28.045 -9.604 1.00 95.38 330 ARG A O 1
ATOM 2676 N N . CYS A 1 331 ? 11.957 27.896 -8.592 1.00 95.62 331 CYS A N 1
ATOM 2677 C CA . CYS A 1 331 ? 11.187 28.284 -9.778 1.00 95.62 331 CYS A CA 1
ATOM 2678 C C . CYS A 1 331 ? 11.600 29.668 -10.298 1.00 95.62 331 CYS A C 1
ATOM 2680 O O . CYS A 1 331 ? 11.631 29.902 -11.501 1.00 95.62 331 CYS A O 1
ATOM 2682 N N . ARG A 1 332 ? 11.959 30.600 -9.406 1.00 97.31 332 ARG A N 1
ATOM 2683 C CA . ARG A 1 332 ? 12.501 31.903 -9.806 1.00 97.31 332 ARG A CA 1
ATOM 2684 C C . ARG A 1 332 ? 13.854 31.782 -10.519 1.00 97.31 332 ARG A C 1
ATOM 2686 O O . ARG A 1 332 ? 14.082 32.550 -11.448 1.00 97.31 332 ARG A O 1
ATOM 2693 N N . ALA A 1 333 ? 14.733 30.880 -10.078 1.00 96.19 333 ALA A N 1
ATOM 2694 C CA . ALA A 1 333 ? 16.031 30.643 -10.711 1.00 96.19 333 ALA A CA 1
ATOM 2695 C C . ALA A 1 333 ? 15.870 30.002 -12.098 1.00 96.19 333 ALA A C 1
ATOM 2697 O O . ALA A 1 333 ? 16.401 30.525 -13.068 1.00 96.19 333 ALA A O 1
ATOM 2698 N N . GLU A 1 334 ? 15.032 28.973 -12.210 1.00 96.56 334 GLU A N 1
ATOM 2699 C CA . GLU A 1 334 ? 14.695 28.323 -13.485 1.00 96.56 334 GLU A CA 1
ATOM 2700 C C . GLU A 1 334 ? 14.084 29.318 -14.489 1.00 96.56 334 GLU A C 1
ATOM 2702 O O . GLU A 1 334 ? 14.495 29.406 -15.642 1.00 96.56 334 GLU A O 1
ATOM 2707 N N . LEU A 1 335 ? 13.171 30.182 -14.031 1.00 96.44 335 LEU A N 1
ATOM 2708 C CA . LEU A 1 335 ? 12.632 31.271 -14.851 1.00 96.44 335 LEU A CA 1
ATOM 2709 C C . LEU A 1 335 ? 13.677 32.326 -15.249 1.00 96.44 335 LEU A C 1
ATOM 2711 O O . LEU A 1 335 ? 13.426 33.103 -16.174 1.00 96.44 335 LEU A O 1
ATOM 2715 N N . ALA A 1 336 ? 14.790 32.450 -14.529 1.00 96.50 336 ALA A N 1
ATOM 2716 C CA . ALA A 1 336 ? 15.887 33.327 -14.925 1.00 96.50 336 ALA A CA 1
ATOM 2717 C C . ALA A 1 336 ? 16.762 32.654 -15.994 1.00 96.50 336 ALA A C 1
ATOM 2719 O O . ALA A 1 336 ? 17.120 33.311 -16.970 1.00 96.50 336 ALA A O 1
ATOM 2720 N N . GLU A 1 337 ? 17.028 31.354 -15.850 1.00 95.38 337 GLU A N 1
ATOM 2721 C CA . GLU A 1 337 ? 17.763 30.536 -16.824 1.00 95.38 337 GLU A CA 1
ATOM 2722 C C . GLU A 1 337 ? 17.033 30.473 -18.170 1.00 95.38 337 GLU A C 1
ATOM 2724 O O . GLU A 1 337 ? 17.605 30.860 -19.186 1.00 95.38 337 GLU A O 1
ATOM 2729 N N . LEU A 1 338 ? 15.738 30.142 -18.179 1.00 95.62 338 LEU A N 1
ATOM 2730 C CA . LEU A 1 338 ? 14.934 30.106 -19.410 1.00 95.62 338 LEU A CA 1
ATOM 2731 C C . LEU A 1 338 ? 14.881 31.464 -20.124 1.00 95.62 338 LEU A C 1
ATOM 2733 O O . LEU A 1 338 ? 14.889 31.537 -21.352 1.00 95.62 338 LEU A O 1
ATOM 2737 N N . ARG A 1 339 ? 14.849 32.571 -19.369 1.00 96.31 339 ARG A N 1
ATOM 2738 C CA . ARG A 1 339 ? 14.930 33.915 -19.964 1.00 96.31 339 ARG A CA 1
ATOM 2739 C C . ARG A 1 339 ? 16.297 34.182 -20.584 1.00 96.31 339 ARG A C 1
ATOM 2741 O O . ARG A 1 339 ? 16.361 34.825 -21.630 1.00 96.31 339 ARG A O 1
ATOM 2748 N N . ALA A 1 340 ? 17.372 33.715 -19.953 1.00 95.50 340 ALA A N 1
ATOM 2749 C CA . ALA A 1 340 ? 18.714 33.837 -20.504 1.00 95.50 340 ALA A CA 1
ATOM 2750 C C . ALA A 1 340 ? 18.854 33.015 -21.794 1.00 95.50 340 ALA A C 1
ATOM 2752 O O . ALA A 1 340 ? 19.331 33.548 -22.793 1.00 95.50 340 ALA A O 1
ATOM 2753 N N . GLU A 1 341 ? 18.364 31.773 -21.808 1.00 95.88 341 GLU A N 1
ATOM 2754 C CA . GLU A 1 341 ? 18.344 30.916 -22.999 1.00 95.88 341 GLU A CA 1
ATOM 2755 C C . GLU A 1 341 ? 17.516 31.519 -24.132 1.00 95.88 341 GLU A C 1
ATOM 2757 O O . GLU A 1 341 ? 18.002 31.604 -25.257 1.00 95.88 341 GLU A O 1
ATOM 2762 N N . GLY A 1 342 ? 16.312 32.023 -23.844 1.00 95.88 342 GLY A N 1
ATOM 2763 C CA . GLY A 1 342 ? 15.501 32.731 -24.837 1.00 95.88 342 GLY A CA 1
ATOM 2764 C C . GLY A 1 342 ? 16.221 33.956 -25.415 1.00 95.88 342 GLY A C 1
ATOM 2765 O O . GLY A 1 342 ? 16.145 34.218 -26.615 1.00 95.88 342 GLY A O 1
ATOM 2766 N N . GLY A 1 343 ? 16.987 34.672 -24.586 1.00 95.75 343 GLY A N 1
ATOM 2767 C CA . GLY A 1 343 ? 17.840 35.774 -25.030 1.00 95.75 343 GLY A CA 1
ATOM 2768 C C . GLY A 1 343 ? 19.003 35.325 -25.920 1.00 95.75 343 GLY A C 1
ATOM 2769 O O . GLY A 1 343 ? 19.307 35.995 -26.907 1.00 95.75 343 GLY A O 1
ATOM 2770 N N . ILE A 1 344 ? 19.643 34.194 -25.605 1.00 95.44 344 ILE A N 1
ATOM 2771 C CA . ILE A 1 344 ? 20.689 33.595 -26.449 1.00 95.44 344 ILE A CA 1
ATOM 2772 C C . ILE A 1 344 ? 20.085 33.165 -27.785 1.00 95.44 344 ILE A C 1
ATOM 2774 O O . ILE A 1 344 ? 20.604 33.558 -28.824 1.00 95.44 344 ILE A O 1
ATOM 2778 N N . LEU A 1 345 ? 18.964 32.441 -27.765 1.00 95.25 345 LEU A N 1
ATOM 2779 C CA . LEU A 1 345 ? 18.302 31.940 -28.965 1.00 95.25 345 LEU A CA 1
ATOM 2780 C C . LEU A 1 345 ? 17.878 33.079 -29.893 1.00 95.25 345 LEU A C 1
ATOM 2782 O O . LEU A 1 345 ? 18.154 33.018 -31.083 1.00 95.25 345 LEU A O 1
ATOM 2786 N N . SER A 1 346 ? 17.286 34.148 -29.352 1.00 94.19 346 SER A N 1
ATOM 2787 C CA . SER A 1 346 ? 16.929 35.334 -30.139 1.00 94.19 346 SER A CA 1
ATOM 2788 C C . SER A 1 346 ? 18.155 35.991 -30.784 1.00 94.19 346 SER A C 1
ATOM 2790 O O . SER A 1 346 ? 18.104 36.374 -31.950 1.00 94.19 346 SER A O 1
ATOM 2792 N N . ARG A 1 347 ? 19.286 36.081 -30.070 1.00 91.88 347 ARG A N 1
ATOM 2793 C CA . ARG A 1 347 ? 20.540 36.587 -30.655 1.00 91.88 347 ARG A CA 1
ATOM 2794 C C . ARG A 1 347 ? 21.071 35.661 -31.741 1.00 91.88 347 ARG A C 1
ATOM 2796 O O . ARG A 1 347 ? 21.511 36.150 -32.775 1.00 91.88 347 ARG A O 1
ATOM 2803 N N . THR A 1 348 ? 21.035 34.350 -31.520 1.00 89.50 348 THR A N 1
ATOM 2804 C CA . THR A 1 348 ? 21.443 33.356 -32.517 1.00 89.50 348 THR A CA 1
ATOM 2805 C C . THR A 1 348 ? 20.570 33.442 -33.763 1.00 89.50 348 THR A C 1
ATOM 2807 O O . THR A 1 348 ? 21.110 33.431 -34.862 1.00 89.50 348 THR A O 1
ATOM 2810 N N . ASP A 1 349 ? 19.256 33.598 -33.610 1.00 85.94 349 ASP A N 1
ATOM 2811 C CA . ASP A 1 349 ? 18.315 33.752 -34.721 1.00 85.94 349 ASP A CA 1
ATOM 2812 C C . ASP A 1 349 ? 18.643 35.000 -35.553 1.00 85.94 349 ASP A C 1
ATOM 2814 O O . ASP A 1 349 ? 18.854 34.899 -36.757 1.00 85.94 349 ASP A O 1
ATOM 2818 N N . ILE A 1 350 ? 18.865 36.150 -34.903 1.00 86.31 350 ILE A N 1
ATOM 2819 C CA . ILE A 1 350 ? 19.294 37.390 -35.575 1.00 86.31 350 ILE A CA 1
ATOM 2820 C C . ILE A 1 350 ? 20.637 37.207 -36.302 1.00 86.31 350 ILE A C 1
ATOM 2822 O O . ILE A 1 350 ? 20.821 37.699 -37.416 1.00 86.31 350 ILE A O 1
ATOM 2826 N N . ILE A 1 351 ? 21.604 36.516 -35.688 1.00 85.25 351 ILE A N 1
ATOM 2827 C CA . ILE A 1 351 ? 22.904 36.243 -36.319 1.00 85.25 351 ILE A CA 1
ATOM 2828 C C . ILE A 1 351 ? 22.717 35.364 -37.559 1.00 85.25 351 ILE A C 1
ATOM 2830 O O . ILE A 1 351 ? 23.283 35.674 -38.604 1.00 85.25 351 ILE A O 1
ATOM 2834 N N . LEU A 1 352 ? 21.910 34.305 -37.473 1.00 80.50 352 LEU A N 1
ATOM 2835 C CA . LEU A 1 352 ? 21.649 33.397 -38.589 1.00 80.50 352 LEU A CA 1
ATOM 2836 C C . LEU A 1 352 ? 20.857 34.078 -39.713 1.00 80.50 352 LEU A C 1
ATOM 2838 O O . LEU A 1 352 ? 21.187 33.883 -40.883 1.00 80.50 352 LEU A O 1
ATOM 2842 N N . GLU A 1 353 ? 19.867 34.914 -39.391 1.00 75.06 353 GLU A N 1
ATOM 2843 C CA . GLU A 1 353 ? 19.148 35.724 -40.380 1.00 75.06 353 GLU A CA 1
ATOM 2844 C C . GLU A 1 353 ? 20.099 36.647 -41.149 1.00 75.06 353 GLU A C 1
ATOM 2846 O O . GLU A 1 353 ? 20.029 36.713 -42.379 1.00 75.06 353 GLU A O 1
ATOM 2851 N N . ASN A 1 354 ? 21.026 37.295 -40.439 1.00 75.88 354 ASN A N 1
ATOM 2852 C CA . ASN A 1 354 ? 21.994 38.215 -41.032 1.00 75.88 354 ASN A CA 1
ATOM 2853 C C . ASN A 1 354 ? 23.123 37.505 -41.797 1.00 75.88 354 ASN A C 1
ATOM 2855 O O . ASN A 1 354 ? 23.605 38.036 -42.795 1.00 75.88 354 ASN A O 1
ATOM 2859 N N . GLN A 1 355 ? 23.564 36.325 -41.351 1.00 71.19 355 GLN A N 1
ATOM 2860 C CA . GLN A 1 355 ? 24.696 35.611 -41.956 1.00 71.19 355 GLN A CA 1
ATOM 2861 C C . GLN A 1 355 ? 24.303 34.710 -43.130 1.00 71.19 355 GLN A C 1
ATOM 2863 O O . GLN A 1 355 ? 25.085 34.573 -44.067 1.00 71.19 355 GLN A O 1
ATOM 2868 N N . LEU A 1 356 ? 23.125 34.078 -43.100 1.00 62.88 356 LEU A N 1
ATOM 2869 C CA . LEU A 1 356 ? 22.776 33.024 -44.062 1.00 62.88 356 LEU A CA 1
ATOM 2870 C C . LEU A 1 356 ? 21.754 33.430 -45.127 1.00 62.88 356 LEU A C 1
ATOM 2872 O O . LEU A 1 356 ? 21.488 32.606 -46.000 1.00 62.88 356 LEU A O 1
ATOM 2876 N N . ASN A 1 357 ? 21.181 34.645 -45.090 1.00 63.91 357 ASN A N 1
ATOM 2877 C CA . ASN A 1 357 ? 20.157 35.102 -46.049 1.00 63.91 357 ASN A CA 1
ATOM 2878 C C . ASN A 1 357 ? 19.165 33.964 -46.390 1.00 63.91 357 ASN A C 1
ATOM 2880 O O . ASN A 1 357 ? 18.982 33.584 -47.543 1.00 63.91 357 ASN A O 1
ATOM 2884 N N . LEU A 1 358 ? 18.555 33.353 -45.366 1.00 66.06 358 LEU A N 1
ATOM 2885 C CA . LEU A 1 358 ? 17.778 32.106 -45.499 1.00 66.06 358 LEU A CA 1
ATOM 2886 C C . LEU A 1 358 ? 16.438 32.274 -46.239 1.00 66.06 358 LEU A C 1
ATOM 2888 O O . LEU A 1 358 ? 15.757 31.284 -46.507 1.00 66.06 358 LEU A O 1
ATOM 2892 N N . LYS A 1 359 ? 16.045 33.506 -46.585 1.00 71.25 359 LYS A N 1
ATOM 2893 C CA . LYS A 1 359 ? 14.792 33.822 -47.297 1.00 71.25 359 LYS A CA 1
ATOM 2894 C C . LYS A 1 359 ? 14.615 33.016 -48.603 1.00 71.25 359 LYS A C 1
ATOM 2896 O O . LYS A 1 359 ? 13.603 32.327 -48.711 1.00 71.25 359 LYS A O 1
ATOM 2901 N N . PRO A 1 360 ? 15.571 32.998 -49.556 1.00 73.69 360 PRO A N 1
ATOM 2902 C CA . PRO A 1 360 ? 15.498 32.168 -50.764 1.00 73.69 360 PRO A CA 1
ATOM 2903 C C . PRO A 1 360 ? 15.398 30.659 -50.497 1.00 73.69 360 PRO A C 1
ATOM 2905 O O . PRO A 1 360 ? 14.697 29.959 -51.224 1.00 73.69 360 PRO A O 1
ATOM 2908 N N . LEU A 1 361 ? 16.069 30.140 -49.463 1.00 74.12 361 LEU A N 1
ATOM 2909 C CA . LEU A 1 361 ? 15.996 28.719 -49.101 1.00 74.12 361 LEU A CA 1
ATOM 2910 C C . LEU A 1 361 ? 14.625 28.355 -48.517 1.00 74.12 361 LEU A C 1
ATOM 2912 O O . LEU A 1 361 ? 14.057 27.334 -48.894 1.00 74.12 361 LEU A O 1
ATOM 2916 N N . ARG A 1 362 ? 14.056 29.216 -47.663 1.00 75.25 362 ARG A N 1
ATOM 2917 C CA . ARG A 1 362 ? 12.691 29.048 -47.137 1.00 75.25 362 ARG A CA 1
ATOM 2918 C C . ARG A 1 362 ? 11.645 29.106 -48.248 1.00 75.25 362 ARG A C 1
ATOM 2920 O O . ARG A 1 362 ? 10.721 28.303 -48.238 1.00 75.25 362 ARG A O 1
ATOM 2927 N N . GLN A 1 363 ? 11.818 30.002 -49.219 1.00 80.00 363 GLN A N 1
ATOM 2928 C CA . GLN A 1 363 ? 10.908 30.105 -50.357 1.00 80.00 363 GLN A CA 1
ATOM 2929 C C . GLN A 1 363 ? 10.984 28.874 -51.266 1.00 80.00 363 GLN A C 1
ATOM 2931 O O . GLN A 1 363 ? 9.951 28.320 -51.618 1.00 80.00 363 GLN A O 1
ATOM 2936 N N . LYS A 1 364 ? 12.192 28.358 -51.536 1.00 82.38 364 LYS A N 1
ATOM 2937 C CA . LYS A 1 364 ? 12.349 27.070 -52.228 1.00 82.38 364 LYS A CA 1
ATOM 2938 C C . LYS A 1 364 ? 11.704 25.912 -51.471 1.00 82.38 364 LYS A C 1
ATOM 2940 O O . LYS A 1 364 ? 11.118 25.049 -52.111 1.00 82.38 364 LYS A O 1
ATOM 2945 N N . ASN A 1 365 ? 11.813 25.878 -50.143 1.00 84.38 365 ASN A N 1
ATOM 2946 C CA . ASN A 1 365 ? 11.187 24.824 -49.348 1.00 84.38 365 ASN A CA 1
ATOM 2947 C C . ASN A 1 365 ? 9.654 24.900 -49.441 1.00 84.38 365 ASN A C 1
ATOM 2949 O O . ASN A 1 365 ? 9.010 23.893 -49.700 1.00 84.38 365 ASN A O 1
ATOM 2953 N N . TYR A 1 366 ? 9.091 26.110 -49.358 1.00 86.12 366 TYR A N 1
ATOM 2954 C CA . TYR A 1 366 ? 7.657 26.341 -49.548 1.00 86.12 366 TYR A CA 1
ATOM 2955 C C . TYR A 1 366 ? 7.174 25.915 -50.946 1.00 86.12 366 TYR A C 1
ATOM 2957 O O . TYR A 1 366 ? 6.155 25.241 -51.070 1.00 86.12 366 TYR A O 1
ATOM 2965 N N . ASP A 1 367 ? 7.932 26.241 -51.998 1.00 88.88 367 ASP A N 1
ATOM 2966 C CA . ASP A 1 367 ? 7.607 25.840 -53.373 1.00 88.88 367 ASP A CA 1
ATOM 2967 C C . ASP A 1 367 ? 7.681 24.316 -53.578 1.00 88.88 367 ASP A C 1
ATOM 2969 O O . ASP A 1 367 ? 6.942 23.757 -54.392 1.00 88.88 367 ASP A O 1
ATOM 2973 N N . VAL A 1 368 ? 8.597 23.633 -52.882 1.00 90.69 368 VAL A N 1
ATOM 2974 C CA . VAL A 1 368 ? 8.723 22.168 -52.917 1.00 90.69 368 VAL A CA 1
ATOM 2975 C C . VAL A 1 368 ? 7.570 21.510 -52.163 1.00 90.69 368 VAL A C 1
ATOM 2977 O O . VAL A 1 368 ? 6.971 20.577 -52.700 1.00 90.69 368 VAL A O 1
ATOM 2980 N N . ASP A 1 369 ? 7.214 22.024 -50.988 1.00 90.88 369 ASP A N 1
ATOM 2981 C CA . ASP A 1 369 ? 6.087 21.525 -50.196 1.00 90.88 369 ASP A CA 1
ATOM 2982 C C . ASP A 1 369 ? 4.760 21.679 -50.950 1.00 90.88 369 ASP A C 1
ATOM 2984 O O . ASP A 1 369 ? 3.975 20.735 -51.029 1.00 90.88 369 ASP A O 1
ATOM 2988 N N . ASP A 1 370 ? 4.528 22.824 -51.597 1.00 92.31 370 ASP A N 1
ATOM 2989 C CA . ASP A 1 370 ? 3.311 23.045 -52.384 1.00 92.31 370 ASP A CA 1
ATOM 2990 C C . ASP A 1 370 ? 3.239 22.114 -53.609 1.00 92.31 370 ASP A C 1
ATOM 2992 O O . ASP A 1 370 ? 2.185 21.552 -53.922 1.00 92.31 370 ASP A O 1
ATOM 2996 N N . LYS A 1 371 ? 4.372 21.861 -54.281 1.00 91.31 371 LYS A N 1
ATOM 2997 C CA . LYS A 1 371 ? 4.441 20.865 -55.367 1.00 91.31 371 LYS A CA 1
ATOM 2998 C C . LYS A 1 371 ? 4.158 19.451 -54.866 1.00 91.31 371 LYS A C 1
ATOM 3000 O O . LYS A 1 371 ? 3.437 18.711 -55.538 1.00 91.31 371 LYS A O 1
ATOM 3005 N N . TYR A 1 372 ? 4.708 19.083 -53.712 1.00 91.50 372 TYR A N 1
ATOM 3006 C CA . TYR A 1 372 ? 4.480 17.781 -53.095 1.00 91.50 372 TYR A CA 1
ATOM 3007 C C . TYR A 1 372 ? 3.004 17.589 -52.728 1.00 91.50 372 TYR A C 1
ATOM 3009 O O . TYR A 1 372 ? 2.406 16.584 -53.108 1.00 91.50 372 TYR A O 1
ATOM 3017 N N . GLU A 1 373 ? 2.381 18.574 -52.082 1.00 91.25 373 GLU A N 1
ATOM 3018 C CA . GLU A 1 373 ? 0.966 18.517 -51.701 1.00 91.25 373 GLU A CA 1
ATOM 3019 C C . GLU A 1 373 ? 0.036 18.425 -52.919 1.00 91.25 373 GLU A C 1
ATOM 3021 O O . GLU A 1 373 ? -0.916 17.641 -52.922 1.00 91.25 373 GLU A O 1
ATOM 3026 N N . ARG A 1 374 ? 0.327 19.151 -54.008 1.00 91.44 374 ARG A N 1
ATOM 3027 C CA . ARG A 1 374 ? -0.422 19.008 -55.270 1.00 91.44 374 ARG A CA 1
ATOM 3028 C C . ARG A 1 374 ? -0.274 17.610 -55.872 1.00 91.44 374 ARG A C 1
ATOM 3030 O O . ARG A 1 374 ? -1.271 17.025 -56.298 1.00 91.44 374 ARG A O 1
ATOM 3037 N N . ALA A 1 375 ? 0.945 17.070 -55.902 1.00 91.00 375 ALA A N 1
ATOM 3038 C CA . ALA A 1 375 ? 1.205 15.727 -56.416 1.00 91.00 375 ALA A CA 1
ATOM 3039 C C . ALA A 1 375 ? 0.491 14.656 -55.579 1.00 91.00 375 ALA A C 1
ATOM 3041 O O . ALA A 1 375 ? -0.140 13.760 -56.139 1.00 91.00 375 ALA A O 1
ATOM 3042 N N . LYS A 1 376 ? 0.510 14.797 -54.250 1.00 92.69 376 LYS A N 1
ATOM 3043 C CA . LYS A 1 376 ? -0.177 13.907 -53.314 1.00 92.69 376 LYS A CA 1
ATOM 3044 C C . LYS A 1 376 ? -1.692 13.914 -53.520 1.00 92.69 376 LYS A C 1
ATOM 3046 O O . LYS A 1 376 ? -2.281 12.854 -53.685 1.00 92.69 376 LYS A O 1
ATOM 3051 N N . ARG A 1 377 ? -2.319 15.092 -53.624 1.00 92.25 377 ARG A N 1
ATOM 3052 C CA . ARG A 1 377 ? -3.766 15.199 -53.910 1.00 92.25 377 ARG A CA 1
ATOM 3053 C C . ARG A 1 377 ? -4.151 14.561 -55.245 1.00 92.25 377 ARG A C 1
ATOM 3055 O O . ARG A 1 377 ? -5.199 13.929 -55.342 1.00 92.25 377 ARG A O 1
ATOM 3062 N N . SER A 1 378 ? -3.313 14.729 -56.270 1.00 91.25 378 SER A N 1
ATOM 3063 C CA . SER A 1 378 ? -3.515 14.084 -57.573 1.00 91.25 378 SER A CA 1
ATOM 3064 C C . SER A 1 378 ? -3.434 12.559 -57.458 1.00 91.25 378 SER A C 1
ATOM 3066 O O . SER A 1 378 ? -4.318 11.854 -57.942 1.00 91.25 378 SER A O 1
ATOM 3068 N N . TYR A 1 379 ? -2.418 12.054 -56.753 1.00 92.06 379 TYR A N 1
ATOM 3069 C CA . TYR A 1 379 ? -2.260 10.628 -56.487 1.00 92.06 379 TYR A CA 1
ATOM 3070 C C . TYR A 1 379 ? -3.459 10.047 -55.726 1.00 92.06 379 TYR A C 1
ATOM 3072 O O . TYR A 1 379 ? -4.021 9.051 -56.173 1.00 92.06 379 TYR A O 1
ATOM 3080 N N . ASP A 1 380 ? -3.897 10.687 -54.640 1.00 91.12 380 ASP A N 1
ATOM 3081 C CA . ASP A 1 380 ? -5.027 10.220 -53.825 1.00 91.12 380 ASP A CA 1
ATOM 3082 C C . ASP A 1 380 ? -6.334 10.169 -54.638 1.00 91.12 380 ASP A C 1
ATOM 3084 O O . ASP A 1 380 ? -7.125 9.232 -54.508 1.00 91.12 380 ASP A O 1
ATOM 3088 N N . SER A 1 381 ? -6.543 11.140 -55.535 1.00 93.62 381 SER A N 1
ATOM 3089 C CA . SER A 1 381 ? -7.679 11.153 -56.465 1.00 93.62 381 SER A CA 1
ATOM 3090 C C . SER A 1 381 ? -7.634 9.971 -57.440 1.00 93.62 381 SER A C 1
ATOM 3092 O O . SER A 1 381 ? -8.624 9.248 -57.595 1.00 93.62 381 SER A O 1
ATOM 3094 N N . ILE A 1 382 ? -6.469 9.720 -58.050 1.00 93.38 382 ILE A N 1
ATOM 3095 C CA . ILE A 1 382 ? -6.274 8.581 -58.954 1.00 93.38 382 ILE A CA 1
ATOM 3096 C C . ILE A 1 382 ? -6.482 7.270 -58.192 1.00 93.38 382 ILE A C 1
ATOM 3098 O O . ILE A 1 382 ? -7.252 6.434 -58.655 1.00 93.38 382 ILE A O 1
ATOM 3102 N N . ALA A 1 383 ? -5.877 7.111 -57.015 1.00 90.88 383 ALA A N 1
ATOM 3103 C CA . ALA A 1 383 ? -6.008 5.918 -56.184 1.00 90.88 383 ALA A CA 1
ATOM 3104 C C . ALA A 1 383 ? -7.470 5.628 -55.800 1.00 90.88 383 ALA A C 1
ATOM 3106 O O . ALA A 1 383 ? -7.923 4.490 -55.885 1.00 90.88 383 ALA A O 1
ATOM 3107 N N . SER A 1 384 ? -8.243 6.657 -55.444 1.00 91.25 384 SER A N 1
ATOM 3108 C CA . SER A 1 384 ? -9.676 6.504 -55.168 1.00 91.25 384 SER A CA 1
ATOM 3109 C C . SER A 1 384 ? -10.453 6.071 -56.418 1.00 91.25 384 SER A C 1
ATOM 3111 O O . SER A 1 384 ? -11.265 5.144 -56.373 1.00 91.25 384 SER A O 1
ATOM 3113 N N . SER A 1 385 ? -10.163 6.681 -57.572 1.00 92.12 385 SER A N 1
ATOM 3114 C CA . SER A 1 385 ? -10.810 6.318 -58.838 1.00 92.12 385 SER A CA 1
ATOM 3115 C C . SER A 1 385 ? -10.490 4.884 -59.283 1.00 92.12 385 SER A C 1
ATOM 3117 O O . SER A 1 385 ? -11.387 4.167 -59.730 1.00 92.12 385 SER A O 1
ATOM 3119 N N . THR A 1 386 ? -9.246 4.426 -59.106 1.00 92.06 386 THR A N 1
ATOM 3120 C CA . THR A 1 386 ? -8.841 3.057 -59.441 1.00 92.06 386 THR A CA 1
ATOM 3121 C C . THR A 1 386 ? -9.437 2.053 -58.466 1.00 92.06 386 THR A C 1
ATOM 3123 O O . THR A 1 386 ? -9.884 0.994 -58.895 1.00 92.06 386 THR A O 1
ATOM 3126 N N . GLN A 1 387 ? -9.534 2.388 -57.180 1.00 92.31 387 GLN A N 1
ATOM 3127 C CA . GLN A 1 387 ? -10.183 1.534 -56.189 1.00 92.31 387 GLN A CA 1
ATOM 3128 C C . GLN A 1 387 ? -11.679 1.351 -56.480 1.00 92.31 387 GLN A C 1
ATOM 3130 O O . GLN A 1 387 ? -12.192 0.236 -56.384 1.00 92.31 387 GLN A O 1
ATOM 3135 N N . ASN A 1 388 ? -12.361 2.407 -56.930 1.00 92.12 388 ASN A N 1
ATOM 3136 C CA . ASN A 1 388 ? -13.744 2.308 -57.399 1.00 92.12 388 ASN A CA 1
ATOM 3137 C C . ASN A 1 388 ? -13.860 1.434 -58.658 1.00 92.12 388 ASN A C 1
ATOM 3139 O O . ASN A 1 388 ? -14.753 0.591 -58.737 1.00 92.12 388 ASN A O 1
ATOM 3143 N N . ALA A 1 389 ? -12.942 1.578 -59.620 1.00 92.00 389 ALA A N 1
ATOM 3144 C CA . ALA A 1 389 ? -12.914 0.735 -60.816 1.00 92.00 389 ALA A CA 1
ATOM 3145 C C . ALA A 1 389 ? -12.681 -0.750 -60.478 1.00 92.00 389 ALA A C 1
ATOM 3147 O O . ALA A 1 389 ? -13.367 -1.614 -61.018 1.00 92.00 389 ALA A O 1
ATOM 3148 N N . ILE A 1 390 ? -11.768 -1.044 -59.545 1.00 92.06 390 ILE A N 1
ATOM 3149 C CA . ILE A 1 390 ? -11.517 -2.405 -59.050 1.00 92.06 390 ILE A CA 1
ATOM 3150 C C . ILE A 1 390 ? -12.776 -2.975 -58.394 1.00 92.06 390 ILE A C 1
ATOM 3152 O O . ILE A 1 390 ? -13.156 -4.099 -58.706 1.00 92.06 390 ILE A O 1
ATOM 3156 N N . SER A 1 391 ? -13.450 -2.207 -57.533 1.00 92.38 391 SER A N 1
ATOM 3157 C CA . SER A 1 391 ? -14.690 -2.645 -56.877 1.00 92.38 391 SER A CA 1
ATOM 3158 C C . SER A 1 391 ? -15.783 -2.996 -57.894 1.00 92.38 391 SER A C 1
ATOM 3160 O O . SER A 1 391 ? -16.408 -4.052 -57.807 1.00 92.38 391 SER A O 1
ATOM 3162 N N . ASN A 1 392 ? -15.958 -2.162 -58.924 1.00 93.44 392 ASN A N 1
ATOM 3163 C CA . ASN A 1 392 ? -16.921 -2.423 -59.994 1.00 93.44 392 ASN A CA 1
ATOM 3164 C C . ASN A 1 392 ? -16.580 -3.695 -60.782 1.00 93.44 392 ASN A C 1
ATOM 3166 O O . ASN A 1 392 ? -17.462 -4.521 -61.009 1.00 93.44 392 ASN A O 1
ATOM 3170 N N . LEU A 1 393 ? -15.308 -3.883 -61.148 1.00 93.50 393 LEU A N 1
ATOM 3171 C CA . LEU A 1 393 ? -14.854 -5.087 -61.850 1.00 93.50 393 LEU A CA 1
ATOM 3172 C C . LEU A 1 393 ? -15.018 -6.349 -60.996 1.00 93.50 393 LEU A C 1
ATOM 3174 O O . LEU A 1 393 ? -15.403 -7.387 -61.524 1.00 93.50 393 LEU A O 1
ATOM 3178 N N . ILE A 1 394 ? -14.762 -6.277 -59.686 1.00 92.69 394 ILE A N 1
ATOM 3179 C CA . ILE A 1 394 ? -14.993 -7.402 -58.768 1.00 92.69 394 ILE A CA 1
ATOM 3180 C C . ILE A 1 394 ? -16.473 -7.793 -58.782 1.00 92.69 394 ILE A C 1
ATOM 3182 O O . ILE A 1 394 ? -16.783 -8.966 -58.986 1.00 92.69 394 ILE A O 1
ATOM 3186 N N . ASN A 1 395 ? -17.379 -6.820 -58.657 1.00 92.19 395 ASN A N 1
ATOM 3187 C CA . ASN A 1 395 ? -18.820 -7.077 -58.684 1.00 92.19 395 ASN A CA 1
ATOM 3188 C C . ASN A 1 395 ? -19.276 -7.684 -60.025 1.00 92.19 395 ASN A C 1
ATOM 3190 O O . ASN A 1 395 ? -20.104 -8.597 -60.050 1.00 92.19 395 ASN A O 1
ATOM 3194 N N . GLU A 1 396 ? -18.723 -7.219 -61.147 1.00 93.62 396 GLU A N 1
ATOM 3195 C CA . GLU A 1 396 ? -19.024 -7.762 -62.477 1.00 93.62 396 GLU A CA 1
ATOM 3196 C C . GLU A 1 396 ? -18.500 -9.201 -62.645 1.00 93.62 396 GLU A C 1
ATOM 3198 O O . GLU A 1 396 ? -19.207 -10.081 -63.149 1.00 93.62 396 GLU A O 1
ATOM 3203 N N . VAL A 1 397 ? -17.291 -9.488 -62.153 1.00 93.88 397 VAL A N 1
ATOM 3204 C CA . VAL A 1 397 ? -16.720 -10.844 -62.144 1.00 93.88 397 VAL A CA 1
ATOM 3205 C C . VAL A 1 397 ? -17.539 -11.787 -61.259 1.00 93.88 397 VAL A C 1
ATOM 3207 O O . VAL A 1 397 ? -17.766 -12.937 -61.633 1.00 93.88 397 VAL A O 1
ATOM 3210 N N . GLU A 1 398 ? -18.019 -11.334 -60.103 1.00 91.56 398 GLU A N 1
ATOM 3211 C CA . GLU A 1 398 ? -18.892 -12.139 -59.241 1.00 91.56 398 GLU A CA 1
ATOM 3212 C C . GLU A 1 398 ? -20.242 -12.432 -59.904 1.00 91.56 398 GLU A C 1
ATOM 3214 O O . GLU A 1 398 ? -20.698 -13.579 -59.899 1.00 91.56 398 GLU A O 1
ATOM 3219 N N . SER A 1 399 ? -20.853 -11.431 -60.544 1.00 92.06 399 SER A N 1
ATOM 3220 C CA . SER A 1 399 ? -22.115 -11.603 -61.271 1.00 92.06 399 SER A CA 1
ATOM 3221 C C . SER A 1 399 ? -21.979 -12.590 -62.434 1.00 92.06 399 SER A C 1
ATOM 3223 O O . SER A 1 399 ? -22.789 -13.510 -62.568 1.00 92.06 399 SER A O 1
ATOM 3225 N N . THR A 1 400 ? -20.923 -12.457 -63.239 1.00 92.69 400 THR A N 1
ATOM 3226 C CA . THR A 1 400 ? -20.663 -13.369 -64.363 1.00 92.69 400 THR A CA 1
ATOM 3227 C C . THR A 1 400 ? -20.344 -14.786 -63.895 1.00 92.69 400 THR A C 1
ATOM 3229 O O . THR A 1 400 ? -20.844 -15.742 -64.488 1.00 92.69 400 THR A O 1
ATOM 3232 N N . ARG A 1 401 ? -19.586 -14.956 -62.802 1.00 93.31 401 ARG A N 1
ATOM 3233 C CA . ARG A 1 401 ? -19.359 -16.277 -62.189 1.00 93.31 401 ARG A CA 1
ATOM 3234 C C . ARG A 1 401 ? -20.663 -16.940 -61.767 1.00 93.31 401 ARG A C 1
ATOM 3236 O O . ARG A 1 401 ? -20.852 -18.115 -62.069 1.00 93.31 401 ARG A O 1
ATOM 3243 N N . LYS A 1 402 ? -21.566 -16.189 -61.133 1.00 93.44 402 LYS A N 1
ATOM 3244 C CA . LYS A 1 402 ? -22.874 -16.706 -60.721 1.00 93.44 402 LYS A CA 1
ATOM 3245 C C . LYS A 1 402 ? -23.701 -17.174 -61.923 1.00 93.44 402 LYS A C 1
ATOM 3247 O O . LYS A 1 402 ? -24.218 -18.285 -61.904 1.00 93.44 402 LYS A O 1
ATOM 3252 N N . LEU A 1 403 ? -23.750 -16.376 -62.992 1.00 94.44 403 LEU A N 1
ATOM 3253 C CA . LEU A 1 403 ? -24.436 -16.756 -64.234 1.00 94.44 403 LEU A CA 1
ATOM 3254 C C . LEU A 1 403 ? -23.826 -18.011 -64.876 1.00 94.44 403 LEU A C 1
ATOM 3256 O O . LEU A 1 403 ? -24.549 -18.858 -65.393 1.00 94.44 403 LEU A O 1
ATOM 3260 N N . ILE A 1 404 ? -22.497 -18.157 -64.849 1.00 93.25 404 ILE A N 1
ATOM 3261 C CA . ILE A 1 404 ? -21.825 -19.365 -65.348 1.00 93.25 404 ILE A CA 1
ATOM 3262 C C . ILE A 1 404 ? -22.206 -20.586 -64.507 1.00 93.25 404 ILE A C 1
ATOM 3264 O O . ILE A 1 404 ? -22.431 -21.653 -65.071 1.00 93.25 404 ILE A O 1
ATOM 3268 N N . GLU A 1 405 ? -22.289 -20.447 -63.184 1.00 92.06 405 GLU A N 1
ATOM 3269 C CA . GLU A 1 405 ? -22.674 -21.539 -62.289 1.00 92.06 405 GLU A CA 1
ATOM 3270 C C . GLU A 1 405 ? -24.132 -21.971 -62.505 1.00 92.06 405 GLU A C 1
ATOM 3272 O O . GLU A 1 405 ? -24.396 -23.166 -62.646 1.00 92.06 405 GLU A O 1
ATOM 3277 N N . GLU A 1 406 ? -25.057 -21.015 -62.632 1.00 93.38 406 GLU A N 1
ATOM 3278 C CA . GLU A 1 406 ? -26.465 -21.266 -62.976 1.00 93.38 406 GLU A CA 1
ATOM 3279 C C . GLU A 1 406 ? -26.579 -21.982 -64.335 1.00 93.38 406 GLU A C 1
ATOM 3281 O O . GLU A 1 406 ? -27.172 -23.059 -64.430 1.00 93.38 406 GLU A O 1
ATOM 3286 N N . ASN A 1 407 ? -25.905 -21.470 -65.370 1.00 92.81 407 ASN A N 1
ATOM 3287 C CA . ASN A 1 407 ? -25.884 -22.098 -66.694 1.00 92.81 407 ASN A CA 1
ATOM 3288 C C . ASN A 1 407 ? -25.249 -23.496 -66.673 1.00 92.81 407 ASN A C 1
ATOM 3290 O O . ASN A 1 407 ? -25.699 -24.400 -67.380 1.00 92.81 407 ASN A O 1
ATOM 3294 N N . ALA A 1 408 ? -24.196 -23.706 -65.880 1.00 91.81 408 ALA A N 1
ATOM 3295 C CA . ALA A 1 408 ? -23.574 -25.016 -65.734 1.00 91.81 408 ALA A CA 1
ATOM 3296 C C . ALA A 1 408 ? -24.551 -26.013 -65.095 1.00 91.81 408 ALA A C 1
ATOM 3298 O O . ALA A 1 408 ? -24.674 -27.139 -65.585 1.00 91.81 408 ALA A O 1
ATOM 3299 N N . GLN A 1 409 ? -25.286 -25.601 -64.056 1.00 91.62 409 GLN A N 1
ATOM 3300 C CA . GLN A 1 409 ? -26.326 -26.420 -63.434 1.00 91.62 409 GLN A CA 1
ATOM 3301 C C . GLN A 1 409 ? -27.409 -26.797 -64.451 1.00 91.62 409 GLN A C 1
ATOM 3303 O O . GLN A 1 409 ? -27.666 -27.992 -64.634 1.00 91.62 409 GLN A O 1
ATOM 3308 N N . GLU A 1 410 ? -27.955 -25.825 -65.186 1.00 93.75 410 GLU A N 1
ATOM 3309 C CA . GLU A 1 410 ? -28.942 -26.073 -66.246 1.00 93.75 410 GLU A CA 1
ATOM 3310 C C . GLU A 1 410 ? -28.413 -27.039 -67.314 1.00 93.75 410 GLU A C 1
ATOM 3312 O O . GLU A 1 410 ? -29.091 -28.002 -67.690 1.00 93.75 410 GLU A O 1
ATOM 3317 N N . MET A 1 411 ? -27.168 -26.853 -67.759 1.00 90.94 411 MET A N 1
ATOM 3318 C CA . MET A 1 411 ? -26.516 -27.753 -68.710 1.00 90.94 411 MET A CA 1
ATOM 3319 C C . MET A 1 411 ? -26.427 -29.184 -68.173 1.00 90.94 411 MET A C 1
ATOM 3321 O O . MET A 1 411 ? -26.707 -30.126 -68.920 1.00 90.94 411 MET A O 1
ATOM 3325 N N . THR A 1 412 ? -26.100 -29.387 -66.891 1.00 91.25 412 THR A N 1
ATOM 3326 C CA . THR A 1 412 ? -26.090 -30.740 -66.305 1.00 91.25 412 THR A CA 1
ATOM 3327 C C . THR A 1 412 ? -27.486 -31.366 -66.253 1.00 91.25 412 THR A C 1
ATOM 3329 O O . THR A 1 412 ? -27.635 -32.570 -66.489 1.00 91.25 412 THR A O 1
ATOM 3332 N N . GLU A 1 413 ? -28.533 -30.581 -65.988 1.00 91.88 413 GLU A N 1
ATOM 3333 C CA . GLU A 1 413 ? -29.911 -31.073 -66.001 1.00 91.88 413 GLU A CA 1
ATOM 3334 C C . GLU A 1 413 ? -30.361 -31.470 -67.405 1.00 91.88 413 GLU A C 1
ATOM 3336 O O . GLU A 1 413 ? -30.943 -32.545 -67.604 1.00 91.88 413 GLU A O 1
ATOM 3341 N N . LEU A 1 414 ? -30.060 -30.628 -68.393 1.00 92.31 414 LEU A N 1
ATOM 3342 C CA . LEU A 1 414 ? -30.330 -30.911 -69.796 1.00 92.31 414 LEU A CA 1
ATOM 3343 C C . LEU A 1 414 ? -29.562 -32.150 -70.259 1.00 92.31 414 LEU A C 1
ATOM 3345 O O . LEU A 1 414 ? -30.153 -33.025 -70.891 1.00 92.31 414 LEU A O 1
ATOM 3349 N N . GLN A 1 415 ? -28.294 -32.307 -69.873 1.00 91.25 415 GLN A N 1
ATOM 3350 C CA . GLN A 1 415 ? -27.518 -33.517 -70.156 1.00 91.25 415 GLN A CA 1
ATOM 3351 C C . GLN A 1 415 ? -28.161 -34.773 -69.552 1.00 91.25 415 GLN A C 1
ATOM 3353 O O . GLN A 1 415 ? -28.275 -35.788 -70.245 1.00 91.25 415 GLN A O 1
ATOM 3358 N N . LYS A 1 416 ? -28.659 -34.719 -68.306 1.00 91.19 416 LYS A N 1
ATOM 3359 C CA . LYS A 1 416 ? -29.407 -35.835 -67.693 1.00 91.19 416 LYS A CA 1
ATOM 3360 C C . LYS A 1 416 ? -30.671 -36.173 -68.489 1.00 91.19 416 LYS A C 1
ATOM 3362 O O . LYS A 1 416 ? -30.960 -37.353 -68.705 1.00 91.19 416 LYS A O 1
ATOM 3367 N N . LYS A 1 417 ? -31.426 -35.164 -68.944 1.00 93.12 417 LYS A N 1
ATOM 3368 C CA . LYS A 1 417 ? -32.622 -35.358 -69.787 1.00 93.12 417 LYS A CA 1
ATOM 3369 C C . LYS A 1 417 ? -32.260 -35.982 -71.138 1.00 93.12 417 LYS A C 1
ATOM 3371 O O . LYS A 1 417 ? -32.888 -36.959 -71.540 1.00 93.12 417 LYS A O 1
ATOM 3376 N N . ILE A 1 418 ? -31.213 -35.486 -71.798 1.00 91.56 418 ILE A N 1
ATOM 3377 C CA . ILE A 1 418 ? -30.714 -36.030 -73.069 1.00 91.56 418 ILE A CA 1
ATOM 3378 C C . ILE A 1 418 ? -30.263 -37.483 -72.900 1.00 91.56 418 ILE A C 1
ATOM 3380 O O . ILE A 1 418 ? -30.610 -38.318 -73.730 1.00 91.56 418 ILE A O 1
ATOM 3384 N N . ALA A 1 419 ? -29.542 -37.821 -71.828 1.00 90.81 419 ALA A N 1
ATOM 3385 C CA . ALA A 1 419 ? -29.113 -39.195 -71.564 1.00 90.81 419 ALA A CA 1
ATOM 3386 C C . ALA A 1 419 ? -30.308 -40.155 -71.417 1.00 90.81 419 ALA A C 1
ATOM 3388 O O . ALA A 1 419 ? -30.300 -41.244 -71.994 1.00 90.81 419 ALA A O 1
ATOM 3389 N N . LYS A 1 420 ? -31.368 -39.730 -70.710 1.00 90.44 420 LYS A N 1
ATOM 3390 C CA . LYS A 1 420 ? -32.624 -40.494 -70.618 1.00 90.44 420 LYS A CA 1
ATOM 3391 C C . LYS A 1 420 ? -33.255 -40.701 -71.995 1.00 90.44 420 LYS A C 1
ATOM 3393 O O . LYS A 1 420 ? -33.586 -41.832 -72.339 1.00 90.44 420 LYS A O 1
ATOM 3398 N N . MET A 1 421 ? -33.379 -39.639 -72.793 1.00 89.69 421 MET A N 1
ATOM 3399 C CA . MET A 1 421 ? -33.954 -39.728 -74.140 1.00 89.69 421 MET A CA 1
ATOM 3400 C C . MET A 1 421 ? -33.124 -40.612 -75.075 1.00 89.69 421 MET A C 1
ATOM 3402 O O . MET A 1 421 ? -33.697 -41.430 -75.784 1.00 89.69 421 MET A O 1
ATOM 3406 N N . LYS A 1 422 ? -31.788 -40.527 -75.035 1.00 90.62 422 LYS A N 1
ATOM 3407 C CA . LYS A 1 422 ? -30.904 -41.405 -75.820 1.00 90.62 422 LYS A CA 1
ATOM 3408 C C . LYS A 1 422 ? -31.092 -42.875 -75.463 1.00 90.62 422 LYS A C 1
ATOM 3410 O O . LYS A 1 422 ? -31.149 -43.701 -76.363 1.00 90.62 422 LYS A O 1
ATOM 3415 N N . LYS A 1 423 ? -31.235 -43.203 -74.174 1.00 87.38 423 LYS A N 1
ATOM 3416 C CA . LYS A 1 423 ? -31.507 -44.581 -73.738 1.00 87.38 423 LYS A CA 1
ATOM 3417 C C . LYS A 1 423 ? -32.846 -45.088 -74.279 1.00 87.38 423 LYS A C 1
ATOM 3419 O O . LYS A 1 423 ? -32.921 -46.209 -74.763 1.00 87.38 423 LYS A O 1
ATOM 3424 N N . ILE A 1 424 ? -33.880 -44.245 -74.249 1.00 85.69 424 ILE A N 1
ATOM 3425 C CA . ILE A 1 424 ? -35.188 -44.567 -74.839 1.00 85.69 424 ILE A CA 1
ATOM 3426 C C . ILE A 1 424 ? -35.056 -44.779 -76.353 1.00 85.69 424 ILE A C 1
ATOM 3428 O O . ILE A 1 424 ? -35.535 -45.781 -76.871 1.00 85.69 424 ILE A O 1
ATOM 3432 N N . GLN A 1 425 ? -34.371 -43.878 -77.059 1.00 85.94 425 GLN A N 1
ATOM 3433 C CA . GLN A 1 425 ? -34.154 -43.993 -78.499 1.00 85.94 425 GLN A CA 1
ATOM 3434 C C . GLN A 1 425 ? -33.375 -45.261 -78.866 1.00 85.94 425 GLN A C 1
ATOM 3436 O O . GLN A 1 425 ? -33.729 -45.920 -79.837 1.00 85.94 425 GLN A O 1
ATOM 3441 N N . GLN A 1 426 ? -32.337 -45.612 -78.103 1.00 85.75 426 GLN A N 1
ATOM 3442 C CA . GLN A 1 426 ? -31.556 -46.824 -78.333 1.00 85.75 426 GLN A CA 1
ATOM 3443 C C . GLN A 1 426 ? -32.408 -48.079 -78.139 1.00 85.75 426 GLN A C 1
ATOM 3445 O O . GLN A 1 426 ? -32.406 -48.935 -79.014 1.00 85.75 426 GLN A O 1
ATOM 3450 N N . ASN A 1 427 ? -33.224 -48.133 -77.079 1.00 81.00 427 ASN A N 1
ATOM 3451 C CA . ASN A 1 427 ? -34.178 -49.225 -76.884 1.00 81.00 427 ASN A CA 1
ATOM 3452 C C . ASN A 1 427 ? -35.131 -49.369 -78.086 1.00 81.00 427 ASN A C 1
ATOM 3454 O O . ASN A 1 427 ? -35.341 -50.478 -78.566 1.00 81.00 427 ASN A O 1
ATOM 3458 N N . ILE A 1 428 ? -35.660 -48.254 -78.608 1.00 80.81 428 ILE A N 1
ATOM 3459 C CA . ILE A 1 428 ? -36.527 -48.258 -79.799 1.00 80.81 428 ILE A CA 1
ATOM 3460 C C . ILE A 1 428 ? -35.754 -48.724 -81.044 1.00 80.81 428 ILE A C 1
ATOM 3462 O O . ILE A 1 428 ? -36.281 -49.490 -81.843 1.00 80.81 428 ILE A O 1
ATOM 3466 N N . GLN A 1 429 ? -34.511 -48.275 -81.242 1.00 80.75 429 GLN A N 1
ATOM 3467 C CA . GLN A 1 429 ? -33.693 -48.678 -82.392 1.00 80.75 429 GLN A CA 1
ATOM 3468 C C . GLN A 1 429 ? -33.323 -50.162 -82.360 1.00 80.75 429 GLN A C 1
ATOM 3470 O O . GLN A 1 429 ? -33.370 -50.811 -83.404 1.00 80.75 429 GLN A O 1
ATOM 3475 N N . ASP A 1 430 ? -32.968 -50.696 -81.192 1.00 75.19 430 ASP A N 1
ATOM 3476 C CA . ASP A 1 430 ? -32.684 -52.120 -81.009 1.00 75.19 430 ASP A CA 1
ATOM 3477 C C . ASP A 1 430 ? -33.947 -52.964 -81.260 1.00 75.19 430 ASP A C 1
ATOM 3479 O O . ASP A 1 430 ? -33.879 -54.010 -81.907 1.00 75.19 430 ASP A O 1
ATOM 3483 N N . GLU A 1 431 ? -35.118 -52.462 -80.863 1.00 73.81 431 GLU A N 1
ATOM 3484 C CA . GLU A 1 431 ? -36.414 -53.083 -81.143 1.00 73.81 431 GLU A CA 1
ATOM 3485 C C . GLU A 1 431 ? -36.769 -53.059 -82.644 1.00 73.81 431 GLU A C 1
ATOM 3487 O O . GLU A 1 431 ? -37.098 -54.097 -83.218 1.00 73.81 431 GLU A O 1
ATOM 3492 N N . VAL A 1 432 ? -36.591 -51.927 -83.335 1.00 75.38 432 VAL A N 1
ATOM 3493 C CA . VAL A 1 432 ? -36.771 -51.830 -84.800 1.00 75.38 432 VAL A CA 1
ATOM 3494 C C . VAL A 1 432 ? -35.790 -52.731 -85.561 1.00 75.38 432 VAL A C 1
ATOM 3496 O O . VAL A 1 432 ? -36.175 -53.375 -86.538 1.00 75.38 432 VAL A O 1
ATOM 3499 N N . ARG A 1 433 ? -34.524 -52.815 -85.128 1.00 71.19 433 ARG A N 1
ATOM 3500 C CA . ARG A 1 433 ? -33.514 -53.705 -85.731 1.00 71.19 433 ARG A CA 1
ATOM 3501 C C . ARG A 1 433 ? -33.869 -55.177 -85.574 1.00 71.19 433 ARG A C 1
ATOM 3503 O O . ARG A 1 433 ? -33.613 -55.949 -86.496 1.00 71.19 433 ARG A O 1
ATOM 3510 N N . SER A 1 434 ? -34.454 -55.551 -84.441 1.00 61.25 434 SER A N 1
ATOM 3511 C CA . SER A 1 434 ? -34.947 -56.908 -84.218 1.00 61.25 434 SER A CA 1
ATOM 3512 C C . SER A 1 434 ? -36.116 -57.249 -85.156 1.00 61.25 434 SER A C 1
ATOM 3514 O O . SER A 1 434 ? -36.135 -58.343 -85.710 1.00 61.25 434 SER A O 1
ATOM 3516 N N . TYR A 1 435 ? -37.009 -56.298 -85.471 1.00 65.94 435 TYR A N 1
ATOM 3517 C CA . TYR A 1 435 ? -38.049 -56.509 -86.495 1.00 65.94 435 TYR A CA 1
ATOM 3518 C C . TYR A 1 435 ? -37.511 -56.591 -87.935 1.00 65.94 435 TYR A C 1
ATOM 3520 O O . TYR A 1 435 ? -38.087 -57.287 -88.767 1.00 65.94 435 TYR A O 1
ATOM 3528 N N . ALA A 1 436 ? -36.428 -55.876 -88.256 1.00 61.09 436 ALA A N 1
ATOM 3529 C CA . ALA A 1 436 ? -35.887 -55.799 -89.616 1.00 61.09 436 ALA A CA 1
ATOM 3530 C C . ALA A 1 436 ? -34.992 -56.991 -90.019 1.00 61.09 436 ALA A C 1
ATOM 3532 O O . ALA A 1 436 ? -34.669 -57.129 -91.199 1.00 61.09 436 ALA A O 1
ATOM 3533 N N . ASN A 1 437 ? -34.573 -57.842 -89.074 1.00 60.69 437 ASN A N 1
ATOM 3534 C CA . ASN A 1 437 ? -33.642 -58.944 -89.323 1.00 60.69 437 ASN A CA 1
ATOM 3535 C C . ASN A 1 437 ? -34.267 -60.303 -88.927 1.00 60.69 437 ASN A C 1
ATOM 3537 O O . ASN A 1 437 ? -34.297 -60.620 -87.740 1.00 60.69 437 ASN A O 1
ATOM 3541 N N . PRO A 1 438 ? -34.720 -61.148 -89.875 1.00 55.91 438 PRO A N 1
ATOM 3542 C CA . PRO A 1 438 ? -35.496 -62.359 -89.564 1.00 55.91 438 PRO A CA 1
ATOM 3543 C C . PRO A 1 438 ? -34.750 -63.453 -88.776 1.00 55.91 438 PRO A C 1
ATOM 3545 O O . PRO A 1 438 ? -35.391 -64.361 -88.259 1.00 55.91 438 PRO A O 1
ATOM 3548 N N . ASN A 1 439 ? -33.414 -63.388 -88.690 1.00 58.16 439 ASN A N 1
ATOM 3549 C CA . ASN A 1 439 ? -32.562 -64.389 -88.026 1.00 58.16 439 ASN A CA 1
ATOM 3550 C C . ASN A 1 439 ? -31.718 -63.809 -86.862 1.00 58.16 439 ASN A C 1
ATOM 3552 O O . ASN A 1 439 ? -30.751 -64.439 -86.432 1.00 58.16 439 ASN A O 1
ATOM 3556 N N . GLY A 1 440 ? -32.046 -62.608 -86.367 1.00 60.47 440 GLY A N 1
ATOM 3557 C CA . GLY A 1 440 ? -31.430 -61.995 -85.178 1.00 60.47 440 GLY A CA 1
ATOM 3558 C C . GLY A 1 440 ? -32.234 -62.232 -83.890 1.00 60.47 440 GLY A C 1
ATOM 3559 O O . GLY A 1 440 ? -33.343 -62.750 -83.945 1.00 60.47 440 GLY A O 1
ATOM 3560 N N . GLU A 1 441 ? -31.674 -61.873 -82.724 1.00 57.19 441 GLU A N 1
ATOM 3561 C CA . GLU A 1 441 ? -32.314 -62.058 -81.407 1.00 57.19 441 GLU A CA 1
ATOM 3562 C C . GLU A 1 441 ? -33.793 -61.630 -81.377 1.00 57.19 441 GLU A C 1
ATOM 3564 O O . GLU A 1 441 ? -34.134 -60.556 -81.871 1.00 57.19 441 GLU A O 1
ATOM 3569 N N . LYS A 1 442 ? -34.641 -62.451 -80.733 1.00 60.41 442 LYS A N 1
ATOM 3570 C CA . LYS A 1 442 ? -36.099 -62.253 -80.629 1.00 60.41 442 LYS A CA 1
ATOM 3571 C C . LYS A 1 442 ? -36.449 -60.838 -80.158 1.00 60.41 442 LYS A C 1
ATOM 3573 O O . LYS A 1 442 ? -35.851 -60.363 -79.182 1.00 60.41 442 LYS A O 1
ATOM 3578 N N . SER A 1 443 ? -37.440 -60.217 -80.803 1.00 64.62 443 SER A N 1
ATOM 3579 C CA . SER A 1 443 ? -37.909 -58.868 -80.467 1.00 64.62 443 SER A CA 1
ATOM 3580 C C . SER A 1 443 ? -38.354 -58.781 -79.013 1.00 64.62 443 SER A C 1
ATOM 3582 O O . SER A 1 443 ? -38.728 -59.785 -78.407 1.00 64.62 443 SER A O 1
ATOM 3584 N N . LEU A 1 444 ? -38.326 -57.582 -78.423 1.00 64.06 444 LEU A N 1
ATOM 3585 C CA . LEU A 1 444 ? -38.862 -57.366 -77.079 1.00 64.06 444 LEU A CA 1
ATOM 3586 C C . LEU A 1 444 ? -40.337 -57.801 -77.012 1.00 64.06 444 LEU A C 1
ATOM 3588 O O . LEU A 1 444 ? -40.745 -58.420 -76.030 1.00 64.06 444 LEU A O 1
ATOM 3592 N N . GLN A 1 445 ? -41.098 -57.573 -78.089 1.00 68.50 445 GLN A N 1
ATOM 3593 C CA . GLN A 1 445 ? -42.477 -58.038 -78.238 1.00 68.50 445 GLN A CA 1
ATOM 3594 C C . GLN A 1 445 ? -42.573 -59.566 -78.373 1.00 68.50 445 GLN A C 1
ATOM 3596 O O . GLN A 1 445 ? -43.484 -60.156 -77.800 1.00 68.50 445 GLN A O 1
ATOM 3601 N N . ASP A 1 446 ? -41.616 -60.229 -79.030 1.00 68.56 446 ASP A N 1
ATOM 3602 C CA . ASP A 1 446 ? -41.569 -61.697 -79.133 1.00 68.56 446 ASP A CA 1
ATOM 3603 C C . ASP A 1 446 ? -41.135 -62.352 -77.818 1.00 68.56 446 ASP A C 1
ATOM 3605 O O . ASP A 1 446 ? -41.707 -63.359 -77.415 1.00 68.56 446 ASP A O 1
ATOM 3609 N N . LYS A 1 447 ? -40.169 -61.763 -77.101 1.00 73.62 447 LYS A N 1
ATOM 3610 C CA . LYS A 1 447 ? -39.745 -62.196 -75.760 1.00 73.62 447 LYS A CA 1
ATOM 3611 C C . LYS A 1 447 ? -40.885 -62.018 -74.753 1.00 73.62 447 LYS A C 1
ATOM 3613 O O . LYS A 1 447 ? -41.122 -62.908 -73.938 1.00 73.62 447 LYS A O 1
ATOM 3618 N N . LEU A 1 448 ? -41.621 -60.906 -74.830 1.00 71.50 448 LEU A N 1
ATOM 3619 C CA . LEU A 1 448 ? -42.827 -60.686 -74.029 1.00 71.50 448 LEU A CA 1
ATOM 3620 C C . LEU A 1 448 ? -43.944 -61.661 -74.416 1.00 71.50 448 LEU A C 1
ATOM 3622 O O . LEU A 1 448 ? -44.532 -62.255 -73.519 1.00 71.50 448 LEU A O 1
ATOM 3626 N N . ASN A 1 449 ? -44.192 -61.907 -75.705 1.00 75.06 449 ASN A N 1
ATOM 3627 C CA . ASN A 1 449 ? -45.187 -62.887 -76.154 1.00 75.06 449 ASN A CA 1
ATOM 3628 C C . ASN A 1 449 ? -44.818 -64.320 -75.762 1.00 75.06 449 ASN A C 1
ATOM 3630 O O . ASN A 1 449 ? -45.684 -65.063 -75.315 1.00 75.06 449 ASN A O 1
ATOM 3634 N N . GLU A 1 450 ? -43.553 -64.725 -75.854 1.00 78.44 450 GLU A N 1
ATOM 3635 C CA . GLU A 1 450 ? -43.105 -66.032 -75.366 1.00 78.44 450 GLU A CA 1
ATOM 3636 C C . GLU A 1 450 ? -43.245 -66.147 -73.851 1.00 78.44 450 GLU A C 1
ATOM 3638 O O . GLU A 1 450 ? -43.685 -67.187 -73.357 1.00 78.44 450 GLU A O 1
ATOM 3643 N N . SER A 1 451 ? -42.935 -65.077 -73.114 1.00 79.50 451 SER A N 1
ATOM 3644 C CA . SER A 1 451 ? -43.167 -65.026 -71.672 1.00 79.50 451 SER A CA 1
ATOM 3645 C C . SER A 1 451 ? -44.660 -65.150 -71.352 1.00 79.50 451 SER A C 1
ATOM 3647 O O . SER A 1 451 ? -45.013 -65.950 -70.486 1.00 79.50 451 SER A O 1
ATOM 3649 N N . ILE A 1 452 ? -45.536 -64.452 -72.083 1.00 74.06 452 ILE A N 1
ATOM 3650 C CA . ILE A 1 452 ? -46.999 -64.546 -71.952 1.00 74.06 452 ILE A CA 1
ATOM 3651 C C . ILE A 1 452 ? -47.477 -65.968 -72.270 1.00 74.06 452 ILE A C 1
ATOM 3653 O O . ILE A 1 452 ? -48.143 -66.571 -71.437 1.00 74.06 452 ILE A O 1
ATOM 3657 N N . ILE A 1 453 ? -47.065 -66.567 -73.392 1.00 80.19 453 ILE A N 1
ATOM 3658 C CA . ILE A 1 453 ? -47.430 -67.945 -73.774 1.00 80.19 453 ILE A CA 1
ATOM 3659 C C . ILE A 1 453 ? -46.933 -68.960 -72.730 1.00 80.19 453 ILE A C 1
ATOM 3661 O O . ILE A 1 453 ? -47.608 -69.952 -72.434 1.00 80.19 453 ILE A O 1
ATOM 3665 N N . SER A 1 454 ? -45.746 -68.741 -72.155 1.00 78.19 454 SER A N 1
ATOM 3666 C CA . SER A 1 454 ? -45.199 -69.605 -71.105 1.00 78.19 454 SER A CA 1
ATOM 3667 C C . SER A 1 454 ? -45.998 -69.506 -69.800 1.00 78.19 454 SER A C 1
ATOM 3669 O O . SER A 1 454 ? -46.293 -70.535 -69.185 1.00 78.19 454 SER A O 1
ATOM 3671 N N . GLU A 1 455 ? -46.411 -68.296 -69.415 1.00 77.62 455 GLU A N 1
ATOM 3672 C CA . GLU A 1 455 ? -47.270 -68.044 -68.256 1.00 77.62 455 GLU A CA 1
ATOM 3673 C C . GLU A 1 455 ? -48.692 -68.584 -68.491 1.00 77.62 455 GLU A C 1
ATOM 3675 O O . GLU A 1 455 ? -49.254 -69.239 -67.614 1.00 77.62 455 GLU A O 1
ATOM 3680 N N . GLU A 1 456 ? -49.246 -68.461 -69.699 1.00 81.81 456 GLU A N 1
ATOM 3681 C CA . GLU A 1 456 ? -50.536 -69.053 -70.078 1.00 81.81 456 GLU A CA 1
ATOM 3682 C C . GLU A 1 456 ? -50.515 -70.593 -70.031 1.00 81.81 456 GLU A C 1
ATOM 3684 O O . GLU A 1 456 ? -51.465 -71.221 -69.548 1.00 81.81 456 GLU A O 1
ATOM 3689 N N . LYS A 1 457 ? -49.416 -71.237 -70.461 1.00 82.50 457 LYS A N 1
ATOM 3690 C CA . LYS A 1 457 ? -49.228 -72.694 -70.304 1.00 82.50 457 LYS A CA 1
ATOM 3691 C C . LYS A 1 457 ? -49.177 -73.106 -68.834 1.00 82.50 457 LYS A C 1
ATOM 3693 O O . LYS A 1 457 ? -49.814 -74.098 -68.470 1.00 82.50 457 LYS A O 1
ATOM 3698 N N . LYS A 1 458 ? -48.456 -72.357 -67.988 1.00 83.62 458 LYS A N 1
ATOM 3699 C CA . LYS A 1 458 ? -48.439 -72.596 -66.534 1.00 83.62 458 LYS A CA 1
ATOM 3700 C C . LYS A 1 458 ? -49.835 -72.443 -65.934 1.00 83.62 458 LYS A C 1
ATOM 3702 O O . LYS A 1 458 ? -50.244 -73.304 -65.158 1.00 83.62 458 LYS A O 1
ATOM 3707 N N . TYR A 1 459 ? -50.580 -71.408 -66.328 1.00 78.94 459 TYR A N 1
ATOM 3708 C CA . TYR A 1 459 ? -51.959 -71.186 -65.894 1.00 78.94 459 TYR A CA 1
ATOM 3709 C C . TYR A 1 459 ? -52.860 -72.379 -66.241 1.00 78.94 459 TYR A C 1
ATOM 3711 O O . TYR A 1 459 ? -53.602 -72.861 -65.385 1.00 78.94 459 TYR A O 1
ATOM 3719 N N . LYS A 1 460 ? -52.751 -72.926 -67.458 1.00 85.06 460 LYS A N 1
ATOM 3720 C CA . LYS A 1 460 ? -53.523 -74.108 -67.875 1.00 85.06 460 LYS A CA 1
ATOM 3721 C C . LYS A 1 460 ? -53.195 -75.345 -67.026 1.00 85.06 460 LYS A C 1
ATOM 3723 O O . LYS A 1 460 ? -54.104 -75.997 -66.522 1.00 85.06 460 LYS A O 1
ATOM 3728 N N . LEU A 1 461 ? -51.908 -75.599 -66.780 1.00 84.56 461 LEU A N 1
ATOM 3729 C CA . LEU A 1 461 ? -51.425 -76.696 -65.926 1.00 84.56 461 LEU A CA 1
ATOM 3730 C C . LEU A 1 461 ? -51.899 -76.569 -64.470 1.00 84.56 461 LEU A C 1
ATOM 3732 O O . LEU A 1 461 ? -52.282 -77.560 -63.844 1.00 84.56 461 LEU A O 1
ATOM 3736 N N . LEU A 1 462 ? -51.884 -75.351 -63.924 1.00 81.50 462 LEU A N 1
ATOM 3737 C CA . LEU A 1 462 ? -52.402 -75.062 -62.586 1.00 81.50 462 LEU A CA 1
ATOM 3738 C C . LEU A 1 462 ? -53.918 -75.266 -62.512 1.00 81.50 462 LEU A C 1
ATOM 3740 O O . LEU A 1 462 ? -54.397 -75.831 -61.533 1.00 81.50 462 LEU A O 1
ATOM 3744 N N . LYS A 1 463 ? -54.661 -74.888 -63.555 1.00 84.00 463 LYS A N 1
ATOM 3745 C CA . LYS A 1 463 ? -56.115 -75.080 -63.644 1.00 84.00 463 LYS A CA 1
ATOM 3746 C C . LYS A 1 463 ? -56.511 -76.560 -63.717 1.00 84.00 463 LYS A C 1
ATOM 3748 O O . LYS A 1 463 ? -57.483 -76.967 -63.082 1.00 84.00 463 LYS A O 1
ATOM 3753 N N . ASP A 1 464 ? -55.731 -77.385 -64.414 1.00 84.00 464 ASP A N 1
ATOM 3754 C CA . ASP A 1 464 ? -55.934 -78.841 -64.448 1.00 84.00 464 ASP A CA 1
ATOM 3755 C C . ASP A 1 464 ? -55.623 -79.494 -63.086 1.00 84.00 464 ASP A C 1
ATOM 3757 O O . ASP A 1 464 ? -56.372 -80.361 -62.614 1.00 84.00 464 ASP A O 1
ATOM 3761 N N . LYS A 1 465 ? -54.573 -79.027 -62.391 1.00 83.25 465 LYS A N 1
ATOM 3762 C CA . LYS A 1 465 ? -54.292 -79.425 -61.000 1.00 83.25 465 LYS A CA 1
ATOM 3763 C C . LYS A 1 465 ? -55.400 -78.990 -60.040 1.00 83.25 465 LYS A C 1
ATOM 3765 O O . LYS A 1 465 ? -55.801 -79.787 -59.199 1.00 83.25 465 LYS A O 1
ATOM 3770 N N . GLU A 1 466 ? -55.930 -77.775 -60.177 1.00 82.25 466 GLU A N 1
ATOM 3771 C CA . GLU A 1 466 ? -57.059 -77.275 -59.380 1.00 82.25 466 GLU A CA 1
ATOM 3772 C C . GLU A 1 466 ? -58.299 -78.161 -59.562 1.00 82.25 466 GLU A C 1
ATOM 3774 O O . GLU A 1 466 ? -58.952 -78.531 -58.585 1.00 82.25 466 GLU A O 1
ATOM 3779 N N . LYS A 1 467 ? -58.602 -78.559 -60.803 1.00 85.25 467 LYS A N 1
ATOM 3780 C CA . LYS A 1 467 ? -59.724 -79.455 -61.113 1.00 85.25 467 LYS A CA 1
ATOM 3781 C C . LYS A 1 467 ? -59.542 -80.834 -60.466 1.00 85.25 467 LYS A C 1
ATOM 3783 O O . LYS A 1 467 ? -60.475 -81.351 -59.859 1.00 85.25 467 LYS A O 1
ATOM 3788 N N . SER A 1 468 ? -58.324 -81.375 -60.518 1.00 81.56 468 SER A N 1
ATOM 3789 C CA . SER A 1 468 ? -57.959 -82.650 -59.881 1.00 81.56 468 SER A CA 1
ATOM 3790 C C . SER A 1 468 ? -58.041 -82.579 -58.347 1.00 81.56 468 SER A C 1
ATOM 3792 O O . SER A 1 468 ? -58.549 -83.495 -57.704 1.00 81.56 468 SER A O 1
ATOM 3794 N N . LEU A 1 469 ? -57.600 -81.464 -57.751 1.00 81.06 469 LEU A N 1
ATOM 3795 C CA . LEU A 1 469 ? -57.714 -81.208 -56.313 1.00 81.06 469 LEU A CA 1
ATOM 3796 C C . LEU A 1 469 ? -59.169 -81.038 -55.867 1.00 81.06 469 LEU A C 1
ATOM 3798 O O . LEU A 1 469 ? -59.521 -81.524 -54.799 1.00 81.06 469 LEU A O 1
ATOM 3802 N N . LYS A 1 470 ? -60.028 -80.400 -56.673 1.00 84.25 470 LYS A N 1
ATOM 3803 C CA . LYS A 1 470 ? -61.474 -80.303 -56.401 1.00 84.25 470 LYS A CA 1
ATOM 3804 C C . LYS A 1 470 ? -62.145 -81.678 -56.373 1.00 84.25 470 LYS A C 1
ATOM 3806 O O . LYS A 1 470 ? -62.984 -81.912 -55.505 1.00 84.25 470 LYS A O 1
ATOM 3811 N N . GLU A 1 471 ? -61.757 -82.589 -57.263 1.00 84.25 471 GLU A N 1
ATOM 3812 C CA . GLU A 1 471 ? -62.256 -83.972 -57.275 1.00 84.25 471 GLU A CA 1
ATOM 3813 C C . GLU A 1 471 ? -61.805 -84.743 -56.020 1.00 84.25 471 GLU A C 1
ATOM 3815 O O . GLU A 1 471 ? -62.627 -85.343 -55.326 1.00 84.25 471 GLU A O 1
ATOM 3820 N N . LEU A 1 472 ? -60.516 -84.647 -55.665 1.00 83.50 472 LEU A N 1
ATOM 3821 C CA . LEU A 1 472 ? -59.962 -85.242 -54.440 1.00 83.50 472 LEU A CA 1
ATOM 3822 C C . LEU A 1 472 ? -60.589 -84.656 -53.169 1.00 83.50 472 LEU A C 1
ATOM 3824 O O . LEU A 1 472 ? -60.894 -85.392 -52.232 1.00 83.50 472 LEU A O 1
ATOM 3828 N N . LEU A 1 473 ? -60.829 -83.343 -53.133 1.00 83.56 473 LEU A N 1
ATOM 3829 C CA . LEU A 1 473 ? -61.514 -82.677 -52.028 1.00 83.56 473 LEU A CA 1
ATOM 3830 C C . LEU A 1 473 ? -62.949 -83.194 -51.897 1.00 83.56 473 LEU A C 1
ATOM 3832 O O . LEU A 1 473 ? -63.377 -83.519 -50.794 1.00 83.56 473 LEU A O 1
ATOM 3836 N N . LYS A 1 474 ? -63.685 -83.324 -53.008 1.00 85.62 474 LYS A N 1
ATOM 3837 C CA . LYS A 1 474 ? -65.048 -83.875 -53.015 1.00 85.62 474 LYS A CA 1
ATOM 3838 C C . LYS A 1 474 ? -65.076 -85.308 -52.469 1.00 85.62 474 LYS A C 1
ATOM 3840 O O . LYS A 1 474 ? -65.950 -85.632 -51.665 1.00 85.62 474 LYS A O 1
ATOM 3845 N N . GLN A 1 475 ? -64.097 -86.138 -52.840 1.00 84.19 475 GLN A N 1
ATOM 3846 C CA . GLN A 1 475 ? -63.926 -87.488 -52.288 1.00 84.19 475 GLN A CA 1
ATOM 3847 C C . GLN A 1 475 ? -63.597 -87.470 -50.787 1.00 84.19 475 GLN A C 1
ATOM 3849 O O . GLN A 1 475 ? -64.236 -88.185 -50.019 1.00 84.19 475 GLN A O 1
ATOM 3854 N N . SER A 1 476 ? -62.663 -86.620 -50.355 1.00 79.94 476 SER A N 1
ATOM 3855 C CA . SER A 1 476 ? -62.269 -86.458 -48.946 1.00 79.94 476 SER A CA 1
ATOM 3856 C C . SER A 1 476 ? -63.425 -85.971 -48.062 1.00 79.94 476 SER A C 1
ATOM 3858 O O . SER A 1 476 ? -63.658 -86.509 -46.978 1.00 79.94 476 SER A O 1
ATOM 3860 N N . VAL A 1 477 ? -64.215 -85.003 -48.537 1.00 85.44 477 VAL A N 1
ATOM 3861 C CA . VAL A 1 477 ? -65.414 -84.511 -47.840 1.00 85.44 477 VAL A CA 1
ATOM 3862 C C . VAL A 1 477 ? -66.463 -85.617 -47.729 1.00 85.44 477 VAL A C 1
ATOM 3864 O O . VAL A 1 477 ? -67.020 -85.820 -46.651 1.00 85.44 477 VAL A O 1
ATOM 3867 N N . SER A 1 478 ? -66.692 -86.381 -48.805 1.00 82.62 478 SER A N 1
ATOM 3868 C CA . SER A 1 478 ? -67.583 -87.548 -48.773 1.00 82.62 478 SER A CA 1
ATOM 3869 C C . SER A 1 478 ? -67.107 -88.593 -47.760 1.00 82.62 478 SER A C 1
ATOM 3871 O O . SER A 1 478 ? -67.913 -89.091 -46.975 1.00 82.62 478 SER A O 1
ATOM 3873 N N . GLN A 1 479 ? -65.804 -88.896 -47.728 1.00 83.19 479 GLN A N 1
ATOM 3874 C CA . GLN A 1 479 ? -65.212 -89.774 -46.718 1.00 83.19 479 GLN A CA 1
ATOM 3875 C C . GLN A 1 479 ? -65.451 -89.221 -45.311 1.00 83.19 479 GLN A C 1
ATOM 3877 O O . GLN A 1 479 ? -65.972 -89.928 -44.457 1.00 83.19 479 GLN A O 1
ATOM 3882 N N . THR A 1 480 ? -65.134 -87.952 -45.058 1.00 80.44 480 THR A N 1
ATOM 3883 C CA . THR A 1 480 ? -65.307 -87.314 -43.742 1.00 80.44 480 THR A CA 1
ATOM 3884 C C . THR A 1 480 ? -66.762 -87.372 -43.269 1.00 80.44 480 THR A C 1
ATOM 3886 O O . THR A 1 480 ? -67.022 -87.662 -42.101 1.00 80.44 480 THR A O 1
ATOM 3889 N N . HIS A 1 481 ? -67.729 -87.174 -44.169 1.00 84.94 481 HIS A N 1
ATOM 3890 C CA . HIS A 1 481 ? -69.151 -87.320 -43.856 1.00 84.94 481 HIS A CA 1
ATOM 3891 C C . HIS A 1 481 ? -69.518 -88.764 -43.470 1.00 84.94 481 HIS A C 1
ATOM 3893 O O . HIS A 1 481 ? -70.248 -88.976 -42.498 1.00 84.94 481 HIS A O 1
ATOM 3899 N N . GLN A 1 482 ? -68.959 -89.761 -44.165 1.00 84.75 482 GLN A N 1
ATOM 3900 C CA . GLN A 1 482 ? -69.120 -91.177 -43.812 1.00 84.75 482 GLN A CA 1
ATOM 3901 C C . GLN A 1 482 ? -68.519 -91.492 -42.431 1.00 84.75 482 GLN A C 1
ATOM 3903 O O . GLN A 1 482 ? -69.196 -92.102 -41.602 1.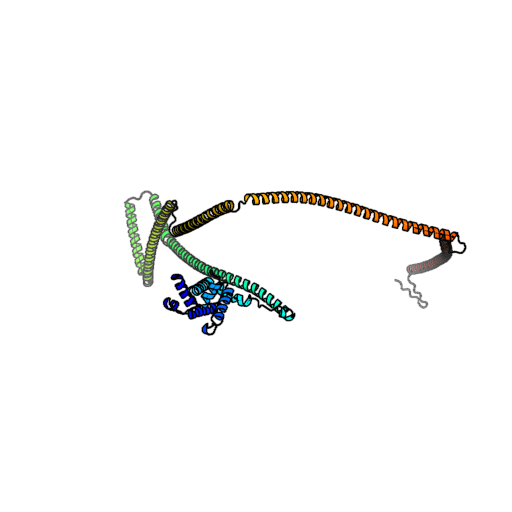00 84.75 482 GLN A O 1
ATOM 3908 N N . TRP A 1 483 ? -67.300 -91.020 -42.138 1.00 86.38 483 TRP A N 1
ATOM 3909 C CA . TRP A 1 483 ? -66.658 -91.175 -40.822 1.00 86.38 483 TRP A CA 1
ATOM 3910 C C . TRP A 1 483 ? -67.467 -90.503 -39.703 1.00 86.38 483 TRP A C 1
ATOM 3912 O O . TRP A 1 483 ? -67.653 -91.083 -38.635 1.00 86.38 483 TRP A O 1
ATOM 3922 N N . THR A 1 484 ? -68.012 -89.311 -39.956 1.00 83.19 484 THR A N 1
ATOM 3923 C CA . THR A 1 484 ? -68.837 -88.573 -38.985 1.00 83.19 484 THR A CA 1
ATOM 3924 C C . THR A 1 484 ? -70.158 -89.294 -38.706 1.00 83.19 484 THR A C 1
ATOM 3926 O O . THR A 1 484 ? -70.567 -89.412 -37.551 1.00 83.19 484 THR A O 1
ATOM 3929 N N . SER A 1 485 ? -70.797 -89.838 -39.746 1.00 83.00 485 SER A N 1
ATOM 3930 C CA . SER A 1 485 ? -72.019 -90.643 -39.616 1.00 83.00 485 SER A CA 1
ATOM 3931 C C . SER A 1 485 ? -71.769 -91.907 -38.788 1.00 83.00 485 SER A C 1
ATOM 3933 O O . SER A 1 485 ? -72.552 -92.224 -37.893 1.00 83.00 485 SER A O 1
ATOM 3935 N N . LEU A 1 486 ? -70.636 -92.582 -39.015 1.00 84.31 486 LEU A N 1
ATOM 3936 C CA . LEU A 1 486 ? -70.186 -93.721 -38.208 1.00 84.31 486 LEU A CA 1
ATOM 3937 C C . LEU A 1 486 ? -70.022 -93.346 -36.730 1.00 84.31 486 LEU A C 1
ATOM 3939 O O . LEU A 1 486 ? -70.549 -94.037 -35.860 1.00 84.31 486 LEU A O 1
ATOM 3943 N N . ILE A 1 487 ? -69.349 -92.230 -36.438 1.00 83.06 487 ILE A N 1
ATOM 3944 C CA . ILE A 1 487 ? -69.176 -91.735 -35.064 1.00 83.06 487 ILE A CA 1
ATOM 3945 C C . ILE A 1 487 ? -70.531 -91.433 -34.411 1.00 83.06 487 ILE A C 1
ATOM 3947 O O . ILE A 1 487 ? -70.729 -91.775 -33.245 1.00 83.06 487 ILE A O 1
ATOM 3951 N N . SER A 1 488 ? -71.473 -90.826 -35.140 1.00 78.88 488 SER A N 1
ATOM 3952 C CA . SER A 1 488 ? -72.814 -90.528 -34.620 1.00 78.88 488 SER A CA 1
ATOM 3953 C C . SER A 1 488 ? -73.587 -91.798 -34.271 1.00 78.88 488 SER A C 1
ATOM 3955 O O . SER A 1 488 ?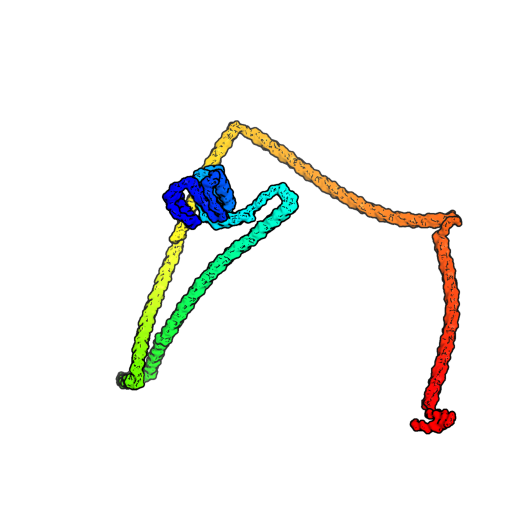 -74.165 -91.878 -33.191 1.00 78.88 488 SER A O 1
ATOM 3957 N N . ILE A 1 489 ? -73.550 -92.815 -35.139 1.00 82.62 489 ILE A N 1
ATOM 3958 C CA . ILE A 1 489 ? -74.169 -94.121 -34.868 1.00 82.62 489 ILE A CA 1
ATOM 3959 C C . ILE A 1 489 ? -73.560 -94.750 -33.610 1.00 82.62 489 ILE A C 1
ATOM 3961 O O . ILE A 1 489 ? -74.292 -95.269 -32.764 1.00 82.62 489 ILE A O 1
ATOM 3965 N N . PHE A 1 490 ? -72.233 -94.686 -33.454 1.00 83.44 490 PHE A N 1
ATOM 3966 C CA . PHE A 1 490 ? -71.567 -95.203 -32.259 1.00 83.44 490 PHE A CA 1
ATOM 3967 C C . PHE A 1 490 ? -71.947 -94.430 -30.993 1.00 83.44 490 PHE A C 1
ATOM 3969 O O . PHE A 1 490 ? -72.210 -95.062 -29.972 1.00 83.44 490 PHE A O 1
ATOM 3976 N N . LYS A 1 491 ? -72.057 -93.098 -31.051 1.00 81.31 491 LYS A N 1
ATOM 3977 C CA . LYS A 1 491 ? -72.532 -92.287 -29.918 1.00 81.31 491 LYS A CA 1
ATOM 3978 C C . LYS A 1 491 ? -73.966 -92.629 -29.528 1.00 81.31 491 LYS A C 1
ATOM 3980 O O . LYS A 1 491 ? -74.201 -92.922 -28.362 1.00 81.31 491 LYS A O 1
ATOM 3985 N N . SER A 1 492 ? -74.889 -92.695 -30.487 1.00 75.94 492 SER A N 1
ATOM 3986 C CA . SER A 1 492 ? -76.285 -93.052 -30.208 1.00 75.94 492 SER A CA 1
ATOM 3987 C C . SER A 1 492 ? -76.422 -94.471 -29.655 1.00 75.94 492 SER A C 1
ATOM 3989 O O . SER A 1 492 ? -77.269 -94.710 -28.801 1.00 75.94 492 SER A O 1
ATOM 3991 N N . LYS A 1 493 ? -75.571 -95.418 -30.082 1.00 79.31 493 LYS A N 1
ATOM 3992 C CA . LYS A 1 493 ? -75.499 -96.754 -29.466 1.00 79.31 493 LYS A CA 1
ATOM 3993 C C . LYS A 1 493 ? -75.032 -96.701 -28.013 1.00 79.31 493 LYS A C 1
ATOM 3995 O O . LYS A 1 493 ? -75.604 -97.399 -27.183 1.00 79.31 493 LYS A O 1
ATOM 4000 N N . ILE A 1 494 ? -74.012 -95.899 -27.709 1.00 78.69 494 ILE A N 1
ATOM 4001 C CA . ILE A 1 494 ? -73.508 -95.719 -26.339 1.00 78.69 494 ILE A CA 1
ATOM 4002 C C . ILE A 1 494 ? -74.568 -95.043 -25.459 1.00 78.69 494 ILE A C 1
ATOM 4004 O O . ILE A 1 494 ? -74.757 -95.460 -24.320 1.00 78.69 494 ILE A O 1
ATOM 4008 N N . GLU A 1 495 ? -75.296 -94.054 -25.981 1.00 78.19 495 GLU A N 1
ATOM 4009 C CA . GLU A 1 495 ? -76.372 -93.362 -25.259 1.00 78.19 495 GLU A CA 1
ATOM 4010 C C . GLU A 1 495 ? -77.577 -94.269 -25.001 1.00 78.19 495 GLU A C 1
ATOM 4012 O O . GLU A 1 495 ? -78.034 -94.336 -23.865 1.00 78.19 495 GLU A O 1
ATOM 4017 N N . ASN A 1 496 ? -78.028 -95.049 -25.991 1.00 73.19 496 ASN A N 1
ATOM 4018 C CA . ASN A 1 496 ? -79.080 -96.052 -25.776 1.00 73.19 496 ASN A CA 1
ATOM 4019 C C . ASN A 1 496 ? -78.644 -97.111 -24.753 1.00 73.19 496 ASN A C 1
ATOM 4021 O O . ASN A 1 496 ? -79.428 -97.537 -23.908 1.00 73.19 496 ASN A O 1
ATOM 4025 N N . PHE A 1 497 ? -77.370 -97.517 -24.796 1.00 69.25 497 PHE A N 1
ATOM 4026 C CA . PHE A 1 497 ? -76.809 -98.423 -23.798 1.00 69.25 497 PHE A CA 1
ATOM 4027 C C . PHE A 1 497 ? -76.802 -97.789 -22.399 1.00 69.25 497 PHE A C 1
ATOM 4029 O O . PHE A 1 497 ? -77.115 -98.462 -21.419 1.00 69.25 497 PHE A O 1
ATOM 4036 N N . ALA A 1 498 ? -76.494 -96.495 -22.289 1.00 64.69 498 ALA A N 1
ATOM 4037 C CA . ALA A 1 498 ? -76.517 -95.763 -21.027 1.00 64.69 498 ALA A CA 1
ATOM 4038 C C . ALA A 1 498 ? -77.945 -95.533 -20.492 1.00 64.69 498 ALA A C 1
ATOM 4040 O O . ALA A 1 498 ? -78.151 -95.646 -19.283 1.00 64.69 498 ALA A O 1
ATOM 4041 N N . GLU A 1 499 ? -78.930 -95.258 -21.357 1.00 66.19 499 GLU A N 1
ATOM 4042 C CA . GLU A 1 499 ? -80.344 -95.138 -20.971 1.00 66.19 499 GLU A CA 1
ATOM 4043 C C . GLU A 1 499 ? -80.941 -96.477 -20.534 1.00 66.19 499 GLU A C 1
ATOM 4045 O O . GLU A 1 499 ? -81.600 -96.527 -19.494 1.00 66.19 499 GLU A O 1
ATOM 4050 N N . ASN A 1 500 ? -80.648 -97.578 -21.235 1.00 62.56 500 ASN A N 1
ATOM 4051 C CA . ASN A 1 500 ? -81.061 -98.911 -20.783 1.00 62.56 500 ASN A CA 1
ATOM 4052 C C . ASN A 1 500 ? -80.447 -99.262 -19.423 1.00 62.56 500 ASN A C 1
ATOM 4054 O O . ASN A 1 500 ? -81.132 -99.805 -18.562 1.00 62.56 500 ASN A O 1
ATOM 4058 N N . LYS A 1 501 ? -79.191 -98.866 -19.176 1.00 59.16 501 LYS A N 1
ATOM 4059 C CA . LYS A 1 501 ? -78.532 -99.062 -17.876 1.00 59.16 501 LYS A CA 1
ATOM 4060 C C . LYS A 1 501 ? -79.137 -98.213 -16.744 1.00 59.16 501 LYS A C 1
ATOM 4062 O O . LYS A 1 501 ? -78.889 -98.516 -15.583 1.00 59.16 501 LYS A O 1
ATOM 4067 N N . ARG A 1 502 ? -79.895 -97.150 -17.058 1.00 55.50 502 ARG A N 1
ATOM 4068 C CA . ARG A 1 502 ? -80.665 -96.357 -16.077 1.00 55.50 502 ARG A CA 1
ATOM 4069 C C . ARG A 1 502 ? -82.079 -96.894 -15.837 1.00 55.50 502 ARG A C 1
ATOM 4071 O O . ARG A 1 502 ? -82.619 -96.629 -14.770 1.00 55.50 502 ARG A O 1
ATOM 4078 N N . ARG A 1 503 ? -82.696 -97.560 -16.821 1.00 52.19 503 ARG A N 1
ATOM 4079 C CA . ARG A 1 503 ? -84.097 -98.020 -16.744 1.00 52.19 503 ARG A CA 1
ATOM 4080 C C . ARG A 1 503 ? -84.276 -99.352 -16.032 1.00 52.19 503 ARG A C 1
ATOM 4082 O O . ARG A 1 503 ? -85.258 -99.499 -15.315 1.00 52.19 503 ARG A O 1
ATOM 4089 N N . ASP A 1 504 ? -83.331 -100.266 -16.175 1.00 48.59 504 ASP A N 1
ATOM 4090 C CA . ASP A 1 504 ? -83.405 -101.560 -15.513 1.00 48.59 504 ASP A CA 1
ATOM 4091 C C . ASP A 1 504 ? -82.383 -101.598 -14.377 1.00 48.59 504 ASP A C 1
ATOM 4093 O O . ASP A 1 504 ? -81.185 -101.393 -14.595 1.00 48.59 504 ASP A O 1
ATOM 4097 N N . GLY A 1 505 ? -82.858 -101.842 -13.150 1.00 45.56 505 GLY A N 1
ATOM 4098 C CA . GLY A 1 505 ? -81.987 -102.177 -12.026 1.00 45.56 505 GLY A CA 1
ATOM 4099 C C . GLY A 1 505 ? -80.997 -103.261 -12.449 1.00 45.56 505 GLY A C 1
ATOM 4100 O O . GLY A 1 505 ? -81.337 -104.160 -13.221 1.00 45.56 505 GLY A O 1
ATOM 4101 N N . ILE A 1 506 ? -79.749 -103.141 -11.996 1.00 53.56 506 ILE A N 1
ATOM 4102 C CA . ILE A 1 506 ? -78.652 -104.012 -12.419 1.00 53.56 506 ILE A CA 1
ATOM 4103 C C . ILE A 1 506 ? -78.988 -105.456 -12.032 1.00 53.56 506 ILE A C 1
ATOM 4105 O O . ILE A 1 506 ? -78.766 -105.887 -10.905 1.00 53.56 506 ILE A O 1
ATOM 4109 N N . VAL A 1 507 ? -79.485 -106.228 -12.999 1.00 41.78 507 VAL A N 1
ATOM 4110 C CA . VAL A 1 507 ? -79.506 -107.686 -12.928 1.00 41.78 507 VAL A CA 1
ATOM 4111 C C . VAL A 1 507 ? -78.168 -108.163 -13.458 1.00 41.78 507 VAL A C 1
ATOM 4113 O O . VAL A 1 507 ? -77.947 -108.351 -14.655 1.00 41.78 507 VAL A O 1
ATOM 4116 N N . LEU A 1 508 ? -77.250 -108.343 -12.514 1.00 51.72 508 LEU A N 1
ATOM 4117 C CA . LEU A 1 508 ? -76.071 -109.162 -12.707 1.00 51.72 508 LEU A CA 1
ATOM 4118 C C . LEU A 1 508 ? -76.555 -110.615 -12.777 1.00 51.72 508 LEU A C 1
ATOM 4120 O O . LEU A 1 508 ? -76.802 -111.262 -11.761 1.00 51.72 508 LEU A O 1
ATOM 4124 N N . ARG A 1 509 ? -76.745 -111.113 -14.001 1.00 42.59 509 ARG A N 1
ATOM 4125 C CA . ARG A 1 5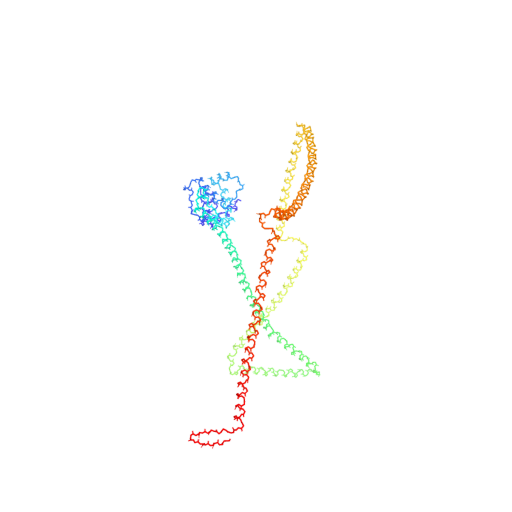09 ? -77.009 -112.530 -14.248 1.00 42.59 509 ARG A CA 1
ATOM 4126 C C . ARG A 1 509 ? -75.701 -113.240 -14.530 1.00 42.59 509 ARG A C 1
ATOM 4128 O O . ARG A 1 509 ? -75.108 -113.098 -15.599 1.00 42.59 509 ARG A O 1
ATOM 4135 N N . LYS A 1 510 ? -75.273 -114.011 -13.536 1.00 46.56 510 LYS A N 1
ATOM 4136 C CA . LYS A 1 510 ? -74.388 -115.146 -13.731 1.00 46.56 510 LYS A CA 1
ATOM 4137 C C . LYS A 1 510 ? -75.279 -116.361 -13.970 1.00 46.56 510 LYS A C 1
ATOM 4139 O O . LYS A 1 510 ? -76.020 -116.765 -13.085 1.00 46.56 510 LYS A O 1
ATOM 4144 N N . ASP A 1 511 ? -75.137 -116.970 -15.134 1.00 52.66 511 ASP A N 1
ATOM 4145 C CA . ASP A 1 511 ? -75.123 -118.423 -15.224 1.00 52.66 511 ASP A CA 1
ATOM 4146 C C . ASP A 1 511 ? -73.661 -118.837 -14.985 1.00 52.66 511 ASP A C 1
ATOM 4148 O O . ASP A 1 511 ? -72.797 -118.579 -15.820 1.00 52.66 511 ASP A O 1
ATOM 4152 N N . GLY A 1 512 ? -73.283 -119.375 -13.821 1.00 37.44 512 GLY A N 1
ATOM 4153 C CA . GLY A 1 512 ? -74.127 -120.079 -12.840 1.00 37.44 512 GLY A CA 1
ATOM 4154 C C . GLY A 1 512 ? -74.198 -119.516 -11.412 1.00 37.44 512 GLY A C 1
ATOM 4155 O O . GLY A 1 512 ? -73.685 -120.160 -10.504 1.00 37.44 512 GLY A O 1
ATOM 4156 N N . THR A 1 513 ? -74.847 -118.370 -11.186 1.00 37.94 513 THR A N 1
ATOM 4157 C CA . THR A 1 513 ? -75.752 -118.072 -10.045 1.00 37.94 513 THR A CA 1
ATOM 4158 C C . THR A 1 513 ? -76.326 -116.648 -10.134 1.00 37.94 513 THR A C 1
ATOM 4160 O O . THR A 1 513 ? -75.589 -115.662 -10.201 1.00 37.94 513 THR A O 1
ATOM 4163 N N . GLU A 1 514 ? -77.658 -116.547 -10.085 1.00 47.12 514 GLU A N 1
ATOM 4164 C CA . GLU A 1 514 ? -78.392 -115.311 -9.809 1.00 47.12 514 GLU A CA 1
ATOM 4165 C C . GLU A 1 514 ? -78.204 -114.911 -8.340 1.00 47.12 514 GLU A C 1
ATOM 4167 O O . GLU A 1 514 ? -78.365 -115.718 -7.423 1.00 47.12 514 GLU A O 1
ATOM 4172 N N . THR A 1 515 ? -77.904 -113.641 -8.091 1.00 42.88 515 THR A N 1
ATOM 4173 C CA . THR A 1 515 ? -78.215 -113.013 -6.803 1.00 42.88 515 THR A CA 1
ATOM 4174 C C . THR A 1 515 ? -78.601 -111.570 -7.080 1.00 42.88 515 THR A C 1
ATOM 4176 O O . THR A 1 515 ? -77.764 -110.730 -7.404 1.00 42.88 515 THR A O 1
ATOM 4179 N N . LEU A 1 516 ? -79.906 -111.315 -7.019 1.00 41.19 516 LEU A N 1
ATOM 4180 C CA . LEU A 1 516 ? -80.489 -109.982 -7.010 1.00 41.19 516 LEU A CA 1
ATOM 4181 C C . LEU A 1 516 ? -80.191 -109.376 -5.638 1.00 41.19 516 LEU A C 1
ATOM 4183 O O . LEU A 1 516 ? -80.664 -109.891 -4.626 1.00 41.19 516 LEU A O 1
ATOM 4187 N N . ILE A 1 517 ? -79.403 -108.306 -5.605 1.00 43.59 517 ILE A N 1
ATOM 4188 C CA . ILE A 1 517 ? -79.313 -107.449 -4.425 1.00 43.59 517 ILE A CA 1
ATOM 4189 C C . ILE A 1 517 ? -79.865 -106.096 -4.848 1.00 43.59 517 ILE A C 1
ATOM 4191 O O . ILE A 1 517 ? -79.258 -105.378 -5.639 1.00 43.59 517 ILE A O 1
ATOM 4195 N N . LEU A 1 518 ? -81.083 -105.844 -4.373 1.00 50.03 518 LEU A N 1
ATOM 4196 C CA . LEU A 1 518 ? -81.737 -104.547 -4.392 1.00 50.03 518 LEU A CA 1
ATOM 4197 C C . LEU A 1 518 ? -80.963 -103.594 -3.482 1.00 50.03 518 LEU A C 1
ATOM 4199 O O . LEU A 1 518 ? -80.700 -103.934 -2.328 1.00 50.03 518 LEU A O 1
ATOM 4203 N N . GLU A 1 519 ? -80.700 -102.398 -3.994 1.00 40.75 519 GLU A N 1
ATOM 4204 C CA . GLU A 1 519 ? -80.891 -101.171 -3.221 1.00 40.75 519 GLU A CA 1
ATOM 4205 C C . GLU A 1 519 ? -81.922 -100.299 -3.930 1.00 40.75 519 GLU A C 1
ATOM 4207 O O . GLU A 1 519 ? -81.845 -100.196 -5.181 1.00 40.75 519 GLU A O 1
#

InterPro domains:
  IPR029600 Intraflagellar transport protein 81 [PTHR15614] (1-186)
  IPR041146 IFT81, calponin homology domain [PF18383] (3-122)
  IPR043016 IFT81, N-terminal domain superfamily [G3DSA:1.10.418.70] (2-124)

Secondary structure (DSSP, 8-state):
-HHHHHHHHHHHHHHHT----HHHHHT--HHHHHHHHHHHHHHHHTPPP--TTSS-HHHHHHHHHHHHHHHT---SS-HHHHHHHHHTT-HHHHHHHHHHHHHTHHHHHHHHHHHHHHS-----TTGGGSHHHHHHHHHHHHHHHHHHHHHHHHHHHHHHHHHHHHHHHHHHHHHHHHHHHHHHHHHHHHHHHHHIIIIIHHHHHHHHHHHHHHHHHHHSS---HHHHHHHHHHHHHHHHHHHHHHHHHHHSTTHHHHHHHHHHHHHHHHHHHHHHHHHHHHHHHHHHHHHHHHHHHHHHHHHSSS----THHHHHHHHHHHHHHHHHHHHHHHHHHHHHHHHHHHHHHHHHHHHH--HHHHHHHHHHHHHHHHHHHHHHHHHHHHHHHHHHHHHHHHHHHHHHHHHHHHHHHHHHHHHHHHHHHHHHHHHHHHHH-TTSS--HHHHHHHHHHHHHHHHHHHHHHHHHHHHHHHHHHHHHHHHHHHHHHHHHHHHHHHHHHHHS----EETTEE-----

Foldseek 3Di:
DVVLVVVLQVLLCVQQVHDDDPVNVVVDALQRLLLSLQSNLCSLLVHDRDRCVVPDLLRSLVVSVVLCVLLVPDDPDDPVVLSVCNSNSPPVSSSVVSSVCSVCVVSSSVSSVLCVLQVQDDDDPVQCVDPVSVVVSVVSVVVSVVCVVVVVVVVVVVVVVVVVVVVVVVVVVVVVVVVVVVVVVVVVVVVVVVCVVPPVVVVVVVVVVVVVVVVVVVPDDDDDPVNVVVVVVVVVVVVVVVVVVVVVVCVPPPNVVCVVVVVVVVVVVVVVVVVVVVVVVVVVVVVVVVVVVVVVVVVVVVVCVPPDDDDPRVVVVVVVVVVVVVVVVVVVVVVVVVVVVVVVVVVVVVVCCVPPVCVVVVVVVVVVVVVVVVVVVVVVVVVVVVVVVVVVVVVVVVVVVVVVVVVVVVVVVVVVVVVVVVVVVVLVVVQVVQVVDPPDDHHPVRVVVVVVVVVVVVVVVVVVVVVVVVVVVVVVVVVVVVVVVVVVVVVVVVVVVVVVPVPDDDFPDDVVDGDDDDD

Organism: Cotesia congregata (NCBI:txid51543)